Protein AF-0000000069866604 (afdb_homodimer)

InterPro domains:
  IPR001646 Pentapeptide repeat [PF13599] (88-164)
  IPR052949 Peptide antibiotic immunity-related [PTHR42999] (18-202)

Radius of gyration: 33.49 Å; Cα contacts (8 Å, |Δi|>4): 1401; chains: 2; bounding box: 50×103×50 Å

Structure (mmCIF, N/CA/C/O backbone):
data_AF-0000000069866604-model_v1
#
loop_
_entity.id
_entity.type
_entity.pdbx_description
1 polymer 'Pentapeptide repeat family protein'
#
loop_
_atom_site.group_PDB
_atom_site.id
_atom_site.type_symbol
_atom_site.label_atom_id
_atom_site.label_alt_id
_atom_site.label_comp_id
_atom_site.label_asym_id
_atom_site.label_entity_id
_atom_site.label_seq_id
_atom_site.pdbx_PDB_ins_code
_atom_site.Cartn_x
_atom_site.Cartn_y
_atom_site.Cartn_z
_atom_site.occupancy
_atom_site.B_iso_or_equiv
_atom_site.auth_seq_id
_atom_site.auth_comp_id
_atom_site.auth_asym_id
_atom_site.auth_atom_id
_atom_site.pdbx_PDB_model_num
ATOM 1 N N . MET A 1 1 ? -12.852 17.109 1.5 1 60.16 1 MET A N 1
ATOM 2 C CA . MET A 1 1 ? -12.789 17.844 2.752 1 60.16 1 MET A CA 1
ATOM 3 C C . MET A 1 1 ? -12.141 19.219 2.543 1 60.16 1 MET A C 1
ATOM 5 O O . MET A 1 1 ? -11.258 19.359 1.689 1 60.16 1 MET A O 1
ATOM 9 N N . LYS A 1 2 ? -12.812 20.219 3.189 1 73.38 2 LYS A N 1
ATOM 10 C CA . LYS A 1 2 ? -12.367 21.594 3.027 1 73.38 2 LYS A CA 1
ATOM 11 C C . LYS A 1 2 ? -10.93 21.766 3.504 1 73.38 2 LYS A C 1
ATOM 13 O O . LYS A 1 2 ? -10.586 21.359 4.609 1 73.38 2 LYS A O 1
ATOM 18 N N . ILE A 1 3 ? -9.844 22.109 2.594 1 87.25 3 ILE A N 1
ATOM 19 C CA . ILE A 1 3 ? -8.445 22.375 2.904 1 87.25 3 ILE A CA 1
ATOM 20 C C . ILE A 1 3 ? -8.344 23.594 3.826 1 87.25 3 ILE A C 1
ATOM 22 O O . ILE A 1 3 ? -8.992 24.625 3.588 1 87.25 3 ILE A O 1
ATOM 26 N N . THR A 1 4 ? -7.715 23.328 5.078 1 91.94 4 THR A N 1
ATOM 27 C CA . THR A 1 4 ? -7.441 24.375 6.051 1 91.94 4 THR A CA 1
ATOM 28 C C . THR A 1 4 ? -6.004 24.875 5.918 1 91.94 4 THR A C 1
ATOM 30 O O . THR A 1 4 ? -5.066 24.062 5.898 1 91.94 4 THR A O 1
ATOM 33 N N . TYR A 1 5 ? -5.805 26.219 5.668 1 96.56 5 TYR A N 1
ATOM 34 C CA . TYR A 1 5 ? -4.488 26.844 5.555 1 96.56 5 TYR A CA 1
ATOM 35 C C . TYR A 1 5 ? -4.07 27.484 6.871 1 96.56 5 TYR A C 1
ATOM 37 O O . TYR A 1 5 ? -4.922 27.828 7.699 1 96.56 5 TYR A O 1
ATOM 45 N N . PRO A 1 6 ? -2.775 27.609 6.941 1 98 6 PRO A N 1
ATOM 46 C CA . PRO A 1 6 ? -2.303 28.266 8.164 1 98 6 PRO A CA 1
ATOM 47 C C . PRO A 1 6 ? -2.693 29.734 8.234 1 98 6 PRO A C 1
ATOM 49 O O . PRO A 1 6 ? -2.781 30.406 7.199 1 98 6 PRO A O 1
ATOM 52 N N . LEU A 1 7 ? -2.879 30.109 9.594 1 98.12 7 LEU A N 1
ATOM 53 C CA . LEU A 1 7 ? -3.1 31.531 9.828 1 98.12 7 LEU A CA 1
ATOM 54 C C . LEU A 1 7 ? -1.805 32.312 9.648 1 98.12 7 LEU A C 1
ATOM 56 O O . LEU A 1 7 ? -0.747 31.906 10.125 1 98.12 7 LEU A O 1
ATOM 60 N N . PRO A 1 8 ? -1.931 33.5 8.836 1 97.5 8 PRO A N 1
ATOM 61 C CA . PRO A 1 8 ? -0.735 34.344 8.711 1 97.5 8 PRO A CA 1
ATOM 62 C C . PRO A 1 8 ? -0.379 35.062 10.008 1 97.5 8 PRO A C 1
ATOM 64 O O . PRO A 1 8 ? -1.204 35.125 10.922 1 97.5 8 PRO A O 1
ATOM 67 N N . PRO A 1 9 ? 0.888 35.469 10.039 1 98.31 9 PRO A N 1
ATOM 68 C CA . PRO A 1 9 ? 1.262 36.281 11.195 1 98.31 9 PRO A CA 1
ATOM 69 C C . PRO A 1 9 ? 0.336 37.5 11.398 1 98.31 9 PRO A C 1
ATOM 71 O O . PRO A 1 9 ? -0.106 38.094 10.422 1 98.31 9 PRO A O 1
ATOM 74 N N . ASN A 1 10 ? -0.032 37.75 12.625 1 97.62 10 ASN A N 1
ATOM 75 C CA . ASN A 1 10 ? -0.763 38.938 13.023 1 97.62 10 ASN A CA 1
ATOM 76 C C . ASN A 1 10 ? 0.183 40.094 13.359 1 97.62 10 ASN A C 1
ATOM 78 O O . ASN A 1 10 ? 0.594 40.25 14.508 1 97.62 10 ASN A O 1
ATOM 82 N N . LEU A 1 11 ? 0.503 40.875 12.367 1 97.5 11 LEU A N 1
ATOM 83 C CA . LEU A 1 11 ? 1.541 41.906 12.477 1 97.5 11 LEU A CA 1
ATOM 84 C C . LEU A 1 11 ? 0.927 43.281 12.609 1 97.5 11 LEU A C 1
ATOM 86 O O . LEU A 1 11 ? -0.155 43.531 12.078 1 97.5 11 LEU A O 1
ATOM 90 N N . PRO A 1 12 ? 1.645 44.156 13.391 1 91.81 12 PRO A N 1
ATOM 91 C CA . PRO A 1 12 ? 1.212 45.562 13.422 1 91.81 12 PRO A CA 1
ATOM 92 C C . PRO A 1 12 ? 1.242 46.219 12.047 1 91.81 12 PRO A C 1
ATOM 94 O O . PRO A 1 12 ? 2.004 45.812 11.172 1 91.81 12 PRO A O 1
ATOM 97 N N . GLU A 1 13 ? 0.37 47.219 11.914 1 90 13 GLU A N 1
ATOM 98 C CA . GLU A 1 13 ? 0.25 47.938 10.656 1 90 13 GLU A CA 1
ATOM 99 C C . GLU A 1 13 ? 1.564 48.625 10.281 1 90 13 GLU A C 1
ATOM 101 O O . GLU A 1 13 ? 1.953 48.625 9.109 1 90 13 GLU A O 1
ATOM 106 N N . GLN A 1 14 ? 2.182 49.219 11.281 1 94.06 14 GLN A N 1
ATOM 107 C CA . GLN A 1 14 ? 3.453 49.906 11.039 1 94.06 14 GLN A CA 1
ATOM 108 C C . GLN A 1 14 ? 4.551 49.344 11.945 1 94.06 14 GLN A C 1
ATOM 110 O O . GLN A 1 14 ? 4.328 49.125 13.141 1 94.06 14 GLN A O 1
ATOM 115 N N . LEU A 1 15 ? 5.602 48.938 11.383 1 97 15 LEU A N 1
ATOM 116 C CA . LEU A 1 15 ? 6.809 48.469 12.062 1 97 15 LEU A CA 1
ATOM 117 C C . LEU A 1 15 ? 7.984 49.406 11.766 1 97 15 LEU A C 1
ATOM 119 O O . LEU A 1 15 ? 8.336 49.594 10.609 1 97 15 LEU A O 1
ATOM 123 N N . PRO A 1 16 ? 8.578 50.094 12.805 1 97.88 16 PRO A N 1
ATOM 124 C CA . PRO A 1 16 ? 9.789 50.875 12.586 1 97.88 16 PRO A CA 1
ATOM 125 C C . PRO A 1 16 ? 10.945 50.062 12.039 1 97.88 16 PRO A C 1
ATOM 127 O O . PRO A 1 16 ? 11.117 48.875 12.414 1 97.88 16 PRO A O 1
ATOM 130 N N . LEU A 1 17 ? 11.602 50.75 11.211 1 96.94 17 LEU A N 1
ATOM 131 C CA . LEU A 1 17 ? 12.734 50.125 10.547 1 96.94 17 LEU A CA 1
ATOM 132 C C . LEU A 1 17 ? 13.953 50.125 11.461 1 96.94 17 LEU A C 1
ATOM 134 O O . LEU A 1 17 ? 14.25 51.125 12.125 1 96.94 17 LEU A O 1
ATOM 138 N N . LEU A 1 18 ? 14.664 48.938 11.641 1 97.56 18 LEU A N 1
ATOM 139 C CA . LEU A 1 18 ? 15.953 48.75 12.289 1 97.56 18 LEU A CA 1
ATOM 140 C C . LEU A 1 18 ? 16.922 48 11.367 1 97.56 18 LEU A C 1
ATOM 142 O O . LEU A 1 18 ? 16.562 46.969 10.805 1 97.56 18 LEU A O 1
ATOM 146 N N . THR A 1 19 ? 18.094 48.5 11.148 1 95.81 19 THR A N 1
ATOM 147 C CA . THR A 1 19 ? 19.062 47.906 10.219 1 95.81 19 THR A CA 1
ATOM 148 C C . THR A 1 19 ? 20.234 47.312 10.977 1 95.81 19 THR A C 1
ATOM 150 O O . THR A 1 19 ? 21.219 46.875 10.367 1 95.81 19 THR A O 1
ATOM 153 N N . ASN A 1 20 ? 20.031 47.562 12.359 1 91.06 20 ASN A N 1
ATOM 154 C CA . ASN A 1 20 ? 21.047 46.938 13.18 1 91.06 20 ASN A CA 1
ATOM 155 C C . ASN A 1 20 ? 20.453 46.344 14.469 1 91.06 20 ASN A C 1
ATOM 157 O O . ASN A 1 20 ? 19.422 46.812 14.945 1 91.06 20 ASN A O 1
ATOM 161 N N . CYS A 1 21 ? 21.172 45.094 14.75 1 92.75 21 CYS A N 1
ATOM 162 C CA . CYS A 1 21 ? 20.812 44.5 16.031 1 92.75 21 CYS A CA 1
ATOM 163 C C . CYS A 1 21 ? 21.906 43.531 16.5 1 92.75 21 CYS A C 1
ATOM 165 O O . CYS A 1 21 ? 22.797 43.188 15.727 1 92.75 21 CYS A O 1
ATOM 167 N N . GLN A 1 22 ? 21.891 43.438 17.672 1 91.25 22 GLN A N 1
ATOM 168 C CA . GLN A 1 22 ? 22.781 42.438 18.266 1 91.25 22 GLN A CA 1
ATOM 169 C C . GLN A 1 22 ? 21.984 41.344 18.969 1 91.25 22 GLN A C 1
ATOM 171 O O . GLN A 1 22 ? 20.891 41.594 19.484 1 91.25 22 GLN A O 1
ATOM 176 N N . LEU A 1 23 ? 22.516 39.969 18.844 1 95.38 23 LEU A N 1
ATOM 177 C CA . LEU A 1 23 ? 21.922 38.812 19.516 1 95.38 23 LEU A CA 1
ATOM 178 C C . LEU A 1 23 ? 22.703 38.469 20.781 1 95.38 23 LEU A C 1
ATOM 180 O O . LEU A 1 23 ? 23.938 38.5 20.781 1 95.38 23 LEU A O 1
ATOM 184 N N . GLU A 1 24 ? 22.156 38.438 21.844 1 94.06 24 GLU A N 1
ATOM 185 C CA . GLU A 1 24 ? 22.688 37.906 23.094 1 94.06 24 GLU A CA 1
ATOM 186 C C . GLU A 1 24 ? 21.688 36.969 23.781 1 94.06 24 GLU A C 1
ATOM 188 O O . GLU A 1 24 ? 20.531 36.875 23.359 1 94.06 24 GLU A O 1
ATOM 193 N N . ASP A 1 25 ? 22.203 36.125 24.812 1 96.31 25 ASP A N 1
ATOM 194 C CA . ASP A 1 25 ? 21.312 35.25 25.562 1 96.31 25 ASP A CA 1
ATOM 195 C C . ASP A 1 25 ? 20.125 36 26.109 1 96.31 25 ASP A C 1
ATOM 197 O O . ASP A 1 25 ? 20.266 37.125 26.609 1 96.31 25 ASP A O 1
ATOM 201 N N . GLU A 1 26 ? 18.859 35.562 25.891 1 96.31 26 GLU A N 1
ATOM 202 C CA . GLU A 1 26 ? 17.609 36.094 26.406 1 96.31 26 GLU A CA 1
ATOM 203 C C . GLU A 1 26 ? 17.203 37.344 25.656 1 96.31 26 GLU A C 1
ATOM 205 O O . GLU A 1 26 ? 16.312 38.094 26.094 1 96.31 26 GLU A O 1
ATOM 210 N N . ALA A 1 27 ? 17.844 37.5 24.469 1 96 27 ALA A N 1
ATOM 211 C CA . ALA A 1 27 ? 17.453 38.656 23.672 1 96 27 ALA A CA 1
ATOM 212 C C . ALA A 1 27 ? 16.031 38.5 23.109 1 96 27 ALA A C 1
ATOM 214 O O . ALA A 1 27 ? 15.617 37.375 22.797 1 96 27 ALA A O 1
ATOM 215 N N . ILE A 1 28 ? 15.305 39.594 23.109 1 97.19 28 ILE A N 1
ATOM 216 C CA . ILE A 1 28 ? 13.984 39.688 22.5 1 97.19 28 ILE A CA 1
ATOM 217 C C . ILE A 1 28 ? 14.008 40.719 21.375 1 97.19 28 ILE A C 1
ATOM 219 O O . ILE A 1 28 ? 14.281 41.875 21.609 1 97.19 28 ILE A O 1
ATOM 223 N N . LEU A 1 29 ? 13.828 40.312 20.156 1 97.44 29 LEU A N 1
ATOM 224 C CA . LEU A 1 29 ? 13.648 41.188 19 1 97.44 29 LEU A CA 1
ATOM 225 C C . LEU A 1 29 ? 12.18 41.281 18.594 1 97.44 29 LEU A C 1
ATOM 227 O O . LEU A 1 29 ? 11.586 40.281 18.188 1 97.44 29 LEU A O 1
ATOM 231 N N . GLU A 1 30 ? 11.547 42.438 18.828 1 97.06 30 GLU A N 1
ATOM 232 C CA . GLU A 1 30 ? 10.109 42.562 18.609 1 97.06 30 GLU A CA 1
ATOM 233 C C . GLU A 1 30 ? 9.75 43.938 18.062 1 97.06 30 GLU A C 1
ATOM 235 O O . GLU A 1 30 ? 10.547 44.875 18.156 1 97.06 30 GLU A O 1
ATOM 240 N N . ASN A 1 31 ? 8.711 44.062 17.344 1 97.62 31 ASN A N 1
ATOM 241 C CA . ASN A 1 31 ? 8.008 45.281 16.953 1 97.62 31 ASN A CA 1
ATOM 242 C C . ASN A 1 31 ? 8.859 46.156 16.031 1 97.62 31 ASN A C 1
ATOM 244 O O . ASN A 1 31 ? 8.82 47.375 16.109 1 97.62 31 ASN A O 1
ATOM 248 N N . HIS A 1 32 ? 9.719 45.5 15.203 1 98.31 32 HIS A N 1
ATOM 249 C CA . HIS A 1 32 ? 10.5 46.219 14.195 1 98.31 32 HIS A CA 1
ATOM 250 C C . HIS A 1 32 ? 10.5 45.438 12.875 1 98.31 32 HIS A C 1
ATOM 252 O O . HIS A 1 32 ? 10.109 44.281 12.828 1 98.31 32 HIS A O 1
ATOM 258 N N . LEU A 1 33 ? 10.602 46.125 11.789 1 98.38 33 LEU A N 1
ATOM 259 C CA . LEU A 1 33 ? 11.133 45.594 10.539 1 98.38 33 LEU A CA 1
ATOM 260 C C . LEU A 1 33 ? 12.656 45.594 10.547 1 98.38 33 LEU A C 1
ATOM 262 O O . LEU A 1 33 ? 13.281 46.656 10.516 1 98.38 33 LEU A O 1
ATOM 266 N N . TYR A 1 34 ? 13.273 44.375 10.766 1 98.31 34 TYR A N 1
ATOM 267 C CA . TYR A 1 34 ? 14.719 44.219 10.68 1 98.31 34 TYR A CA 1
ATOM 268 C C . TYR A 1 34 ? 15.148 43.938 9.242 1 98.31 34 TYR A C 1
ATOM 270 O O . TYR A 1 34 ? 14.719 42.969 8.625 1 98.31 34 TYR A O 1
ATOM 278 N N . GLN A 1 35 ? 15.891 44.875 8.789 1 98.06 35 GLN A N 1
ATOM 279 C CA . GLN A 1 35 ? 16.219 44.781 7.367 1 98.06 35 GLN A CA 1
ATOM 280 C C . GLN A 1 35 ? 17.734 44.719 7.152 1 98.06 35 GLN A C 1
ATOM 282 O O . GLN A 1 35 ? 18.484 45.469 7.789 1 98.06 35 GLN A O 1
ATOM 287 N N . GLN A 1 36 ? 18.125 43.812 6.289 1 97.62 36 GLN A N 1
ATOM 288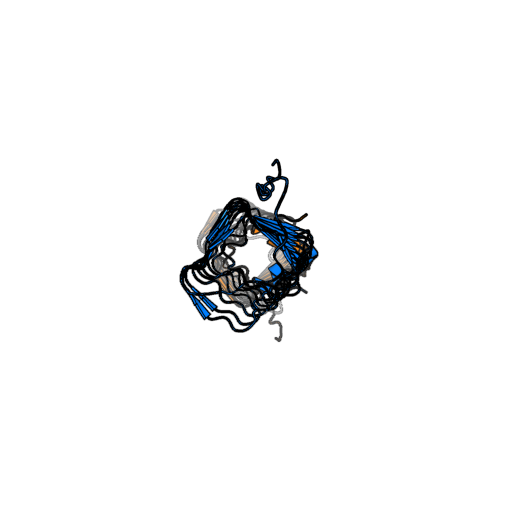 C CA . GLN A 1 36 ? 19.5 43.75 5.805 1 97.62 36 GLN A CA 1
ATOM 289 C C . GLN A 1 36 ? 20.469 43.594 6.965 1 97.62 36 GLN A C 1
ATOM 291 O O . GLN A 1 36 ? 21.453 44.344 7.07 1 97.62 36 GLN A O 1
ATOM 296 N N . ILE A 1 37 ? 20.281 42.562 7.801 1 98.06 37 ILE A N 1
ATOM 297 C CA . ILE A 1 37 ? 21.125 42.281 8.953 1 98.06 37 ILE A CA 1
ATOM 298 C C . ILE A 1 37 ? 21.844 40.938 8.734 1 98.06 37 ILE A C 1
ATOM 300 O O . ILE A 1 37 ? 21.219 39.969 8.328 1 98.06 37 ILE A O 1
ATOM 304 N N . ASP A 1 38 ? 23.125 40.906 8.766 1 97.5 38 ASP A N 1
ATOM 305 C CA . ASP A 1 38 ? 23.969 39.719 8.586 1 97.5 38 ASP A CA 1
ATOM 306 C C . ASP A 1 38 ? 24.641 39.312 9.891 1 97.5 38 ASP A C 1
ATOM 308 O O . ASP A 1 38 ? 25.578 39.969 10.344 1 97.5 38 ASP A O 1
ATOM 312 N N . LEU A 1 39 ? 24.125 38.188 10.672 1 97.69 39 LEU A N 1
ATOM 313 C CA . LEU A 1 39 ? 24.625 37.719 11.953 1 97.69 39 LEU A CA 1
ATOM 314 C C . LEU A 1 39 ? 24.875 36.188 11.906 1 97.69 39 LEU A C 1
ATOM 316 O O . LEU A 1 39 ? 24.25 35.438 12.656 1 97.69 39 LEU A O 1
ATOM 320 N N . PRO A 1 40 ? 25.859 35.688 10.945 1 97.69 40 PRO A N 1
ATOM 321 C CA . PRO A 1 40 ? 26.141 34.25 10.891 1 97.69 40 PRO A CA 1
ATOM 322 C C . PRO A 1 40 ? 26.875 33.75 12.125 1 97.69 40 PRO A C 1
ATOM 324 O O . PRO A 1 40 ? 27.391 34.531 12.906 1 97.69 40 PRO A O 1
ATOM 327 N N . ASN A 1 41 ? 26.812 32.438 12.469 1 98.06 41 ASN A N 1
ATOM 328 C CA . ASN A 1 41 ? 27.625 31.719 13.445 1 98.06 41 ASN A CA 1
ATOM 329 C C . ASN A 1 41 ? 27.328 32.188 14.867 1 98.06 41 ASN A C 1
ATOM 331 O O . ASN A 1 41 ? 28.234 32.25 15.703 1 98.06 41 ASN A O 1
ATOM 335 N N . GLN A 1 42 ? 26.062 32.656 15.055 1 97.44 42 GLN A N 1
ATOM 336 C CA . GLN A 1 42 ? 25.625 33.031 16.391 1 97.44 42 GLN A CA 1
ATOM 337 C C . GLN A 1 42 ? 25.266 31.812 17.234 1 97.44 42 GLN A C 1
ATOM 339 O O . GLN A 1 42 ? 24.703 30.844 16.734 1 97.44 42 GLN A O 1
ATOM 344 N N . GLU A 1 43 ? 25.719 31.688 18.453 1 97.69 43 GLU A N 1
ATOM 345 C CA . GLU A 1 43 ? 25.297 30.719 19.469 1 97.69 43 GLU A CA 1
ATOM 346 C C . GLU A 1 43 ? 24.594 31.422 20.625 1 97.69 43 GLU A C 1
ATOM 348 O O . GLU A 1 43 ? 25.25 32.031 21.469 1 97.69 43 GLU A O 1
ATOM 353 N N . VAL A 1 44 ? 23.25 31.5 20.531 1 96 44 VAL A N 1
ATOM 354 C CA . VAL A 1 44 ? 22.438 32.25 21.469 1 96 44 VAL A CA 1
ATOM 355 C C . VAL A 1 44 ? 21.359 31.328 22.078 1 96 44 VAL A C 1
ATOM 357 O O . VAL A 1 44 ? 20.781 30.516 21.359 1 96 44 VAL A O 1
ATOM 360 N N . ARG A 1 45 ? 21.234 31.328 23.344 1 93.5 45 ARG A N 1
ATOM 361 C CA . ARG A 1 45 ? 20.203 30.578 24.047 1 93.5 45 ARG A CA 1
ATOM 362 C C . ARG A 1 45 ? 19.016 31.484 24.406 1 93.5 45 ARG A C 1
ATOM 364 O O . ARG A 1 45 ? 19.188 32.656 24.672 1 93.5 45 ARG A O 1
ATOM 371 N N . ASN A 1 46 ? 17.734 30.953 24.297 1 95.94 46 ASN A N 1
ATOM 372 C CA . ASN A 1 46 ? 16.516 31.625 24.734 1 95.94 46 ASN A CA 1
ATOM 373 C C . ASN A 1 46 ? 16.266 32.906 23.938 1 95.94 46 ASN A C 1
ATOM 375 O O . ASN A 1 46 ? 15.961 33.938 24.516 1 95.94 46 ASN A O 1
ATOM 379 N N . LEU A 1 47 ? 16.516 32.812 22.75 1 97 47 LEU A N 1
ATOM 380 C CA . LEU A 1 47 ? 16.234 33.906 21.812 1 97 47 LEU A CA 1
ATOM 381 C C . LEU A 1 47 ? 14.758 33.938 21.453 1 97 47 LEU A C 1
ATOM 383 O O . LEU A 1 47 ? 14.141 32.875 21.234 1 97 47 LEU A O 1
ATOM 387 N N . VAL A 1 48 ? 14.148 35.125 21.484 1 98.06 48 VAL A N 1
ATOM 388 C CA . VAL A 1 48 ? 12.734 35.281 21.156 1 98.06 48 VAL A CA 1
ATOM 389 C C . VAL A 1 48 ? 12.586 36.281 20.016 1 98.06 48 VAL A C 1
ATOM 391 O O . VAL A 1 48 ? 13.141 37.375 20.062 1 98.06 48 VAL A O 1
ATOM 394 N N . PHE A 1 49 ? 11.898 35.906 18.938 1 98.38 49 PHE A N 1
ATOM 395 C CA . PHE A 1 49 ? 11.383 36.75 17.875 1 98.38 49 PHE A CA 1
ATOM 396 C C . PHE A 1 49 ? 9.867 36.875 17.953 1 98.38 49 PHE A C 1
ATOM 398 O O . PHE A 1 49 ? 9.172 35.844 18 1 98.38 49 PHE A O 1
ATOM 405 N N . ARG A 1 50 ? 9.406 38.156 18.016 1 98.12 50 ARG A N 1
ATOM 406 C CA . ARG A 1 50 ? 7.965 38.312 18.156 1 98.12 50 ARG A CA 1
ATOM 407 C C . ARG A 1 50 ? 7.477 39.562 17.438 1 98.12 50 ARG A C 1
ATOM 409 O O . ARG A 1 50 ? 8.125 40.625 17.5 1 98.12 50 ARG A O 1
ATOM 416 N N . ASP A 1 51 ? 6.324 39.469 16.75 1 98.44 51 ASP A N 1
ATOM 417 C CA . ASP A 1 51 ? 5.637 40.594 16.141 1 98.44 51 ASP A CA 1
ATOM 418 C C . ASP A 1 51 ? 6.602 41.438 15.297 1 98.44 51 ASP A C 1
ATOM 420 O O . ASP A 1 51 ? 6.664 42.656 15.438 1 98.44 51 ASP A O 1
ATOM 424 N N . ALA A 1 52 ? 7.305 40.75 14.383 1 98.69 52 ALA A N 1
ATOM 425 C CA . ALA A 1 52 ? 8.375 41.406 13.633 1 98.69 52 ALA A CA 1
ATOM 426 C C . ALA A 1 52 ? 8.469 40.844 12.211 1 98.69 52 ALA A C 1
ATOM 428 O O . ALA A 1 52 ? 7.898 39.812 11.914 1 98.69 52 ALA A O 1
ATOM 429 N N . VAL A 1 53 ? 9.008 41.625 11.359 1 98.75 53 VAL A N 1
ATOM 430 C CA . VAL A 1 53 ? 9.391 41.188 10.016 1 98.75 53 VAL A CA 1
ATOM 431 C C . VAL A 1 53 ? 10.914 41.219 9.875 1 98.75 53 VAL A C 1
ATOM 433 O O . VAL A 1 53 ? 11.555 42.188 10.328 1 98.75 53 VAL A O 1
ATOM 436 N N . PHE A 1 54 ? 11.414 40.156 9.406 1 98.69 54 PHE A N 1
ATOM 437 C CA . PHE A 1 54 ? 12.82 40.094 9.031 1 98.69 54 PHE A CA 1
ATOM 438 C C . PHE A 1 54 ? 12.977 39.969 7.52 1 98.69 54 PHE A C 1
ATOM 440 O O . PHE A 1 54 ? 12.453 39.062 6.906 1 98.69 54 PHE A O 1
ATOM 447 N N . ASP A 1 55 ? 13.555 41.031 7.004 1 98.56 55 ASP A N 1
ATOM 448 C CA . ASP A 1 55 ? 13.797 41.125 5.566 1 98.56 55 ASP A CA 1
ATOM 449 C C . ASP A 1 55 ? 15.297 41.094 5.262 1 98.56 55 ASP A C 1
ATOM 451 O O . ASP A 1 55 ? 16.016 42.062 5.598 1 98.56 55 ASP A O 1
ATOM 455 N N . HIS A 1 56 ? 15.75 40 4.57 1 98.62 56 HIS A N 1
ATOM 456 C CA . HIS A 1 56 ? 17.156 39.812 4.277 1 98.62 56 HIS A CA 1
ATOM 457 C C . HIS A 1 56 ? 17.984 39.75 5.562 1 98.62 56 HIS A C 1
ATOM 459 O O . HIS A 1 56 ? 19 40.469 5.691 1 98.62 56 HIS A O 1
ATOM 465 N N . LEU A 1 57 ? 17.641 38.844 6.492 1 98.56 57 LEU A N 1
ATOM 466 C CA . LEU A 1 57 ? 18.391 38.5 7.688 1 98.56 57 LEU A CA 1
ATOM 467 C C . LEU A 1 57 ? 19.172 37.188 7.461 1 98.56 57 LEU A C 1
ATOM 469 O O . LEU A 1 57 ? 18.656 36.25 6.891 1 98.56 57 LEU A O 1
ATOM 473 N N . SER A 1 58 ? 20.406 37.156 7.75 1 98.62 58 SER A N 1
ATOM 474 C CA . SER A 1 58 ? 21.203 35.938 7.738 1 98.62 58 SER A CA 1
ATOM 475 C C . SER A 1 58 ? 21.594 35.531 9.148 1 98.62 58 SER A C 1
ATOM 477 O O . SER A 1 58 ? 22.141 36.312 9.914 1 98.62 58 SER A O 1
ATOM 479 N N . LEU A 1 59 ? 21.25 34.312 9.578 1 98.38 59 LEU A N 1
ATOM 480 C CA . LEU A 1 59 ? 21.703 33.656 10.805 1 98.38 59 LEU A CA 1
ATOM 481 C C . LEU A 1 59 ? 22.438 32.344 10.484 1 98.38 59 LEU A C 1
ATOM 483 O O . LEU A 1 59 ? 22.469 31.438 11.305 1 98.38 59 LEU A O 1
ATOM 487 N N . ALA A 1 60 ? 23.047 32.25 9.227 1 98.62 60 ALA A N 1
ATOM 488 C CA . ALA A 1 60 ? 23.656 31.016 8.727 1 98.62 60 ALA A CA 1
ATOM 489 C C . ALA A 1 60 ? 24.609 30.406 9.758 1 98.62 60 ALA A C 1
ATOM 491 O O . ALA A 1 60 ? 25.344 31.141 10.438 1 98.62 60 ALA A O 1
ATOM 492 N N . ASN A 1 61 ? 24.531 29.016 10.016 1 98.69 61 ASN A N 1
ATOM 493 C CA . ASN A 1 61 ? 25.375 28.234 10.914 1 98.69 61 ASN A CA 1
ATOM 494 C C . ASN A 1 61 ? 25.125 28.594 12.375 1 98.69 61 ASN A C 1
ATOM 496 O O . ASN A 1 61 ? 25.969 28.359 13.234 1 98.69 61 ASN A O 1
ATOM 500 N N . GLY A 1 62 ? 23.984 29.25 12.656 1 98.38 62 GLY A N 1
ATOM 501 C CA . GLY A 1 62 ? 23.625 29.609 14.016 1 98.38 62 GLY A CA 1
ATOM 502 C C . GLY A 1 62 ? 23.109 28.438 14.82 1 98.38 62 GLY A C 1
ATOM 503 O O . GLY A 1 62 ? 22.641 27.438 14.258 1 98.38 62 GLY A O 1
ATOM 504 N N . GLN A 1 63 ? 23.328 28.484 16.094 1 98.19 63 GLN A N 1
ATOM 505 C CA . GLN A 1 63 ? 22.781 27.547 17.062 1 98.19 63 GLN A CA 1
ATOM 506 C C . GLN A 1 63 ? 21.891 28.266 18.078 1 98.19 63 GLN A C 1
ATOM 508 O O . GLN A 1 63 ? 22.359 29.094 18.859 1 98.19 63 GLN A O 1
ATOM 513 N N . PHE A 1 64 ? 20.547 27.984 18.078 1 96.69 64 PHE A N 1
ATOM 514 C CA . PHE A 1 64 ? 19.562 28.672 18.922 1 96.69 64 PHE A CA 1
ATOM 515 C C . PHE A 1 64 ? 18.75 27.672 19.719 1 96.69 64 PHE A C 1
ATOM 517 O O . PHE A 1 64 ? 17.734 27.156 19.234 1 96.69 64 PHE A O 1
ATOM 524 N N . ALA A 1 65 ? 19.359 27.406 20.891 1 93.12 65 ALA A N 1
ATOM 525 C CA . ALA A 1 65 ? 18.656 26.516 21.812 1 93.12 65 ALA A CA 1
ATOM 526 C C . ALA A 1 65 ? 17.484 27.234 22.469 1 93.12 65 ALA A C 1
ATOM 528 O O . ALA A 1 65 ? 17.594 28.391 22.859 1 93.12 65 ALA A O 1
ATOM 529 N N . SER A 1 66 ? 16.297 26.641 22.562 1 91.12 66 SER A N 1
ATOM 530 C CA . SER A 1 66 ? 15.094 27.219 23.156 1 91.12 66 SER A CA 1
ATOM 531 C C . SER A 1 66 ? 14.68 28.5 22.422 1 91.12 66 SER A C 1
ATOM 533 O O . SER A 1 66 ? 14.469 29.531 23.062 1 91.12 66 SER A O 1
ATOM 535 N N . PHE A 1 67 ? 14.469 28.297 21.203 1 96.31 67 PHE A N 1
ATOM 536 C CA . PHE A 1 67 ? 14.07 29.391 20.328 1 96.31 67 PHE A CA 1
ATOM 537 C C . PHE A 1 67 ? 12.555 29.5 20.266 1 96.31 67 PHE A C 1
ATOM 539 O O . PHE A 1 67 ? 11.859 28.5 20.078 1 96.31 67 PHE A O 1
ATOM 546 N N . ASP A 1 68 ? 12.086 30.781 20.578 1 98.19 68 ASP A N 1
ATOM 547 C CA . ASP A 1 68 ? 10.656 31.078 20.484 1 98.19 68 ASP A CA 1
ATOM 548 C C . ASP A 1 68 ? 10.375 32.125 19.422 1 98.19 68 ASP A C 1
ATOM 550 O O . ASP A 1 68 ? 10.93 33.219 19.469 1 98.19 68 ASP A O 1
ATOM 554 N N . CYS A 1 69 ? 9.453 31.719 18.5 1 98.44 69 CYS A N 1
ATOM 555 C CA . CYS A 1 69 ? 9.141 32.562 17.359 1 98.44 69 CYS A CA 1
ATOM 556 C C . CYS A 1 69 ? 7.633 32.625 17.125 1 98.44 69 CYS A C 1
ATOM 558 O O . CYS A 1 69 ? 6.992 31.625 16.875 1 98.44 69 CYS A O 1
ATOM 560 N N . SER A 1 70 ? 7.07 33.938 17.281 1 98.75 70 SER A N 1
ATOM 561 C CA . SER A 1 70 ? 5.625 34.094 17.141 1 98.75 70 SER A CA 1
ATOM 562 C C . SER A 1 70 ? 5.273 35.375 16.375 1 98.75 70 SER A C 1
ATOM 564 O O . SER A 1 70 ? 5.852 36.438 16.625 1 98.75 70 SER A O 1
ATOM 566 N N . ASN A 1 71 ? 4.316 35.25 15.398 1 98.75 71 ASN A N 1
ATOM 567 C CA . ASN A 1 71 ? 3.891 36.375 14.578 1 98.75 71 ASN A CA 1
ATOM 568 C C . ASN A 1 71 ? 5.07 37.031 13.859 1 98.75 71 ASN A C 1
ATOM 570 O O . ASN A 1 71 ? 5.266 38.219 13.953 1 98.75 71 ASN A O 1
ATOM 574 N N . VAL A 1 72 ? 5.73 36.188 13.156 1 98.81 72 VAL A N 1
ATOM 575 C CA . VAL A 1 72 ? 6.938 36.656 12.484 1 98.81 72 VAL A CA 1
ATOM 576 C C . VAL A 1 72 ? 6.883 36.281 11 1 98.81 72 VAL A C 1
ATOM 578 O O . VAL A 1 72 ? 6.398 35.188 10.641 1 98.81 72 VAL A O 1
ATOM 581 N N . ARG A 1 73 ? 7.258 37.188 10.109 1 98.88 73 ARG A N 1
ATOM 582 C CA . ARG A 1 73 ? 7.5 36.938 8.695 1 98.88 73 ARG A CA 1
ATOM 583 C C . ARG A 1 73 ? 8.984 37.062 8.359 1 98.88 73 ARG A C 1
ATOM 585 O O . ARG A 1 73 ? 9.602 38.094 8.641 1 98.88 73 ARG A O 1
ATOM 592 N N . PHE A 1 74 ? 9.516 35.969 7.918 1 98.88 74 PHE A N 1
ATOM 593 C CA . PHE A 1 74 ? 10.859 35.969 7.348 1 98.88 74 PHE A CA 1
ATOM 594 C C . PHE A 1 74 ? 10.805 36.062 5.828 1 98.88 74 PHE A C 1
ATOM 596 O O . PHE A 1 74 ? 10.141 35.25 5.172 1 98.88 74 PHE A O 1
ATOM 603 N N . GLU A 1 75 ? 11.43 37.125 5.297 1 98.81 75 GLU A N 1
ATOM 604 C CA . GLU A 1 75 ? 11.477 37.312 3.85 1 98.81 75 GLU A CA 1
ATOM 605 C C . GLU A 1 75 ? 12.914 37.344 3.34 1 98.81 75 GLU A C 1
ATOM 607 O O . GLU A 1 75 ? 13.711 38.188 3.771 1 98.81 75 GLU A O 1
ATOM 612 N N . ALA A 1 76 ? 13.227 36.375 2.422 1 98.81 76 ALA A N 1
ATOM 613 C CA . ALA A 1 76 ? 14.539 36.344 1.772 1 98.81 76 ALA A CA 1
ATOM 614 C C . ALA A 1 76 ? 15.656 36.25 2.805 1 98.81 76 ALA A C 1
ATOM 616 O O . ALA A 1 76 ? 16.656 36.969 2.699 1 98.81 76 ALA A O 1
ATOM 617 N N . CYS A 1 77 ? 15.453 35.406 3.857 1 98.88 77 CYS A N 1
ATOM 618 C CA . CYS A 1 77 ? 16.422 35.219 4.926 1 98.88 77 CYS A CA 1
ATOM 619 C C . CYS A 1 77 ? 17.297 34 4.664 1 98.88 77 CYS A C 1
ATOM 621 O O . CYS A 1 77 ? 16.906 33.125 3.904 1 98.88 77 CYS A O 1
ATOM 623 N N . ASP A 1 78 ? 18.469 33.969 5.121 1 98.94 78 ASP A N 1
ATOM 624 C CA . ASP A 1 78 ? 19.406 32.844 5.043 1 98.94 78 ASP A CA 1
ATOM 625 C C . ASP A 1 78 ? 19.547 32.156 6.398 1 98.94 78 ASP A C 1
ATOM 627 O O . ASP A 1 78 ? 20.219 32.688 7.297 1 98.94 78 ASP A O 1
ATOM 631 N N . PHE A 1 79 ? 18.953 30.984 6.574 1 98.81 79 PHE A N 1
ATOM 632 C CA . PHE A 1 79 ? 19.016 30.156 7.773 1 98.81 79 PHE A CA 1
ATOM 633 C C . PHE A 1 79 ? 19.766 28.859 7.512 1 98.81 79 PHE A C 1
ATOM 635 O O . PHE A 1 79 ? 19.531 27.844 8.18 1 98.81 79 PHE A O 1
ATOM 642 N N . SER A 1 80 ? 20.672 28.812 6.406 1 98.81 80 SER A N 1
ATOM 643 C CA . SER A 1 80 ? 21.406 27.594 6.066 1 98.81 80 SER A CA 1
ATOM 644 C C . SER A 1 80 ? 22.188 27.078 7.266 1 98.81 80 SER A C 1
ATOM 646 O O . SER A 1 80 ? 22.906 27.828 7.922 1 98.81 80 SER A O 1
ATOM 648 N N . ASN A 1 81 ? 21.938 25.781 7.656 1 98.75 81 ASN A N 1
ATOM 649 C CA . ASN A 1 81 ? 22.656 25.047 8.695 1 98.75 81 ASN A CA 1
ATOM 650 C C . ASN A 1 81 ? 22.375 25.609 10.078 1 98.75 81 ASN A C 1
ATOM 652 O O . ASN A 1 81 ? 23.234 25.562 10.961 1 98.75 81 ASN A O 1
ATOM 656 N N . VAL A 1 82 ? 21.219 26.328 10.32 1 98.69 82 VAL A N 1
ATOM 657 C CA . VAL A 1 82 ? 20.812 26.781 11.641 1 98.69 82 VAL A CA 1
ATOM 658 C C . VAL A 1 82 ? 20.266 25.609 12.453 1 98.69 82 VAL A C 1
ATOM 660 O O . VAL A 1 82 ? 19.562 24.75 11.914 1 98.69 82 VAL A O 1
ATOM 663 N N . GLU A 1 83 ? 20.641 25.531 13.672 1 98.31 83 GLU A N 1
ATOM 664 C CA . GLU A 1 83 ? 20.078 24.609 14.641 1 98.31 83 GLU A CA 1
ATOM 665 C C . GLU A 1 83 ? 19.031 25.281 15.516 1 98.31 83 GLU A C 1
ATOM 667 O O . GLU A 1 83 ? 19.375 26.125 16.359 1 98.31 83 GLU A O 1
ATOM 672 N N . TRP A 1 84 ? 17.734 25 15.273 1 96.44 84 TRP A N 1
ATOM 673 C CA . TRP A 1 84 ? 16.609 25.438 16.109 1 96.44 84 TRP A CA 1
ATOM 674 C C . TRP A 1 84 ? 16.031 24.266 16.891 1 96.44 84 TRP A C 1
ATOM 676 O O . TRP A 1 84 ? 14.82 24.047 16.891 1 96.44 84 TRP A O 1
ATOM 686 N N . LEU A 1 85 ? 16.828 23.578 17.672 1 94.12 85 LEU A N 1
ATOM 687 C CA . LEU A 1 85 ? 16.391 22.391 18.406 1 94.12 85 LEU A CA 1
ATOM 688 C C . LEU A 1 85 ? 15.375 22.734 19.469 1 94.12 85 LEU A C 1
ATOM 690 O O . LEU A 1 85 ? 15.547 23.719 20.203 1 94.12 85 LEU A O 1
ATOM 694 N N . SER A 1 86 ? 14.312 21.953 19.594 1 96.5 86 SER A N 1
ATOM 695 C CA . SER A 1 86 ? 13.273 22.156 20.609 1 96.5 86 SER A CA 1
ATOM 696 C C . SER A 1 86 ? 12.711 23.578 20.547 1 96.5 86 SER A C 1
ATOM 698 O O . SER A 1 86 ? 12.445 24.188 21.594 1 96.5 86 SER A O 1
ATOM 700 N N . GLY A 1 87 ? 12.562 24.078 19.297 1 97.56 87 GLY A N 1
ATOM 701 C CA . GLY A 1 87 ? 12 25.406 19.094 1 97.56 87 GLY A CA 1
ATOM 702 C C . GLY A 1 87 ? 10.484 25.406 19.031 1 97.56 87 GLY A C 1
ATOM 703 O O . GLY A 1 87 ? 9.859 24.344 18.891 1 97.56 87 GLY A O 1
ATOM 704 N N . SER A 1 88 ? 9.945 26.641 19.266 1 98.75 88 SER A N 1
ATOM 705 C CA . SER A 1 88 ? 8.516 26.875 19.141 1 98.75 88 SER A CA 1
ATOM 706 C C . SER A 1 88 ? 8.219 27.953 18.094 1 98.75 88 SER A C 1
ATOM 708 O O . SER A 1 88 ? 8.742 29.062 18.172 1 98.75 88 SER A O 1
ATOM 710 N N . PHE A 1 89 ? 7.344 27.531 17.109 1 98.81 89 PHE A N 1
ATOM 711 C CA . PHE A 1 89 ? 6.98 28.422 16.016 1 98.81 89 PHE A CA 1
ATOM 712 C C . PHE A 1 89 ? 5.465 28.547 15.898 1 98.81 89 PHE A C 1
ATOM 714 O O . PHE A 1 89 ? 4.766 27.547 15.711 1 98.81 89 PHE A O 1
ATOM 721 N N . HIS A 1 90 ? 4.992 29.781 16.141 1 98.81 90 HIS A N 1
ATOM 722 C CA . HIS A 1 90 ? 3.557 30.031 16.078 1 98.81 90 HIS A CA 1
ATOM 723 C C . HIS A 1 90 ? 3.236 31.188 15.148 1 98.81 90 HIS A C 1
ATOM 725 O O . HIS A 1 90 ? 3.666 32.312 15.398 1 98.81 90 HIS A O 1
ATOM 731 N N . ARG A 1 91 ? 2.426 30.953 14.039 1 98.81 91 ARG A N 1
ATOM 732 C CA . ARG A 1 91 ? 2.07 31.969 13.055 1 98.81 91 ARG A CA 1
ATOM 733 C C . ARG A 1 91 ? 3.318 32.594 12.445 1 98.81 91 ARG A C 1
ATOM 735 O O . ARG A 1 91 ? 3.521 33.812 12.547 1 98.81 91 ARG A O 1
ATOM 742 N N . VAL A 1 92 ? 4.055 31.719 11.844 1 98.94 92 VAL A N 1
ATOM 743 C CA . VAL A 1 92 ? 5.32 32.094 11.234 1 98.94 92 VAL A CA 1
ATOM 744 C C . VAL A 1 92 ? 5.293 31.812 9.734 1 98.94 92 VAL A C 1
ATOM 746 O O . VAL A 1 92 ? 4.816 30.75 9.312 1 98.94 92 VAL A O 1
ATOM 749 N N . THR A 1 93 ? 5.723 32.781 8.875 1 98.94 93 THR A N 1
ATOM 750 C CA . THR A 1 93 ? 5.867 32.625 7.434 1 98.94 93 THR A CA 1
ATOM 751 C C . THR A 1 93 ? 7.328 32.75 7.016 1 98.94 93 THR A C 1
ATOM 753 O O . THR A 1 93 ? 8 33.719 7.383 1 98.94 93 THR A O 1
ATOM 756 N N . PHE A 1 94 ? 7.789 31.703 6.457 1 98.94 94 PHE A N 1
ATOM 757 C CA . PHE A 1 94 ? 9.047 31.75 5.723 1 98.94 94 PHE A CA 1
ATOM 758 C C . PHE A 1 94 ? 8.797 31.953 4.234 1 98.94 94 PHE A C 1
ATOM 760 O O . PHE A 1 94 ? 8.156 31.125 3.586 1 98.94 94 PHE A O 1
ATOM 767 N N . LEU A 1 95 ? 9.242 33.125 3.678 1 98.94 95 LEU A N 1
ATOM 768 C CA . LEU A 1 95 ? 9.062 33.438 2.262 1 98.94 95 LEU A CA 1
ATOM 769 C C . LEU A 1 95 ? 10.406 33.625 1.573 1 98.94 95 LEU A C 1
ATOM 771 O O . LEU A 1 95 ? 11.18 34.531 1.937 1 98.94 95 LEU A O 1
ATOM 775 N N . ARG A 1 96 ? 10.742 32.75 0.565 1 98.88 96 ARG A N 1
ATOM 776 C CA . ARG A 1 96 ? 11.969 32.844 -0.22 1 98.88 96 ARG A CA 1
ATOM 777 C C . ARG A 1 96 ? 13.195 32.781 0.678 1 98.88 96 ARG A C 1
ATOM 779 O O . ARG A 1 96 ? 14.133 33.562 0.511 1 98.88 96 ARG A O 1
ATOM 786 N N . CYS A 1 97 ? 13.133 31.875 1.68 1 98.94 97 CYS A N 1
ATOM 787 C CA . CYS A 1 97 ? 14.25 31.703 2.604 1 98.94 97 CYS A CA 1
ATOM 788 C C . CYS A 1 97 ? 15.117 30.516 2.195 1 98.94 97 CYS A C 1
ATOM 790 O O . CYS A 1 97 ? 14.641 29.594 1.519 1 98.94 97 CYS A O 1
ATOM 792 N N . ASN A 1 98 ? 16.391 30.562 2.457 1 98.94 98 ASN A N 1
ATOM 793 C CA . ASN A 1 98 ? 17.312 29.438 2.393 1 98.94 98 ASN A CA 1
ATOM 794 C C . ASN A 1 98 ? 17.359 28.688 3.719 1 98.94 98 ASN A C 1
ATOM 796 O O . ASN A 1 98 ? 17.922 29.188 4.699 1 98.94 98 ASN A O 1
ATOM 800 N N . LEU A 1 99 ? 16.828 27.484 3.766 1 98.94 99 LEU A N 1
ATOM 801 C CA . LEU A 1 99 ? 16.75 26.656 4.961 1 98.94 99 LEU A CA 1
ATOM 802 C C . LEU A 1 99 ? 17.547 25.375 4.777 1 98.94 99 LEU A C 1
ATOM 804 O O . LEU A 1 99 ? 17.297 24.375 5.461 1 98.94 99 LEU A O 1
ATOM 808 N N . THR A 1 100 ? 18.547 25.359 3.832 1 98.88 100 THR A N 1
ATOM 809 C CA . THR A 1 100 ? 19.375 24.188 3.588 1 98.88 100 THR A CA 1
ATOM 810 C C . THR A 1 100 ? 20.062 23.734 4.871 1 98.88 100 THR A C 1
ATOM 812 O O . THR A 1 100 ? 20.719 24.531 5.547 1 98.88 100 THR A O 1
ATOM 815 N N . GLY A 1 101 ? 19.859 22.5 5.273 1 98.81 101 GLY A N 1
ATOM 816 C CA . GLY A 1 101 ? 20.562 21.922 6.406 1 98.81 101 GLY A CA 1
ATOM 817 C C . GLY A 1 101 ? 20.016 22.391 7.742 1 98.81 101 GLY A C 1
ATOM 818 O O . GLY A 1 101 ? 20.625 22.125 8.789 1 98.81 101 GLY A O 1
ATOM 819 N N . THR A 1 102 ? 18.891 23.125 7.797 1 98.75 102 THR A N 1
ATOM 820 C CA . THR A 1 102 ? 18.312 23.594 9.047 1 98.75 102 THR A CA 1
ATOM 821 C C . THR A 1 102 ? 17.797 22.422 9.875 1 98.75 102 THR A C 1
ATOM 823 O O . THR A 1 102 ? 17.281 21.438 9.328 1 98.75 102 THR A O 1
ATOM 826 N N . ASN A 1 103 ? 17.984 22.5 11.125 1 98.75 103 ASN A N 1
ATOM 827 C CA . ASN A 1 103 ? 17.562 21.453 12.055 1 98.75 103 ASN A CA 1
ATOM 828 C C . ASN A 1 103 ? 16.453 21.938 12.984 1 98.75 103 ASN A C 1
ATOM 830 O O . ASN A 1 103 ? 16.703 22.766 13.875 1 98.75 103 ASN A O 1
ATOM 834 N N . PHE A 1 104 ? 15.156 21.5 12.773 1 98.38 104 PHE A N 1
ATOM 835 C CA . PHE A 1 104 ? 13.984 21.812 13.586 1 98.38 104 PHE A CA 1
ATOM 836 C C . PHE A 1 104 ? 13.648 20.656 14.523 1 98.38 104 PHE A C 1
ATOM 838 O O . PHE A 1 104 ? 12.508 20.531 14.977 1 98.38 104 PHE A O 1
ATOM 845 N N . ALA A 1 105 ? 14.641 19.734 14.914 1 98.06 105 ALA A N 1
ATOM 846 C CA . ALA A 1 105 ? 14.367 18.547 15.711 1 98.06 105 ALA A CA 1
ATOM 847 C C . ALA A 1 105 ? 13.68 18.906 17.031 1 98.06 105 ALA A C 1
ATOM 849 O O . ALA A 1 105 ? 14.047 19.906 17.656 1 98.06 105 ALA A O 1
ATOM 850 N N . ASP A 1 106 ? 12.633 18.047 17.453 1 98.06 106 ASP A N 1
ATOM 851 C CA . ASP A 1 106 ? 11.914 18.172 18.719 1 98.06 106 ASP A CA 1
ATOM 852 C C . ASP A 1 106 ? 11.156 19.5 18.797 1 98.06 106 ASP A C 1
ATOM 854 O O . ASP A 1 106 ? 10.742 19.922 19.875 1 98.06 106 ASP A O 1
ATOM 858 N N . SER A 1 107 ? 10.836 20.156 17.594 1 98.38 107 SER A N 1
ATOM 859 C CA . SER A 1 107 ? 10.195 21.453 17.594 1 98.38 107 SER A CA 1
ATOM 860 C C . SER A 1 107 ? 8.68 21.328 17.406 1 98.38 107 SER A C 1
ATOM 862 O O . SER A 1 107 ? 8.188 20.266 17.016 1 98.38 107 SER A O 1
ATOM 864 N N . TYR A 1 108 ? 8.07 22.391 17.844 1 98.75 108 TYR A N 1
ATOM 865 C CA . TYR A 1 108 ? 6.629 22.547 17.656 1 98.75 108 TYR A CA 1
ATOM 866 C C . TYR A 1 108 ? 6.324 23.672 16.672 1 98.75 108 TYR A C 1
ATOM 868 O O . TYR A 1 108 ? 6.758 24.812 16.875 1 98.75 108 TYR A O 1
ATOM 876 N N . LEU A 1 109 ? 5.629 23.281 15.578 1 98.81 109 LEU A N 1
ATOM 877 C CA . LEU A 1 109 ? 5.234 24.25 14.555 1 98.81 109 LEU A CA 1
ATOM 878 C C . LEU A 1 109 ? 3.717 24.297 14.406 1 98.81 109 LEU A C 1
ATOM 880 O O . LEU A 1 109 ? 3.086 23.281 14.102 1 98.81 109 LEU A O 1
ATOM 884 N N . LYS A 1 110 ? 3.09 25.453 14.734 1 98.88 110 LYS A N 1
ATOM 885 C CA . LYS A 1 110 ? 1.655 25.688 14.586 1 98.88 110 LYS A CA 1
ATOM 886 C C . LYS A 1 110 ? 1.381 26.906 13.695 1 98.88 110 LYS A C 1
ATOM 888 O O . LYS A 1 110 ? 1.935 27.984 13.922 1 98.88 110 LYS A O 1
ATOM 893 N N . ASP A 1 111 ? 0.492 26.719 12.609 1 98.81 111 ASP A N 1
ATOM 894 C CA . ASP A 1 111 ? 0.151 27.812 11.695 1 98.81 111 ASP A CA 1
ATOM 895 C C . ASP A 1 111 ? 1.399 28.375 11.023 1 98.81 111 ASP A C 1
ATOM 897 O O . ASP A 1 111 ? 1.648 29.578 11.07 1 98.81 111 ASP A O 1
ATOM 901 N N . CYS A 1 112 ? 2.104 27.5 10.469 1 98.94 112 CYS A N 1
ATOM 902 C CA . CYS A 1 112 ? 3.332 27.906 9.797 1 98.94 112 CYS A CA 1
ATOM 903 C C . CYS A 1 112 ? 3.234 27.672 8.289 1 98.94 112 CYS A C 1
ATOM 905 O O . CYS A 1 112 ? 2.65 26.688 7.844 1 98.94 112 CYS A O 1
ATOM 907 N N . LEU A 1 113 ? 3.848 28.625 7.469 1 98.94 113 LEU A N 1
ATOM 908 C CA . LEU A 1 113 ? 3.93 28.531 6.016 1 98.94 113 LEU A CA 1
ATOM 909 C C . LEU A 1 113 ? 5.375 28.656 5.543 1 98.94 113 LEU A C 1
ATOM 911 O O . LEU A 1 113 ? 6.086 29.578 5.953 1 98.94 113 LEU A O 1
ATOM 915 N N . PHE A 1 114 ? 5.82 27.672 4.852 1 98.94 114 PHE A N 1
ATOM 916 C CA . PHE A 1 114 ? 7.055 27.734 4.082 1 98.94 114 PHE A CA 1
ATOM 917 C C . PHE A 1 114 ? 6.762 27.891 2.596 1 98.94 114 PHE A C 1
ATOM 919 O O . PHE A 1 114 ? 6.203 27 1.965 1 98.94 114 PHE A O 1
ATOM 926 N N . GLU A 1 115 ? 7.062 29.094 2.039 1 98.94 115 GLU A N 1
ATOM 927 C CA . GLU A 1 115 ? 6.703 29.375 0.652 1 98.94 115 GLU A CA 1
ATOM 928 C C . GLU A 1 115 ? 7.93 29.797 -0.159 1 98.94 115 GLU A C 1
ATOM 930 O O . GLU A 1 115 ? 8.648 30.719 0.22 1 98.94 115 GLU A O 1
ATOM 935 N N . ASP A 1 116 ? 8.148 29.062 -1.337 1 98.88 116 ASP A N 1
ATOM 936 C CA . ASP A 1 116 ? 9.242 29.375 -2.254 1 98.88 116 ASP A CA 1
ATOM 937 C C . ASP A 1 116 ? 10.586 29.328 -1.54 1 98.88 116 ASP A C 1
ATOM 939 O O . ASP A 1 116 ? 11.414 30.234 -1.687 1 98.88 116 ASP A O 1
ATOM 943 N N . CYS A 1 117 ? 10.766 28.25 -0.66 1 98.94 117 CYS A N 1
ATOM 944 C CA . CYS A 1 117 ? 11.984 28.078 0.128 1 98.94 117 CYS A CA 1
ATOM 945 C C . CYS A 1 117 ? 12.844 26.953 -0.428 1 98.94 117 CYS A C 1
ATOM 947 O O . CYS A 1 117 ? 12.383 26.156 -1.242 1 98.94 117 CYS A O 1
ATOM 949 N N . LYS A 1 118 ? 14.117 26.969 -0.158 1 98.94 118 LYS A N 1
ATOM 950 C CA . LYS A 1 118 ? 15.055 25.859 -0.299 1 98.94 118 LYS A CA 1
ATOM 951 C C . LYS A 1 118 ? 15.375 25.234 1.057 1 98.94 118 LYS A C 1
ATOM 953 O O . LYS A 1 118 ? 16.047 25.859 1.89 1 98.94 118 LYS A O 1
ATOM 958 N N . ALA A 1 119 ? 14.914 24.047 1.26 1 98.88 119 ALA A N 1
ATOM 959 C CA . ALA A 1 119 ? 15.078 23.375 2.547 1 98.88 119 ALA A CA 1
ATOM 960 C C . ALA A 1 119 ? 15.703 22 2.371 1 98.88 119 ALA A C 1
ATOM 962 O O . ALA A 1 119 ? 15.289 21.031 3.021 1 98.88 119 ALA A O 1
ATOM 963 N N . ASP A 1 120 ? 16.719 21.828 1.479 1 98.88 120 ASP A N 1
ATOM 964 C CA . ASP A 1 120 ? 17.453 20.578 1.345 1 98.88 120 ASP A CA 1
ATOM 965 C C . ASP A 1 120 ? 18.125 20.188 2.664 1 98.88 120 ASP A C 1
ATOM 967 O O . ASP A 1 120 ? 18.641 21.047 3.383 1 98.88 120 ASP A O 1
ATOM 971 N N . TYR A 1 121 ? 18.047 18.891 2.998 1 98.88 121 TYR A N 1
ATOM 972 C CA . TYR A 1 121 ? 18.734 18.328 4.16 1 98.88 121 TYR A CA 1
ATOM 973 C C . TYR A 1 121 ? 18.125 18.859 5.453 1 98.88 121 TYR A C 1
ATOM 975 O O . TYR A 1 121 ? 18.641 18.594 6.543 1 98.88 121 TYR A O 1
ATOM 983 N N . ALA A 1 122 ? 17.016 19.609 5.434 1 98.88 122 ALA A N 1
ATOM 984 C CA . ALA A 1 122 ? 16.359 20.062 6.664 1 98.88 122 ALA A CA 1
ATOM 985 C C . ALA A 1 122 ? 15.875 18.875 7.496 1 98.88 122 ALA A C 1
ATOM 987 O O . ALA A 1 122 ? 15.469 17.859 6.945 1 98.88 122 ALA A O 1
ATOM 988 N N . SER A 1 123 ? 15.992 19.031 8.773 1 98.88 123 SER A N 1
ATOM 989 C CA . SER A 1 123 ? 15.578 17.953 9.68 1 98.88 123 SER A CA 1
ATOM 990 C C . SER A 1 123 ? 14.398 18.391 10.539 1 98.88 123 SER A C 1
ATOM 992 O O . SER A 1 123 ? 14.438 19.453 11.172 1 98.88 123 SER A O 1
ATOM 994 N N . PHE A 1 124 ? 13.312 17.578 10.516 1 98.81 124 PHE A N 1
ATOM 995 C CA . PHE A 1 124 ? 12.148 17.75 11.375 1 98.81 124 PHE A CA 1
ATOM 996 C C . PHE A 1 124 ? 11.938 16.531 12.266 1 98.81 124 PHE A C 1
ATOM 998 O O . PHE A 1 124 ? 10.805 16.156 12.555 1 98.81 124 PHE A O 1
ATOM 1005 N N . ARG A 1 125 ? 13.062 15.898 12.727 1 98.62 125 ARG A N 1
ATOM 1006 C CA . ARG A 1 125 ? 12.984 14.719 13.578 1 98.62 125 ARG A CA 1
ATOM 1007 C C . ARG A 1 125 ? 12.211 15.008 14.859 1 98.62 125 ARG A C 1
ATOM 1009 O O . ARG A 1 125 ? 12.461 16.016 15.523 1 98.62 125 ARG A O 1
ATOM 1016 N N . PHE A 1 126 ? 11.211 14.094 15.211 1 98.69 126 PHE A N 1
ATOM 1017 C CA . PHE A 1 126 ? 10.438 14.125 16.438 1 98.69 126 PHE A CA 1
ATOM 1018 C C . PHE A 1 126 ? 9.656 15.43 16.562 1 98.69 126 PHE A C 1
ATOM 1020 O O . PHE A 1 126 ? 9.234 15.812 17.641 1 98.69 126 PHE A O 1
ATOM 1027 N N . ALA A 1 127 ? 9.43 16.172 15.461 1 98.69 127 ALA A N 1
ATOM 1028 C CA . ALA A 1 127 ? 8.688 17.422 15.477 1 98.69 127 ALA A CA 1
ATOM 1029 C C . ALA A 1 127 ? 7.184 17.172 15.531 1 98.69 127 ALA A C 1
ATOM 1031 O O . ALA A 1 127 ? 6.727 16.062 15.25 1 98.69 127 ALA A O 1
ATOM 1032 N N . ASN A 1 128 ? 6.52 18.156 16.047 1 98.88 128 ASN A N 1
ATOM 1033 C CA . ASN A 1 128 ? 5.062 18.203 16.094 1 98.88 128 ASN A CA 1
ATOM 1034 C C . ASN A 1 128 ? 4.504 19.328 15.227 1 98.88 128 ASN A C 1
ATOM 1036 O O . ASN A 1 128 ? 4.816 20.5 15.445 1 98.88 128 ASN A O 1
ATOM 1040 N N . PHE A 1 129 ? 3.686 18.891 14.172 1 98.69 129 PHE A N 1
ATOM 1041 C CA . PHE A 1 129 ? 3.082 19.844 13.242 1 98.69 129 PHE A CA 1
ATOM 1042 C C . PHE A 1 129 ? 1.586 19.969 13.5 1 98.69 129 PHE A C 1
ATOM 1044 O O . PHE A 1 129 ? 0.883 18.969 13.641 1 98.69 129 PHE A O 1
ATOM 1051 N N . ASN A 1 130 ? 1.188 21.203 13.656 1 98.75 130 ASN A N 1
ATOM 1052 C CA . ASN A 1 130 ? -0.229 21.562 13.68 1 98.75 130 ASN A CA 1
ATOM 1053 C C . ASN A 1 130 ? -0.551 22.672 12.688 1 98.75 130 ASN A C 1
ATOM 1055 O O . ASN A 1 130 ? -0.234 23.844 12.93 1 98.75 130 ASN A O 1
ATOM 1059 N N . LEU A 1 131 ? -1.163 22.375 11.555 1 98.44 131 LEU A N 1
ATOM 1060 C CA . LEU A 1 131 ? -1.492 23.328 10.492 1 98.44 131 LEU A CA 1
ATOM 1061 C C . LEU A 1 131 ? -0.229 23.938 9.898 1 98.44 131 LEU A C 1
ATOM 1063 O O . LEU A 1 131 ? 0.004 25.141 10.039 1 98.44 131 LEU A O 1
ATOM 1067 N N . VAL A 1 132 ? 0.467 23.125 9.219 1 98.81 132 VAL A N 1
ATOM 1068 C CA . VAL A 1 132 ? 1.716 23.5 8.57 1 98.81 132 VAL A CA 1
ATOM 1069 C C . VAL A 1 132 ? 1.6 23.297 7.062 1 98.81 132 VAL A C 1
ATOM 1071 O O . VAL A 1 132 ? 1.02 22.297 6.613 1 98.81 132 VAL A O 1
ATOM 1074 N N . HIS A 1 133 ? 2.1 24.266 6.273 1 98.88 133 HIS A N 1
ATOM 1075 C CA . HIS A 1 133 ? 1.984 24.25 4.82 1 98.88 133 HIS A CA 1
ATOM 1076 C C . HIS A 1 133 ? 3.33 24.516 4.156 1 98.88 133 HIS A C 1
ATOM 1078 O O . HIS A 1 133 ? 3.959 25.547 4.406 1 98.88 133 HIS A O 1
ATOM 1084 N N . PHE A 1 134 ? 3.824 23.5 3.455 1 98.88 134 PHE A N 1
ATOM 1085 C CA . PHE A 1 134 ? 4.938 23.688 2.531 1 98.88 134 PHE A CA 1
ATOM 1086 C C . PHE A 1 134 ? 4.43 23.922 1.113 1 98.88 134 PHE A C 1
ATOM 1088 O O . PHE A 1 134 ? 3.672 23.109 0.58 1 98.88 134 PHE A O 1
ATOM 1095 N N . ASN A 1 135 ? 4.816 25.094 0.55 1 98.81 135 ASN A N 1
ATOM 1096 C CA . ASN A 1 135 ? 4.375 25.469 -0.787 1 98.81 135 ASN A CA 1
ATOM 1097 C C . ASN A 1 135 ? 5.551 25.891 -1.664 1 98.81 135 ASN A C 1
ATOM 1099 O O . ASN A 1 135 ? 6.375 26.719 -1.255 1 98.81 135 ASN A O 1
ATOM 1103 N N . GLN A 1 136 ? 5.617 25.266 -2.902 1 98.81 136 GLN A N 1
ATOM 1104 C CA . GLN A 1 136 ? 6.68 25.625 -3.836 1 98.81 136 GLN A CA 1
ATOM 1105 C C . GLN A 1 136 ? 8.039 25.625 -3.145 1 98.81 136 GLN A C 1
ATOM 1107 O O . GLN A 1 136 ? 8.812 26.578 -3.281 1 98.81 136 GLN A O 1
ATOM 1112 N N . THR A 1 137 ? 8.273 24.562 -2.297 1 98.88 137 THR A N 1
ATOM 1113 C CA . THR A 1 137 ? 9.477 24.469 -1.487 1 98.88 137 THR A CA 1
ATOM 1114 C C . THR A 1 137 ? 10.25 23.188 -1.822 1 98.88 137 THR A C 1
ATOM 1116 O O . THR A 1 137 ? 9.656 22.125 -2.01 1 98.88 137 THR A O 1
ATOM 1119 N N . ARG A 1 138 ? 11.586 23.328 -2.008 1 98.94 138 ARG A N 1
ATOM 1120 C CA . ARG A 1 138 ? 12.469 22.188 -2.236 1 98.94 138 ARG A CA 1
ATOM 1121 C C . ARG A 1 138 ? 12.875 21.531 -0.919 1 98.94 138 ARG A C 1
ATOM 1123 O O . ARG A 1 138 ? 13.43 22.188 -0.039 1 98.94 138 ARG A O 1
ATOM 1130 N N . LEU A 1 139 ? 12.547 20.203 -0.763 1 98.88 139 LEU A N 1
ATOM 1131 C CA . LEU A 1 139 ? 12.781 19.453 0.465 1 98.88 139 LEU A CA 1
ATOM 1132 C C . LEU A 1 139 ? 13.602 18.203 0.187 1 98.88 139 LEU A C 1
ATOM 1134 O O . LEU A 1 139 ? 13.383 17.156 0.812 1 98.88 139 LEU A O 1
ATOM 1138 N N . VAL A 1 140 ? 14.547 18.281 -0.723 1 98.88 140 VAL A N 1
ATOM 1139 C CA . VAL A 1 140 ? 15.391 17.141 -1.108 1 98.88 140 VAL A CA 1
ATOM 1140 C C . VAL A 1 140 ? 16.219 16.688 0.09 1 98.88 140 VAL A C 1
ATOM 1142 O O . VAL A 1 140 ? 16.781 17.5 0.813 1 98.88 140 VAL A O 1
ATOM 1145 N N . GLU A 1 141 ? 16.219 15.328 0.392 1 98.88 141 GLU A N 1
ATOM 1146 C CA . GLU A 1 141 ? 16.969 14.688 1.462 1 98.88 141 GLU A CA 1
ATOM 1147 C C . GLU A 1 141 ? 16.594 15.25 2.826 1 98.88 141 GLU A C 1
ATOM 1149 O O . GLU A 1 141 ? 17.391 15.25 3.756 1 98.88 141 GLU A O 1
ATOM 1154 N N . SER A 1 142 ? 15.391 15.758 2.936 1 98.88 142 SER A N 1
ATOM 1155 C CA . SER A 1 142 ? 14.883 16.219 4.223 1 98.88 142 SER A CA 1
ATOM 1156 C C . SER A 1 142 ? 14.445 15.047 5.094 1 98.88 142 SER A C 1
ATOM 1158 O O . SER A 1 142 ? 14.258 13.93 4.602 1 98.88 142 SER A O 1
ATOM 1160 N N . GLU A 1 143 ? 14.367 15.289 6.438 1 98.81 143 GLU A N 1
ATOM 1161 C CA . GLU A 1 143 ? 14.086 14.234 7.402 1 98.81 143 GLU A CA 1
ATOM 1162 C C . GLU A 1 143 ? 12.812 14.531 8.195 1 98.81 143 GLU A C 1
ATOM 1164 O O . GLU A 1 143 ? 12.836 15.344 9.125 1 98.81 143 GLU A O 1
ATOM 1169 N N . PHE A 1 144 ? 11.703 13.891 7.766 1 98.81 144 PHE A N 1
ATOM 1170 C CA . PHE A 1 144 ? 10.477 13.859 8.555 1 98.81 144 PHE A CA 1
ATOM 1171 C C . PHE A 1 144 ? 10.375 12.562 9.344 1 98.81 144 PHE A C 1
ATOM 1173 O O . PHE A 1 144 ? 9.484 11.75 9.102 1 98.81 144 PHE A O 1
ATOM 1180 N N . PHE A 1 145 ? 11.281 12.375 10.328 1 98.69 145 PHE A N 1
ATOM 1181 C CA . PHE A 1 145 ? 11.406 11.156 11.117 1 98.69 145 PHE A CA 1
ATOM 1182 C C . PHE A 1 145 ? 10.594 11.258 12.398 1 98.69 145 PHE A C 1
ATOM 1184 O O . PHE A 1 145 ? 10.805 12.172 13.203 1 98.69 145 PHE A O 1
ATOM 1191 N N . GLU A 1 146 ? 9.633 10.281 12.688 1 98.75 146 GLU A N 1
ATOM 1192 C CA . GLU A 1 146 ? 8.805 10.266 13.891 1 98.75 146 GLU A CA 1
ATOM 1193 C C . GLU A 1 146 ? 8.141 11.625 14.117 1 98.75 146 GLU A C 1
ATOM 1195 O O . GLU A 1 146 ? 8.188 12.156 15.234 1 98.75 146 GLU A O 1
ATOM 1200 N N . VAL A 1 147 ? 7.492 12.164 13.031 1 98.75 147 VAL A N 1
ATOM 1201 C CA . VAL A 1 147 ? 6.762 13.43 13.078 1 98.75 147 VAL A CA 1
ATOM 1202 C C . VAL A 1 147 ? 5.289 13.164 13.383 1 98.75 147 VAL A C 1
ATOM 1204 O O . VAL A 1 147 ? 4.691 12.234 12.836 1 98.75 147 VAL A O 1
ATOM 1207 N N . THR A 1 148 ? 4.785 13.836 14.344 1 98.75 148 THR A N 1
ATOM 1208 C CA . THR A 1 148 ? 3.344 13.906 14.547 1 98.75 148 THR A CA 1
ATOM 1209 C C . THR A 1 148 ? 2.76 15.125 13.836 1 98.75 148 THR A C 1
ATOM 1211 O O . THR A 1 148 ? 3.355 16.203 13.852 1 98.75 148 THR A O 1
ATOM 1214 N N . TRP A 1 149 ? 1.576 14.859 13.117 1 98.44 149 TRP A N 1
ATOM 1215 C CA . TRP A 1 149 ? 1.044 16 12.383 1 98.44 149 TRP A CA 1
ATOM 1216 C C . TRP A 1 149 ? -0.48 15.961 12.344 1 98.44 149 TRP A C 1
ATOM 1218 O O . TRP A 1 149 ? -1.078 14.883 12.375 1 98.44 149 TRP A O 1
ATOM 1228 N N . LYS A 1 150 ? -0.977 17.172 12.469 1 97.62 150 LYS A N 1
ATOM 1229 C CA . LYS A 1 150 ? -2.383 17.484 12.227 1 97.62 150 LYS A CA 1
ATOM 1230 C C . LYS A 1 150 ? -2.529 18.578 11.18 1 97.62 150 LYS A C 1
ATOM 1232 O O . LYS A 1 150 ? -2.045 19.688 11.367 1 97.62 150 LYS A O 1
ATOM 1237 N N . LYS A 1 151 ? -3.117 18.312 9.984 1 96.81 151 LYS A N 1
ATOM 1238 C CA . LYS A 1 151 ? -3.297 19.281 8.898 1 96.81 151 LYS A CA 1
ATOM 1239 C C . LYS A 1 151 ? -1.952 19.703 8.32 1 96.81 151 LYS A C 1
ATOM 1241 O O . LYS A 1 151 ? -1.563 20.875 8.445 1 96.81 151 LYS A O 1
ATOM 1246 N N . LEU A 1 152 ? -1.283 18.828 7.715 1 98.25 152 LEU A N 1
ATOM 1247 C CA . LEU A 1 152 ? -0.032 19.047 6.996 1 98.25 152 LEU A CA 1
ATOM 1248 C C . LEU A 1 152 ? -0.267 19.078 5.492 1 98.25 152 LEU A C 1
ATOM 1250 O O . LEU A 1 152 ? -0.884 18.172 4.934 1 98.25 152 LEU A O 1
ATOM 1254 N N . LEU A 1 153 ? 0.131 20.188 4.859 1 98.44 153 LEU A N 1
ATOM 1255 C CA . LEU A 1 153 ? -0.057 20.375 3.426 1 98.44 153 LEU A CA 1
ATOM 1256 C C . LEU A 1 153 ? 1.285 20.469 2.711 1 98.44 153 LEU A C 1
ATOM 1258 O O . LEU A 1 153 ? 2.178 21.203 3.154 1 98.44 153 LEU A O 1
ATOM 1262 N N . LEU A 1 154 ? 1.42 19.703 1.696 1 98.44 154 LEU A N 1
ATOM 1263 C CA . LEU A 1 154 ? 2.551 19.766 0.777 1 98.44 154 LEU A CA 1
ATOM 1264 C C . LEU A 1 154 ? 2.076 20 -0.653 1 98.44 154 LEU A C 1
ATOM 1266 O O . LEU A 1 154 ? 1.353 19.172 -1.214 1 98.44 154 LEU A O 1
ATOM 1270 N N . GLU A 1 155 ? 2.408 21.141 -1.183 1 98.19 155 GLU A N 1
ATOM 1271 C CA . GLU A 1 155 ? 1.998 21.5 -2.537 1 98.19 155 GLU A CA 1
ATOM 1272 C C . GLU A 1 155 ? 3.182 22 -3.355 1 98.19 155 GLU A C 1
ATOM 1274 O O . GLU A 1 155 ? 3.91 22.906 -2.918 1 98.19 155 GLU A O 1
ATOM 1279 N N . ALA A 1 156 ? 3.398 21.391 -4.539 1 98.56 156 ALA A N 1
ATOM 1280 C CA . ALA A 1 156 ? 4.441 21.828 -5.465 1 98.56 156 ALA A CA 1
ATOM 1281 C C . ALA A 1 156 ? 5.816 21.781 -4.801 1 98.56 156 ALA A C 1
ATOM 1283 O O . ALA A 1 156 ? 6.574 22.75 -4.875 1 98.56 156 ALA A O 1
ATOM 1284 N N . CYS A 1 157 ? 6.098 20.656 -4.062 1 98.88 157 CYS A N 1
ATOM 1285 C CA . CYS A 1 157 ? 7.379 20.469 -3.395 1 98.88 157 CYS A CA 1
ATOM 1286 C C . CYS A 1 157 ? 8.188 19.375 -4.078 1 98.88 157 CYS A C 1
ATOM 1288 O O . CYS A 1 157 ? 7.629 18.516 -4.77 1 98.88 157 CYS A O 1
ATOM 1290 N N . ASP A 1 158 ? 9.516 19.453 -4.012 1 98.88 158 ASP A N 1
ATOM 1291 C CA . ASP A 1 158 ? 10.43 18.359 -4.344 1 98.88 158 ASP A CA 1
ATOM 1292 C C . ASP A 1 158 ? 10.805 17.562 -3.098 1 98.88 158 ASP A C 1
ATOM 1294 O O . ASP A 1 158 ? 11.555 18.047 -2.246 1 98.88 158 ASP A O 1
ATOM 1298 N N . LEU A 1 159 ? 10.289 16.375 -3 1 98.81 159 LEU A N 1
ATOM 1299 C CA . LEU A 1 159 ? 10.453 15.547 -1.815 1 98.81 159 LEU A CA 1
ATOM 1300 C C . LEU A 1 159 ? 11.484 14.445 -2.062 1 98.81 159 LEU A C 1
ATOM 1302 O O . LEU A 1 159 ? 11.555 13.477 -1.306 1 98.81 159 LEU A O 1
ATOM 1306 N N . THR A 1 160 ? 12.367 14.625 -3.166 1 98.75 160 THR A N 1
ATOM 1307 C CA . THR A 1 160 ? 13.32 13.586 -3.562 1 98.75 160 THR A CA 1
ATOM 1308 C C . THR A 1 160 ? 14.227 13.211 -2.393 1 98.75 160 THR A C 1
ATOM 1310 O O . THR A 1 160 ? 14.82 14.078 -1.752 1 98.75 160 THR A O 1
ATOM 1313 N N . GLU A 1 161 ? 14.273 11.859 -2.016 1 98.5 161 GLU A N 1
ATOM 1314 C CA . GLU A 1 161 ? 15.117 11.25 -0.991 1 98.5 161 GLU A CA 1
ATOM 1315 C C . GLU A 1 161 ? 14.766 11.781 0.397 1 98.5 161 GLU A C 1
ATOM 1317 O O . GLU A 1 161 ? 15.617 11.805 1.291 1 98.5 161 GLU A O 1
ATOM 1322 N N . SER A 1 162 ? 13.523 12.266 0.575 1 98.69 162 SER A N 1
ATOM 1323 C CA . SER A 1 162 ? 13.062 12.617 1.912 1 98.69 162 SER A CA 1
ATOM 1324 C C . SER A 1 162 ? 12.734 11.375 2.732 1 98.69 162 SER A C 1
ATOM 1326 O O . SER A 1 162 ? 12.469 10.305 2.174 1 98.69 162 SER A O 1
ATOM 1328 N N . ASN A 1 163 ? 12.883 11.5 4.008 1 98.69 163 ASN A N 1
ATOM 1329 C CA . ASN A 1 163 ? 12.672 10.438 4.98 1 98.69 163 ASN A CA 1
ATOM 1330 C C . ASN A 1 163 ? 11.406 10.664 5.797 1 98.69 163 ASN A C 1
ATOM 1332 O O . ASN A 1 163 ? 11.266 11.695 6.457 1 98.69 163 ASN A O 1
ATOM 1336 N N . TRP A 1 164 ? 10.445 9.695 5.734 1 98.69 164 TRP A N 1
ATOM 1337 C CA . TRP A 1 164 ? 9.172 9.773 6.438 1 98.69 164 TRP A CA 1
ATOM 1338 C C . TRP A 1 164 ? 8.992 8.57 7.363 1 98.69 164 TRP A C 1
ATOM 1340 O O . TRP A 1 164 ? 7.871 8.086 7.543 1 98.69 164 TRP A O 1
ATOM 1350 N N . LEU A 1 165 ? 10.109 8.055 7.934 1 98.44 165 LEU A N 1
ATOM 1351 C CA . LEU A 1 165 ? 10.031 6.883 8.797 1 98.44 165 LEU A CA 1
ATOM 1352 C C . LEU A 1 165 ? 9.234 7.188 10.062 1 98.44 165 LEU A C 1
ATOM 1354 O O . LEU A 1 165 ? 9.375 8.266 10.648 1 98.44 165 LEU A O 1
ATOM 1358 N N . ASN A 1 166 ? 8.375 6.121 10.477 1 98.44 166 ASN A N 1
ATOM 1359 C CA . ASN A 1 166 ? 7.551 6.191 11.672 1 98.44 166 ASN A CA 1
ATOM 1360 C C . ASN A 1 166 ? 6.66 7.43 11.672 1 98.44 166 ASN A C 1
ATOM 1362 O O . ASN A 1 166 ? 6.402 8.016 12.727 1 98.44 166 ASN A O 1
ATOM 1366 N N . THR A 1 167 ? 6.289 7.945 10.547 1 98.62 167 THR A N 1
ATOM 1367 C CA . THR A 1 167 ? 5.391 9.07 10.312 1 98.62 167 THR A CA 1
ATOM 1368 C C . THR A 1 167 ? 4.199 8.641 9.461 1 98.62 167 THR A C 1
ATOM 1370 O O . THR A 1 167 ? 4.375 8.086 8.375 1 98.62 167 THR A O 1
ATOM 1373 N N . SER A 1 168 ? 3 8.812 9.992 1 98.19 168 SER A N 1
ATOM 1374 C CA . SER A 1 168 ? 1.791 8.453 9.258 1 98.19 168 SER A CA 1
ATOM 1375 C C . SER A 1 168 ? 1.652 9.289 7.988 1 98.19 168 SER A C 1
ATOM 1377 O O . SER A 1 168 ? 1.817 10.508 8.023 1 98.19 168 SER A O 1
ATOM 1379 N N . LEU A 1 169 ? 1.271 8.633 6.91 1 98.12 169 LEU A N 1
ATOM 1380 C CA . LEU A 1 169 ? 1.098 9.328 5.637 1 98.12 169 LEU A CA 1
ATOM 1381 C C . LEU A 1 169 ? -0.376 9.391 5.25 1 98.12 169 LEU A C 1
ATOM 1383 O O . LEU A 1 169 ? -0.72 9.906 4.184 1 98.12 169 LEU A O 1
ATOM 1387 N N . LYS A 1 170 ? -1.205 8.82 6.152 1 97.75 170 LYS A N 1
ATOM 1388 C CA . LYS A 1 170 ? -2.641 8.797 5.883 1 97.75 170 LYS A CA 1
ATOM 1389 C C . LYS A 1 170 ? -3.191 10.211 5.703 1 97.75 170 LYS A C 1
ATOM 1391 O O . LYS A 1 170 ? -3.055 11.047 6.594 1 97.75 170 LYS A O 1
ATOM 1396 N N . GLY A 1 171 ? -3.697 10.445 4.531 1 96.56 171 GLY A N 1
ATOM 1397 C CA . GLY A 1 171 ? -4.344 11.727 4.266 1 96.56 171 GLY A CA 1
ATOM 1398 C C . GLY A 1 171 ? -3.436 12.719 3.562 1 96.56 171 GLY A C 1
ATOM 1399 O O . GLY A 1 171 ? -3.893 13.766 3.105 1 96.56 171 GLY A O 1
ATOM 1400 N N . LEU A 1 172 ? -2.213 12.523 3.469 1 97.81 172 LEU A N 1
ATOM 1401 C CA 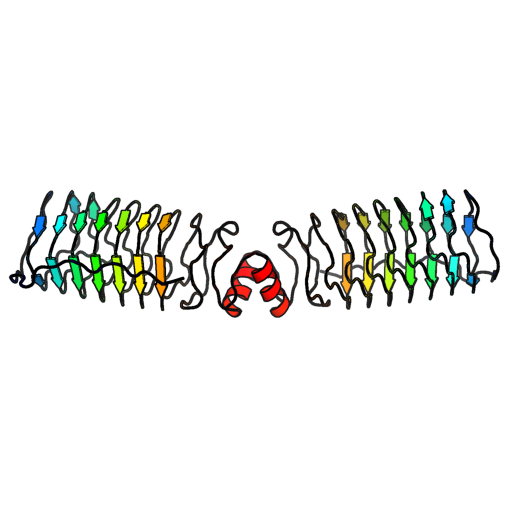. LEU A 1 172 ? -1.302 13.391 2.727 1 97.81 172 LEU A CA 1
ATOM 1402 C C . LEU A 1 172 ? -1.465 13.188 1.224 1 97.81 172 LEU A C 1
ATOM 1404 O O . LEU A 1 172 ? -1.828 12.094 0.776 1 97.81 172 LEU A O 1
ATOM 1408 N N . ASP A 1 173 ? -1.28 14.164 0.507 1 97.94 173 ASP A N 1
ATOM 1409 C CA . ASP A 1 173 ? -1.343 14.148 -0.952 1 97.94 173 ASP A CA 1
ATOM 1410 C C . ASP A 1 173 ? 0.032 14.406 -1.563 1 97.94 173 ASP A C 1
ATOM 1412 O O . ASP A 1 173 ? 0.481 15.555 -1.621 1 97.94 173 ASP A O 1
ATOM 1416 N N . PHE A 1 174 ? 0.661 13.383 -1.956 1 98.31 174 PHE A N 1
ATOM 1417 C CA . PHE A 1 174 ? 1.975 13.516 -2.574 1 98.31 174 PHE A CA 1
ATOM 1418 C C . PHE A 1 174 ? 1.848 13.656 -4.086 1 98.31 174 PHE A C 1
ATOM 1420 O O . PHE A 1 174 ? 2.826 13.969 -4.77 1 98.31 174 PHE A O 1
ATOM 1427 N N . SER A 1 175 ? 0.613 13.523 -4.598 1 97.81 175 SER A N 1
ATOM 1428 C CA . SER A 1 175 ? 0.389 13.516 -6.039 1 97.81 175 SER A CA 1
ATOM 1429 C C . SER A 1 175 ? 0.738 14.867 -6.66 1 97.81 175 SER A C 1
ATOM 1431 O O . SER A 1 175 ? 0.968 14.961 -7.867 1 97.81 175 SER A O 1
ATOM 1433 N N . GLN A 1 176 ? 0.801 15.984 -5.816 1 96.5 176 GLN A N 1
ATOM 1434 C CA . GLN A 1 176 ? 1.126 17.328 -6.289 1 96.5 176 GLN A CA 1
ATOM 1435 C C . GLN A 1 176 ? 2.609 17.641 -6.094 1 96.5 176 GLN A C 1
ATOM 1437 O O . GLN A 1 176 ? 3.039 18.781 -6.262 1 96.5 176 GLN A O 1
ATOM 1442 N N . ASN A 1 177 ? 3.322 16.719 -5.66 1 98.44 177 ASN A N 1
ATOM 1443 C CA . ASN A 1 177 ? 4.75 16.828 -5.375 1 98.44 177 ASN A CA 1
ATOM 1444 C C . ASN A 1 177 ? 5.566 15.867 -6.238 1 98.44 177 ASN A C 1
ATOM 1446 O O . ASN A 1 177 ? 5.008 15.055 -6.977 1 98.44 177 ASN A O 1
ATOM 1450 N N . THR A 1 178 ? 6.797 16.047 -6.227 1 98.12 178 THR A N 1
ATOM 1451 C CA . THR A 1 178 ? 7.684 15.156 -6.969 1 98.12 178 THR A CA 1
ATOM 1452 C C . THR A 1 178 ? 8.664 14.461 -6.027 1 98.12 178 THR A C 1
ATOM 1454 O O . THR A 1 178 ? 9.016 15.008 -4.977 1 98.12 178 THR A O 1
ATOM 1457 N N . PHE A 1 179 ? 9.023 13.258 -6.328 1 97.44 179 PHE A N 1
ATOM 1458 C CA . PHE A 1 179 ? 10.109 12.547 -5.664 1 97.44 179 PHE A CA 1
ATOM 1459 C C . PHE A 1 179 ? 10.609 11.391 -6.523 1 97.44 179 PHE A C 1
ATOM 1461 O O . PHE A 1 179 ? 9.828 10.758 -7.234 1 97.44 179 PHE A O 1
ATOM 1468 N N . GLU A 1 180 ? 11.961 11.172 -6.465 1 96 180 GLU A N 1
ATOM 1469 C CA . GLU A 1 180 ? 12.562 10 -7.105 1 96 180 GLU A CA 1
ATOM 1470 C C . GLU A 1 180 ? 12.586 8.812 -6.156 1 96 180 GLU A C 1
ATOM 1472 O O . GLU A 1 180 ? 12.289 7.68 -6.559 1 96 180 GLU A O 1
ATOM 1477 N N . ARG A 1 181 ? 12.984 9.039 -4.934 1 96.25 181 ARG A N 1
ATOM 1478 C CA . ARG A 1 181 ? 13.055 8.055 -3.861 1 96.25 181 ARG A CA 1
ATOM 1479 C C . ARG A 1 181 ? 12.477 8.609 -2.566 1 96.25 181 ARG A C 1
ATOM 1481 O O . ARG A 1 181 ? 12.5 9.82 -2.338 1 96.25 181 ARG A O 1
ATOM 1488 N N . LEU A 1 182 ? 11.914 7.738 -1.86 1 97.12 182 LEU A N 1
ATOM 1489 C CA . LEU A 1 182 ? 11.328 8.062 -0.564 1 97.12 182 LEU A CA 1
ATOM 1490 C C . LEU A 1 182 ? 11.672 6.996 0.471 1 97.12 182 LEU A C 1
ATOM 1492 O O . LEU A 1 182 ? 11.688 5.805 0.157 1 97.12 182 LEU A O 1
ATOM 1496 N N . THR A 1 183 ? 11.992 7.375 1.595 1 97.81 183 THR A N 1
ATOM 1497 C CA . THR A 1 183 ? 12.078 6.453 2.723 1 97.81 183 THR A CA 1
ATOM 1498 C C . THR A 1 183 ? 10.82 6.535 3.582 1 97.81 183 THR A C 1
ATOM 1500 O O . THR A 1 183 ? 10.391 7.629 3.961 1 97.81 183 THR A O 1
ATOM 1503 N N . PHE A 1 184 ? 10.117 5.391 3.764 1 97.44 184 PHE A N 1
ATOM 1504 C CA . PHE A 1 184 ? 8.852 5.367 4.48 1 97.44 184 PHE A CA 1
ATOM 1505 C C . PHE A 1 184 ? 8.672 4.051 5.23 1 97.44 184 PHE A C 1
ATOM 1507 O O . PHE A 1 184 ? 9.398 3.088 4.98 1 97.44 184 PHE A O 1
ATOM 1514 N N . SER A 1 185 ? 7.789 4.043 6.211 1 96.38 185 SER A N 1
ATOM 1515 C CA . SER A 1 185 ? 7.328 2.838 6.898 1 96.38 185 SER A CA 1
ATOM 1516 C C . SER A 1 185 ? 6.137 2.213 6.184 1 96.38 185 SER A C 1
ATOM 1518 O O . SER A 1 185 ? 5.07 2.826 6.086 1 96.38 185 SER A O 1
ATOM 1520 N N . PRO A 1 186 ? 6.289 0.958 5.742 1 93.38 186 PRO A N 1
ATOM 1521 C CA . PRO A 1 186 ? 5.219 0.328 4.965 1 93.38 186 PRO A CA 1
ATOM 1522 C C . PRO A 1 186 ? 3.873 0.36 5.688 1 93.38 186 PRO A C 1
ATOM 1524 O O . PRO A 1 186 ? 2.834 0.569 5.055 1 93.38 186 PRO A O 1
ATOM 1527 N N . ASN A 1 187 ? 3.9 0.174 6.965 1 93.38 187 ASN A N 1
ATOM 1528 C CA . ASN A 1 187 ? 2.666 0.125 7.742 1 93.38 187 ASN A CA 1
ATOM 1529 C C . ASN A 1 187 ? 1.996 1.494 7.816 1 93.38 187 ASN A C 1
ATOM 1531 O O . ASN A 1 187 ? 0.837 1.602 8.227 1 93.38 187 ASN A O 1
ATOM 1535 N N . TYR A 1 188 ? 2.633 2.57 7.402 1 95.81 188 TYR A N 1
ATOM 1536 C CA . TYR A 1 188 ? 2.096 3.924 7.484 1 95.81 188 TYR A CA 1
ATOM 1537 C C . TYR A 1 188 ? 1.758 4.465 6.102 1 95.81 188 TYR A C 1
ATOM 1539 O O . TYR A 1 188 ? 1.435 5.645 5.949 1 95.81 188 TYR A O 1
ATOM 1547 N N . LEU A 1 189 ? 1.757 3.598 5.145 1 95.38 189 LEU A N 1
ATOM 1548 C CA . LEU A 1 189 ? 1.624 4.027 3.758 1 95.38 189 LEU A CA 1
ATOM 1549 C C . LEU A 1 189 ? 0.156 4.195 3.379 1 95.38 189 LEU A C 1
ATOM 1551 O O . LEU A 1 189 ? -0.171 4.961 2.469 1 95.38 189 LEU A O 1
ATOM 1555 N N . SER A 1 190 ? -0.725 3.48 4.09 1 96.31 190 SER A N 1
ATOM 1556 C CA . SER A 1 190 ? -2.143 3.477 3.742 1 96.31 190 SER A CA 1
ATOM 1557 C C . SER A 1 190 ? -2.742 4.875 3.852 1 96.31 190 SER A C 1
ATOM 1559 O O . SER A 1 190 ? -2.479 5.594 4.816 1 96.31 190 SER A O 1
ATOM 1561 N N . GLY A 1 191 ? -3.504 5.262 2.799 1 97.88 191 GLY A N 1
ATOM 1562 C CA . GLY A 1 191 ? -4.195 6.543 2.777 1 97.88 191 GLY A CA 1
ATOM 1563 C C . GLY A 1 191 ? -3.434 7.617 2.027 1 97.88 191 GLY A C 1
ATOM 1564 O O . GLY A 1 191 ? -3.967 8.695 1.769 1 97.88 191 GLY A O 1
ATOM 1565 N N . LEU A 1 192 ? -2.197 7.434 1.707 1 98.38 192 LEU A N 1
ATOM 1566 C CA . LEU A 1 192 ? -1.392 8.375 0.942 1 98.38 192 LEU A CA 1
ATOM 1567 C C . LEU A 1 192 ? -1.916 8.508 -0.484 1 98.38 192 LEU A C 1
ATOM 1569 O O . LEU A 1 192 ? -2.172 7.504 -1.151 1 98.38 192 LEU A O 1
ATOM 1573 N N . LYS A 1 193 ? -2.156 9.625 -0.894 1 98.56 193 LYS A N 1
ATOM 1574 C CA . LYS A 1 193 ? -2.566 9.906 -2.266 1 98.56 193 LYS A CA 1
ATOM 1575 C C . LYS A 1 193 ? -1.354 10.07 -3.18 1 98.56 193 LYS A C 1
ATOM 1577 O O . LYS A 1 193 ? -0.432 10.828 -2.867 1 98.56 193 LYS A O 1
ATOM 1582 N N . VAL A 1 194 ? -1.314 9.359 -4.301 1 98.56 194 VAL A N 1
ATOM 1583 C CA . VAL A 1 194 ? -0.172 9.367 -5.207 1 98.56 194 VAL A CA 1
ATOM 1584 C C . VAL A 1 194 ? -0.657 9.234 -6.652 1 98.56 194 VAL A C 1
ATOM 1586 O O . VAL A 1 194 ? -1.815 8.891 -6.895 1 98.56 194 VAL A O 1
ATOM 1589 N N . THR A 1 195 ? 0.27 9.562 -7.621 1 98.19 195 THR A N 1
ATOM 1590 C CA . THR A 1 195 ? 0.041 9.297 -9.039 1 98.19 195 THR A CA 1
ATOM 1591 C C . THR A 1 195 ? 0.276 7.824 -9.352 1 98.19 195 THR A C 1
ATOM 1593 O O . THR A 1 195 ? 0.841 7.09 -8.539 1 98.19 195 THR A O 1
ATOM 1596 N N . PRO A 1 196 ? -0.262 7.406 -10.523 1 97.94 196 PRO A N 1
ATOM 1597 C CA . PRO A 1 196 ? 0.029 6.027 -10.93 1 97.94 196 PRO A CA 1
ATOM 1598 C C . PRO A 1 196 ? 1.526 5.738 -11 1 97.94 196 PRO A C 1
ATOM 1600 O O . PRO A 1 196 ? 1.969 4.672 -10.562 1 97.94 196 PRO A O 1
ATOM 1603 N N . GLU A 1 197 ? 2.314 6.648 -11.5 1 97.25 197 GLU A N 1
ATOM 1604 C CA . GLU A 1 197 ? 3.76 6.465 -11.578 1 97.25 197 GLU A CA 1
ATOM 1605 C C . GLU A 1 197 ? 4.371 6.332 -10.18 1 97.25 197 GLU A C 1
ATOM 1607 O O . GLU A 1 197 ? 5.242 5.488 -9.961 1 97.25 197 GLU A O 1
ATOM 1612 N N . GLN A 1 198 ? 3.914 7.184 -9.297 1 97.81 198 GLN A N 1
ATOM 1613 C CA . GLN A 1 198 ? 4.383 7.109 -7.918 1 97.81 198 GLN A CA 1
ATOM 1614 C C . GLN A 1 198 ? 3.965 5.797 -7.262 1 97.81 198 GLN A C 1
ATOM 1616 O O . GLN A 1 198 ? 4.727 5.215 -6.484 1 97.81 198 GLN A O 1
ATOM 1621 N N . ALA A 1 199 ? 2.82 5.367 -7.594 1 98.06 199 ALA A N 1
ATOM 1622 C CA . ALA A 1 199 ? 2.33 4.098 -7.062 1 98.06 199 ALA A CA 1
ATOM 1623 C C . ALA A 1 199 ? 3.215 2.939 -7.512 1 98.06 199 ALA A C 1
ATOM 1625 O O . ALA A 1 199 ? 3.516 2.039 -6.723 1 98.06 199 ALA A O 1
ATOM 1626 N N . ILE A 1 200 ? 3.588 2.926 -8.789 1 97.81 200 ILE A N 1
ATOM 1627 C CA . ILE A 1 200 ? 4.461 1.885 -9.32 1 97.81 200 ILE A CA 1
ATOM 1628 C C . ILE A 1 200 ? 5.793 1.897 -8.578 1 97.81 200 ILE A C 1
ATOM 1630 O O . ILE A 1 200 ? 6.297 0.844 -8.18 1 97.81 200 ILE A O 1
ATOM 1634 N N . TYR A 1 201 ? 6.34 3.021 -8.312 1 96.88 201 TYR A N 1
ATOM 1635 C CA . TYR A 1 201 ? 7.57 3.131 -7.535 1 96.88 201 TYR A CA 1
ATOM 1636 C C . TYR A 1 201 ? 7.387 2.568 -6.133 1 96.88 201 TYR A C 1
ATOM 1638 O O . TYR A 1 201 ? 8.203 1.774 -5.66 1 96.88 201 TYR A O 1
ATOM 1646 N N . LEU A 1 202 ? 6.305 3.039 -5.477 1 97.44 202 LEU A N 1
ATOM 1647 C CA . LEU A 1 202 ? 6.09 2.6 -4.102 1 97.44 202 LEU A CA 1
ATOM 1648 C C . LEU A 1 202 ? 5.852 1.095 -4.043 1 97.44 202 LEU A C 1
ATOM 1650 O O . LEU A 1 202 ? 6.293 0.427 -3.105 1 97.44 202 LEU A O 1
ATOM 1654 N N . ALA A 1 203 ? 5.18 0.567 -5.039 1 96.94 203 ALA A N 1
ATOM 1655 C CA . ALA A 1 203 ? 4.988 -0.878 -5.133 1 96.94 203 ALA A CA 1
ATOM 1656 C C . ALA A 1 203 ? 6.324 -1.605 -5.227 1 96.94 203 ALA A C 1
ATOM 1658 O O . ALA A 1 203 ? 6.531 -2.623 -4.562 1 96.94 203 ALA A O 1
ATOM 1659 N N . SER A 1 204 ? 7.172 -1.179 -6.035 1 97.31 204 SER A N 1
ATOM 1660 C CA . SER A 1 204 ? 8.508 -1.751 -6.156 1 97.31 204 SER A CA 1
ATOM 1661 C C . SER A 1 204 ? 9.281 -1.641 -4.848 1 97.31 204 SER A C 1
ATOM 1663 O O . SER A 1 204 ? 9.953 -2.586 -4.438 1 97.31 204 SER A O 1
ATOM 1665 N N . ALA A 1 205 ? 9.102 -0.463 -4.207 1 96 205 ALA A N 1
ATOM 1666 C CA . ALA A 1 205 ? 9.773 -0.249 -2.928 1 96 205 ALA A CA 1
ATOM 1667 C C . ALA A 1 205 ? 9.25 -1.216 -1.868 1 96 205 ALA A C 1
ATOM 1669 O O . ALA A 1 205 ? 9.969 -1.569 -0.932 1 96 205 ALA A O 1
ATOM 1670 N N . LEU A 1 206 ? 8.047 -1.704 -1.989 1 95.31 206 LEU A N 1
ATOM 1671 C CA . LEU A 1 206 ? 7.438 -2.648 -1.062 1 95.31 206 LEU A CA 1
ATOM 1672 C C . LEU A 1 206 ? 7.836 -4.082 -1.402 1 95.31 206 LEU A C 1
ATOM 1674 O O . LEU A 1 206 ? 7.484 -5.016 -0.682 1 95.31 206 LEU A O 1
ATOM 1678 N N . GLY A 1 207 ? 8.617 -4.25 -2.449 1 96.44 207 GLY A N 1
ATOM 1679 C CA . GLY A 1 207 ? 9.195 -5.559 -2.709 1 96.44 207 GLY A CA 1
ATOM 1680 C C . GLY A 1 207 ? 8.641 -6.223 -3.957 1 96.44 207 GLY A C 1
ATOM 1681 O O . GLY A 1 207 ? 9.078 -7.309 -4.336 1 96.44 207 GLY A O 1
ATOM 1682 N N . LEU A 1 208 ? 7.586 -5.652 -4.598 1 98 208 LEU A N 1
ATOM 1683 C CA . LEU A 1 208 ? 7.086 -6.203 -5.852 1 98 208 LEU A CA 1
ATOM 1684 C C . LEU A 1 208 ? 8.141 -6.086 -6.953 1 98 208 LEU A C 1
ATOM 1686 O O . LEU A 1 208 ? 8.93 -5.141 -6.965 1 98 208 LEU A O 1
ATOM 1690 N N . VAL A 1 209 ? 8.234 -7.117 -7.723 1 98.38 209 VAL A N 1
ATOM 1691 C CA . VAL A 1 209 ? 9.102 -7.098 -8.891 1 98.38 209 VAL A CA 1
ATOM 1692 C C . VAL A 1 209 ? 8.297 -6.684 -10.125 1 98.38 209 VAL A C 1
ATOM 1694 O O . VAL A 1 209 ? 7.422 -7.426 -10.578 1 98.38 209 VAL A O 1
ATOM 1697 N N . ILE A 1 210 ? 8.617 -5.453 -10.633 1 98.06 210 ILE A N 1
ATOM 1698 C CA . ILE A 1 210 ? 7.848 -4.922 -11.742 1 98.06 210 ILE A CA 1
ATOM 1699 C C . ILE A 1 210 ? 8.523 -5.293 -13.062 1 98.06 210 ILE A C 1
ATOM 1701 O O . ILE A 1 210 ? 9.711 -5.02 -13.258 1 98.06 210 ILE A O 1
ATOM 1705 N N . THR A 1 211 ? 7.781 -5.988 -13.852 1 94.06 211 THR A N 1
ATOM 1706 C CA . THR A 1 211 ? 8.32 -6.43 -15.133 1 94.06 211 THR A CA 1
ATOM 1707 C C . THR A 1 211 ? 7.453 -5.922 -16.281 1 94.06 211 THR A C 1
ATOM 1709 O O . THR A 1 211 ? 6.262 -5.672 -16.109 1 94.06 211 THR A O 1
ATOM 1712 N N . MET B 1 1 ? 17.016 -17.812 -13.062 1 60.03 1 MET B N 1
ATOM 1713 C CA . MET B 1 1 ? 17.094 -19.188 -12.586 1 60.03 1 MET B CA 1
ATOM 1714 C C . MET B 1 1 ? 16.359 -20.141 -13.516 1 60.03 1 MET B C 1
ATOM 1716 O O . MET B 1 1 ? 15.359 -19.766 -14.133 1 60.03 1 MET B O 1
ATOM 1720 N N . LYS B 1 2 ? 16.984 -21.266 -13.75 1 72.5 2 LYS B N 1
ATOM 1721 C CA . LYS B 1 2 ? 16.453 -22.25 -14.68 1 72.5 2 LYS B CA 1
ATOM 1722 C C . LYS B 1 2 ? 15.078 -22.75 -14.234 1 72.5 2 LYS B C 1
ATOM 1724 O O . LYS B 1 2 ? 14.898 -23.141 -13.078 1 72.5 2 LYS B O 1
ATOM 1729 N N . ILE B 1 3 ? 13.859 -22.531 -14.93 1 86.81 3 ILE B N 1
ATOM 1730 C CA . ILE B 1 3 ? 12.5 -23 -14.672 1 86.81 3 ILE B CA 1
ATOM 1731 C C . ILE B 1 3 ? 12.469 -24.516 -14.688 1 86.81 3 ILE B C 1
ATOM 1733 O O . ILE B 1 3 ? 13.031 -25.156 -15.586 1 86.81 3 ILE B O 1
ATOM 1737 N N . THR B 1 4 ? 11.969 -25.047 -13.625 1 92.06 4 THR B N 1
ATOM 1738 C CA . THR B 1 4 ? 11.789 -26.5 -13.508 1 92.06 4 THR B CA 1
ATOM 1739 C C . THR B 1 4 ? 10.32 -26.875 -13.719 1 92.06 4 THR B C 1
ATOM 1741 O O . THR B 1 4 ? 9.43 -26.297 -13.086 1 92.06 4 THR B O 1
ATOM 1744 N N . TYR B 1 5 ? 10.062 -27.797 -14.664 1 96.5 5 TYR B N 1
ATOM 1745 C CA . TYR B 1 5 ? 8.719 -28.266 -14.969 1 96.5 5 TYR B CA 1
ATOM 1746 C C . TYR B 1 5 ? 8.453 -29.625 -14.32 1 96.5 5 TYR B C 1
ATOM 1748 O O . TYR B 1 5 ? 9.391 -30.375 -14.023 1 96.5 5 TYR B O 1
ATOM 1756 N N . PRO B 1 6 ? 7.191 -29.859 -14.07 1 97.88 6 PRO B N 1
ATOM 1757 C CA . PRO B 1 6 ? 6.855 -31.172 -13.484 1 97.88 6 PRO B CA 1
ATOM 1758 C C . PRO B 1 6 ? 7.207 -32.344 -14.391 1 97.88 6 PRO B C 1
ATOM 1760 O O . PRO B 1 6 ? 7.145 -32.219 -15.617 1 97.88 6 PRO B O 1
ATOM 1763 N N . LEU B 1 7 ? 7.516 -33.375 -13.758 1 98 7 LEU B N 1
ATOM 1764 C CA . LEU B 1 7 ? 7.699 -34.625 -14.508 1 98 7 LEU B CA 1
ATOM 1765 C C . LEU B 1 7 ? 6.359 -35.188 -14.961 1 98 7 LEU B C 1
ATOM 1767 O O . LEU B 1 7 ? 5.402 -35.219 -14.188 1 98 7 LEU B O 1
ATOM 1771 N N . PRO B 1 8 ? 6.32 -35.562 -16.219 1 97.62 8 PRO B N 1
ATOM 1772 C CA . PRO B 1 8 ? 5.082 -36.188 -16.688 1 97.62 8 PRO B CA 1
ATOM 1773 C C . PRO B 1 8 ? 4.859 -37.594 -16.094 1 97.62 8 PRO B C 1
ATOM 1775 O O . PRO B 1 8 ? 5.793 -38.188 -15.562 1 97.62 8 PRO B O 1
ATOM 1778 N N . PRO B 1 9 ? 3.652 -38.031 -16.219 1 98.25 9 PRO B N 1
ATOM 1779 C CA . PRO B 1 9 ? 3.396 -39.406 -15.789 1 98.25 9 PRO B CA 1
ATOM 1780 C C . PRO B 1 9 ? 4.293 -40.406 -16.484 1 98.25 9 PRO B C 1
ATOM 1782 O O . PRO B 1 9 ? 4.582 -40.281 -17.672 1 98.25 9 PRO B O 1
ATOM 1785 N N . ASN B 1 10 ? 4.793 -41.312 -15.727 1 97.56 10 ASN B N 1
ATOM 1786 C CA . ASN B 1 10 ? 5.512 -42.438 -16.266 1 97.56 10 ASN B CA 1
ATOM 1787 C C . ASN B 1 10 ? 4.566 -43.594 -16.609 1 97.56 10 ASN B C 1
ATOM 1789 O O . ASN B 1 10 ? 4.285 -44.469 -15.773 1 97.56 10 ASN B O 1
ATOM 1793 N N . LEU B 1 11 ? 4.133 -43.656 -17.797 1 97.44 11 LEU B N 1
ATOM 1794 C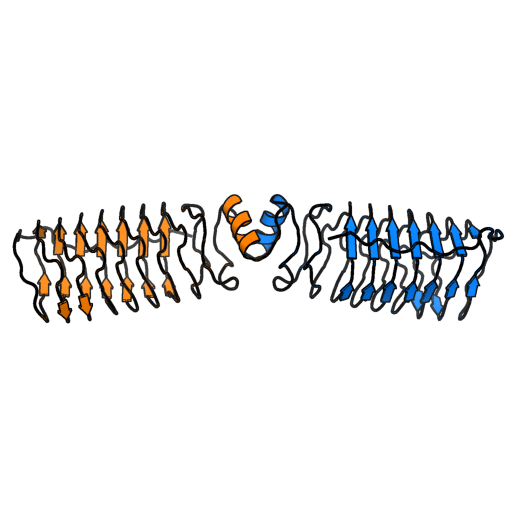 CA . LEU B 1 11 ? 3.074 -44.562 -18.219 1 97.44 11 LEU B CA 1
ATOM 1795 C C . LEU B 1 11 ? 3.641 -45.688 -19.047 1 97.44 11 LEU B C 1
ATOM 1797 O O . LEU B 1 11 ? 4.629 -45.531 -19.766 1 97.44 11 LEU B O 1
ATOM 1801 N N . PRO B 1 12 ? 2.93 -46.812 -19 1 92.5 12 PRO B N 1
ATOM 1802 C CA . PRO B 1 12 ? 3.295 -47.906 -19.891 1 92.5 12 PRO B CA 1
ATOM 1803 C C . PRO B 1 12 ? 3.066 -47.562 -21.359 1 92.5 12 PRO B C 1
ATOM 1805 O O . PRO B 1 12 ? 2.225 -46.719 -21.688 1 92.5 12 PRO B O 1
ATOM 1808 N N . GLU B 1 13 ? 3.873 -48.219 -22.141 1 90.31 13 GLU B N 1
ATOM 1809 C CA . GLU B 1 13 ? 3.789 -47.969 -23.578 1 90.31 13 GLU B CA 1
ATOM 1810 C C . GLU B 1 13 ? 2.404 -48.344 -24.125 1 90.31 13 GLU B C 1
ATOM 1812 O O . GLU B 1 13 ? 1.86 -47.625 -24.969 1 90.31 13 GLU B O 1
ATOM 1817 N N . GLN B 1 14 ? 1.956 -49.438 -23.609 1 95.19 14 GLN B N 1
ATOM 1818 C CA . GLN B 1 14 ? 0.641 -49.906 -24.047 1 95.19 14 GLN B CA 1
ATOM 1819 C C . GLN B 1 14 ? -0.303 -50.094 -22.875 1 95.19 14 GLN B C 1
ATOM 1821 O O . GLN B 1 14 ? 0.088 -50.625 -21.844 1 95.19 14 GLN B O 1
ATOM 1826 N N . LEU B 1 15 ? -1.515 -49.5 -22.969 1 97.38 15 LEU B N 1
ATOM 1827 C CA . LEU B 1 15 ? -2.58 -49.625 -21.984 1 97.38 15 LEU B CA 1
ATOM 1828 C C . LEU B 1 15 ? -3.83 -50.219 -22.625 1 97.38 15 LEU B C 1
ATOM 1830 O O . LEU B 1 15 ? -4.371 -49.688 -23.578 1 97.38 15 LEU B O 1
ATOM 1834 N N . PRO B 1 16 ? -4.164 -51.438 -22.188 1 97.44 16 PRO B N 1
ATOM 1835 C CA . PRO B 1 16 ? -5.422 -51.969 -22.688 1 97.44 16 PRO B CA 1
ATOM 1836 C C . PRO B 1 16 ? -6.613 -51.062 -22.438 1 97.44 16 PRO B C 1
ATOM 1838 O O . PRO B 1 16 ? -6.684 -50.406 -21.406 1 97.44 16 PRO B O 1
ATOM 1841 N N . LEU B 1 17 ? -7.441 -51.156 -23.375 1 98 17 LEU B N 1
ATOM 1842 C CA . LEU B 1 17 ? -8.633 -50.312 -23.328 1 98 17 LEU B CA 1
ATOM 1843 C C . LEU B 1 17 ? -9.703 -50.938 -22.438 1 98 17 LEU B C 1
ATOM 1845 O O . LEU B 1 17 ? -9.93 -52.125 -22.5 1 98 17 LEU B O 1
ATOM 1849 N N . LEU B 1 18 ? -10.305 -50.125 -21.625 1 96.94 18 LEU B N 1
ATOM 1850 C CA . LEU B 1 18 ? -11.477 -50.469 -20.828 1 96.94 18 LEU B CA 1
ATOM 1851 C C . LEU B 1 18 ? -12.539 -49.406 -20.922 1 96.94 18 LEU B C 1
ATOM 1853 O O . LEU B 1 18 ? -12.242 -48.219 -20.75 1 96.94 18 LEU B O 1
ATOM 1857 N N . THR B 1 19 ? -13.711 -49.719 -21.234 1 95.38 19 THR B N 1
ATOM 1858 C CA . THR B 1 19 ? -14.773 -48.75 -21.453 1 95.38 19 THR B CA 1
ATOM 1859 C C . THR B 1 19 ? -15.812 -48.844 -20.328 1 95.38 19 THR B C 1
ATOM 1861 O O . THR B 1 19 ? -16.828 -48.156 -20.375 1 95.38 19 THR B O 1
ATOM 1864 N N . ASN B 1 20 ? -15.555 -49.75 -19.422 1 93.06 20 ASN B N 1
ATOM 1865 C CA . ASN B 1 20 ? -16.422 -49.844 -18.25 1 93.06 20 ASN B CA 1
ATOM 1866 C C . ASN B 1 20 ? -15.625 -50.156 -17 1 93.06 20 ASN B C 1
ATOM 1868 O O . ASN B 1 20 ? -14.555 -50.781 -17.078 1 93.06 20 ASN B O 1
ATOM 1872 N N . CYS B 1 21 ? -16.094 -49.469 -15.953 1 92.31 21 CYS B N 1
ATOM 1873 C CA . CYS B 1 21 ? -15.523 -49.812 -14.648 1 92.31 21 CYS B CA 1
ATOM 1874 C C . CYS B 1 21 ? -16.484 -49.438 -13.531 1 92.31 21 CYS B C 1
ATOM 1876 O O . CYS B 1 21 ? -17.469 -48.719 -13.766 1 92.31 21 CYS B O 1
ATOM 1878 N N . GLN B 1 22 ? -16.312 -50.031 -12.5 1 91.62 22 GLN B N 1
ATOM 1879 C CA . GLN B 1 22 ? -17.062 -49.688 -11.289 1 91.62 22 GLN B CA 1
ATOM 1880 C C . GLN B 1 22 ? -16.141 -49.219 -10.18 1 91.62 22 GLN B C 1
ATOM 1882 O O . GLN B 1 22 ? -14.992 -49.656 -10.086 1 91.62 22 GLN B O 1
ATOM 1887 N N . LEU B 1 23 ? -16.703 -48.219 -9.438 1 95.31 23 LEU B N 1
ATOM 1888 C CA . LEU B 1 23 ? -15.961 -47.719 -8.289 1 95.31 23 LEU B CA 1
ATOM 1889 C C . LEU B 1 23 ? -16.531 -48.281 -6.984 1 95.31 23 LEU B C 1
ATOM 1891 O O . LEU B 1 23 ? -17.75 -48.344 -6.816 1 95.31 23 LEU B O 1
ATOM 1895 N N . GLU B 1 24 ? -15.719 -48.812 -6.203 1 94.62 24 GLU B N 1
ATOM 1896 C CA . GLU B 1 24 ? -16.031 -49.25 -4.844 1 94.62 24 GLU B CA 1
ATOM 1897 C C . GLU B 1 24 ? -14.914 -48.906 -3.873 1 94.62 24 GLU B C 1
ATOM 1899 O O . GLU B 1 24 ? -13.82 -48.5 -4.293 1 94.62 24 GLU B O 1
ATOM 1904 N N . ASP B 1 25 ? -15.234 -49 -2.633 1 95.06 25 ASP B N 1
ATOM 1905 C CA . ASP B 1 25 ? -14.211 -48.719 -1.627 1 95.06 25 ASP B CA 1
ATOM 1906 C C . ASP B 1 25 ? -12.977 -49.562 -1.854 1 95.06 25 ASP B C 1
ATOM 1908 O O . ASP B 1 25 ? -13.086 -50.75 -2.174 1 95.06 25 ASP B O 1
ATOM 1912 N N . GLU B 1 26 ? -11.797 -49 -1.844 1 95.5 26 GLU B N 1
ATOM 1913 C CA . GLU B 1 26 ? -10.5 -49.656 -1.953 1 95.5 26 GLU B CA 1
ATOM 1914 C C . GLU B 1 26 ? -10.242 -50.125 -3.383 1 95.5 26 GLU B C 1
ATOM 1916 O O . GLU B 1 26 ? -9.312 -50.906 -3.631 1 95.5 26 GLU B O 1
ATOM 1921 N N . ALA B 1 27 ? -11.117 -49.562 -4.262 1 95.88 27 ALA B N 1
ATOM 1922 C CA . ALA B 1 27 ? -10.883 -49.938 -5.656 1 95.88 27 ALA B CA 1
ATOM 1923 C C . ALA B 1 27 ? -9.547 -49.406 -6.156 1 95.88 27 ALA B C 1
ATOM 1925 O O . ALA B 1 27 ? -9.125 -48.312 -5.75 1 95.88 27 ALA B O 1
ATOM 1926 N N . ILE B 1 28 ? -8.875 -50.125 -6.941 1 97 28 ILE B N 1
ATOM 1927 C CA . ILE B 1 28 ? -7.656 -49.75 -7.641 1 97 28 ILE B CA 1
ATOM 1928 C C . ILE B 1 28 ? -7.883 -49.812 -9.148 1 97 28 ILE B C 1
ATOM 1930 O O . ILE B 1 28 ? -8.195 -50.875 -9.688 1 97 28 ILE B O 1
ATOM 1934 N N . LEU B 1 29 ? -7.855 -48.812 -9.797 1 97.38 29 LEU B N 1
ATOM 1935 C CA . LEU B 1 29 ? -7.883 -48.75 -11.258 1 97.38 29 LEU B CA 1
ATOM 1936 C C . LEU B 1 29 ? -6.488 -48.5 -11.812 1 97.38 29 LEU B C 1
ATOM 1938 O O . LEU B 1 29 ? -5.902 -47.438 -11.586 1 97.38 29 LEU B O 1
ATOM 1942 N N . GLU B 1 30 ? -5.941 -49.469 -12.453 1 96.81 30 GLU B N 1
ATOM 1943 C CA . GLU B 1 30 ? -4.555 -49.375 -12.898 1 96.81 30 GLU B CA 1
ATOM 1944 C C . GLU B 1 30 ? -4.348 -50.062 -14.234 1 96.81 30 GLU B C 1
ATOM 1946 O O . GLU B 1 30 ? -5.172 -50.875 -14.648 1 96.81 30 GLU B O 1
ATOM 1951 N N . ASN B 1 31 ? -3.402 -49.625 -14.984 1 97.69 31 ASN B N 1
ATOM 1952 C CA . ASN B 1 31 ? -2.826 -50.281 -16.156 1 97.69 31 ASN B CA 1
ATOM 1953 C C . ASN B 1 31 ? -3.846 -50.406 -17.281 1 97.69 31 ASN B C 1
ATOM 1955 O O . ASN B 1 31 ? -3.844 -51.406 -18.016 1 97.69 31 ASN B O 1
ATOM 1959 N N . HIS B 1 32 ? -4.711 -49.438 -17.391 1 98.19 32 HIS B N 1
ATOM 1960 C CA . HIS B 1 32 ? -5.66 -49.375 -18.5 1 98.19 32 HIS B CA 1
ATOM 1961 C C . HIS B 1 32 ? -5.812 -47.969 -19.031 1 98.19 32 HIS B C 1
ATOM 1963 O O . HIS B 1 32 ? -5.391 -47 -18.391 1 98.19 32 HIS B O 1
ATOM 1969 N N . LEU B 1 33 ? -6.191 -47.875 -20.188 1 98.62 33 LEU B N 1
ATOM 1970 C CA . LEU B 1 33 ? -6.867 -46.688 -20.734 1 98.62 33 LEU B CA 1
ATOM 1971 C C . LEU B 1 33 ? -8.375 -46.781 -20.5 1 98.62 33 LEU B C 1
ATOM 1973 O O . LEU B 1 33 ? -9.055 -47.625 -21.094 1 98.62 33 LEU B O 1
ATOM 1977 N N . TYR B 1 34 ? -8.875 -46.031 -19.625 1 98.19 34 TYR B N 1
ATOM 1978 C CA . TYR B 1 34 ? -10.312 -45.906 -19.375 1 98.19 34 TYR B CA 1
ATOM 1979 C C . TYR B 1 34 ? -10.945 -44.844 -20.25 1 98.19 34 TYR B C 1
ATOM 1981 O O . TYR B 1 34 ? -10.57 -43.688 -20.172 1 98.19 34 TYR B O 1
ATOM 1989 N N . GLN B 1 35 ? -11.781 -45.312 -21.062 1 98.31 35 GLN B N 1
ATOM 1990 C CA . GLN B 1 35 ? -12.305 -44.375 -22.047 1 98.31 35 GLN B CA 1
ATOM 1991 C C . GLN B 1 35 ? -13.82 -44.281 -21.969 1 98.31 35 GLN B C 1
ATOM 1993 O O . GLN B 1 35 ? -14.508 -45.281 -21.844 1 98.31 35 GLN B O 1
ATOM 1998 N N . GLN B 1 36 ? -14.32 -43.062 -21.984 1 97.88 36 GLN B N 1
ATOM 1999 C CA . GLN B 1 36 ? -15.742 -42.781 -22.109 1 97.88 36 GLN B CA 1
ATOM 2000 C C . GLN B 1 36 ? -16.531 -43.438 -20.984 1 97.88 36 GLN B C 1
ATOM 2002 O O . GLN B 1 36 ? -17.516 -44.125 -21.234 1 97.88 36 GLN B O 1
ATOM 2007 N N . ILE B 1 37 ? -16.156 -43.125 -19.844 1 97.62 37 ILE B N 1
ATOM 2008 C CA . ILE B 1 37 ? -16.812 -43.688 -18.672 1 97.62 37 ILE B CA 1
ATOM 2009 C C . ILE B 1 37 ? -17.5 -42.562 -17.891 1 97.62 37 ILE B C 1
ATOM 2011 O O . ILE B 1 37 ? -16.906 -41.5 -17.641 1 97.62 37 ILE B O 1
ATOM 2015 N N . ASP B 1 38 ? -18.75 -42.656 -17.531 1 97.81 38 ASP B N 1
ATOM 2016 C CA . ASP B 1 38 ? -19.562 -41.688 -16.812 1 97.81 38 ASP B CA 1
ATOM 2017 C C . ASP B 1 38 ? -20.016 -42.219 -15.461 1 97.81 38 ASP B C 1
ATOM 2019 O O . ASP B 1 38 ? -20.906 -43.062 -15.391 1 97.81 38 ASP B O 1
ATOM 2023 N N . LEU B 1 39 ? -19.422 -41.719 -14.406 1 97.38 39 LEU B N 1
ATOM 2024 C CA . LEU B 1 39 ? -19.703 -42.188 -13.047 1 97.38 39 LEU B CA 1
ATOM 2025 C C . LEU B 1 39 ? -19.906 -41 -12.102 1 97.38 39 LEU B C 1
ATOM 2027 O O . LEU B 1 39 ? -19.156 -40.844 -11.141 1 97.38 39 LEU B O 1
ATOM 2031 N N . PRO B 1 40 ? -20.922 -40.219 -12.289 1 97.69 40 PRO B N 1
ATOM 2032 C CA . PRO B 1 40 ? -21.156 -39.062 -11.398 1 97.69 40 PRO B CA 1
ATOM 2033 C C . PRO B 1 40 ? -21.672 -39.5 -10.031 1 97.69 40 PRO B C 1
ATOM 2035 O O . PRO B 1 40 ? -22.109 -40.625 -9.852 1 97.69 40 PRO B O 1
ATOM 2038 N N . ASN B 1 41 ? -21.562 -38.656 -9.047 1 97.75 41 ASN B N 1
ATOM 2039 C CA . ASN B 1 41 ? -22.172 -38.75 -7.727 1 97.75 41 ASN B CA 1
ATOM 2040 C C . ASN B 1 41 ? -21.703 -39.969 -6.969 1 97.75 41 ASN B C 1
ATOM 2042 O O . ASN B 1 41 ? -22.469 -40.594 -6.246 1 97.75 41 ASN B O 1
ATOM 2046 N N . GLN B 1 42 ? -20.406 -40.344 -7.273 1 96.69 42 GLN B N 1
ATOM 2047 C CA . GLN B 1 42 ? -19.828 -41.469 -6.559 1 96.69 42 GLN B CA 1
ATOM 2048 C C . GLN B 1 42 ? -19.297 -41.031 -5.191 1 96.69 42 GLN B C 1
ATOM 2050 O O . GLN B 1 42 ? -18.75 -39.938 -5.047 1 96.69 42 GLN B O 1
ATOM 2055 N N . GLU B 1 43 ? -19.516 -41.75 -4.207 1 97.44 43 GLU B N 1
ATOM 2056 C CA . GLU B 1 43 ? -18.906 -41.625 -2.885 1 97.44 43 GLU B CA 1
ATOM 2057 C C . GLU B 1 43 ? -18.062 -42.844 -2.529 1 97.44 43 GLU B C 1
ATOM 2059 O O . GLU B 1 43 ? -18.609 -43.906 -2.191 1 97.44 43 GLU B O 1
ATOM 2064 N N . VAL B 1 44 ? -16.797 -42.75 -2.756 1 95.25 44 VAL B N 1
ATOM 2065 C CA . VAL B 1 44 ? -15.883 -43.875 -2.617 1 95.25 44 VAL B CA 1
ATOM 2066 C C . VAL B 1 44 ? -14.703 -43.469 -1.725 1 95.25 44 VAL B C 1
ATOM 2068 O O . VAL B 1 44 ? -14.188 -42.375 -1.819 1 95.25 44 VAL B O 1
ATOM 2071 N N . ARG B 1 45 ? -14.344 -44.281 -0.82 1 93.12 45 ARG B N 1
ATOM 2072 C CA . ARG B 1 45 ? -13.188 -44.062 0.049 1 93.12 45 ARG B CA 1
ATOM 2073 C C . ARG B 1 45 ? -12 -44.906 -0.412 1 93.12 45 ARG B C 1
ATOM 2075 O O . ARG B 1 45 ? -12.18 -46.031 -0.934 1 93.12 45 ARG B O 1
ATOM 2082 N N . ASN B 1 46 ? -10.758 -44.375 -0.307 1 95.62 46 ASN B N 1
ATOM 2083 C CA . ASN B 1 46 ? -9.516 -45.094 -0.562 1 95.62 46 ASN B CA 1
ATOM 2084 C C . ASN B 1 46 ? -9.43 -45.562 -2.014 1 95.62 46 ASN B C 1
ATOM 2086 O O . ASN B 1 46 ? -9.086 -46.719 -2.281 1 95.62 46 ASN B O 1
ATOM 2090 N N . LEU B 1 47 ? -9.867 -44.781 -2.787 1 96.44 47 LEU B N 1
ATOM 2091 C CA . LEU B 1 47 ? -9.766 -45.031 -4.223 1 96.44 47 LEU B CA 1
ATOM 2092 C C . LEU B 1 47 ? -8.352 -44.75 -4.719 1 96.44 47 LEU B C 1
ATOM 2094 O O . LEU B 1 47 ? -7.723 -43.781 -4.32 1 96.44 47 LEU B O 1
ATOM 2098 N N . VAL B 1 48 ? -7.809 -45.625 -5.547 1 97.88 48 VAL B N 1
ATOM 2099 C CA . VAL B 1 48 ? -6.465 -45.469 -6.09 1 97.88 48 VAL B CA 1
ATOM 2100 C C . VAL B 1 48 ? -6.52 -45.469 -7.613 1 97.88 48 VAL B C 1
ATOM 2102 O O . VAL B 1 48 ? -7.125 -46.375 -8.211 1 97.88 48 VAL B O 1
ATOM 2105 N N . PHE B 1 49 ? -6.02 -44.562 -8.25 1 98.25 49 PHE B N 1
ATOM 2106 C CA . PHE B 1 49 ? -5.703 -44.531 -9.672 1 98.25 49 PHE B CA 1
ATOM 2107 C C . PHE B 1 49 ? -4.195 -44.594 -9.898 1 98.25 49 PHE B C 1
ATOM 2109 O O . PHE B 1 49 ? -3.443 -43.812 -9.32 1 98.25 49 PHE B O 1
ATOM 2116 N N . ARG B 1 50 ? -3.746 -45.5 -10.695 1 98 50 ARG B N 1
ATOM 2117 C CA . ARG B 1 50 ? -2.305 -45.656 -10.883 1 98 50 ARG B CA 1
ATOM 2118 C C . ARG B 1 50 ? -1.979 -46.125 -12.289 1 98 50 ARG B C 1
ATOM 2120 O O . ARG B 1 50 ? -2.666 -47 -12.82 1 98 50 ARG B O 1
ATOM 2127 N N . ASP B 1 51 ? -0.943 -45.562 -12.891 1 98.44 51 ASP B N 1
ATOM 2128 C CA . ASP B 1 51 ? -0.408 -46 -14.172 1 98.44 51 ASP B CA 1
ATOM 2129 C C . ASP B 1 51 ? -1.52 -46.156 -15.211 1 98.44 51 ASP B C 1
ATOM 2131 O O . ASP B 1 51 ? -1.622 -47.188 -15.875 1 98.44 51 ASP B O 1
ATOM 2135 N N . ALA B 1 52 ? -2.268 -45.125 -15.391 1 98.56 52 ALA B N 1
ATOM 2136 C CA . ALA B 1 52 ? -3.457 -45.219 -16.234 1 98.56 52 ALA B CA 1
ATOM 2137 C C . ALA B 1 52 ? -3.734 -43.906 -16.953 1 98.56 52 ALA B C 1
ATOM 2139 O O . ALA B 1 52 ? -3.178 -42.875 -16.594 1 98.56 52 ALA B O 1
ATOM 2140 N N . VAL B 1 53 ? -4.488 -44 -17.938 1 98.75 53 VAL B N 1
ATOM 2141 C CA . VAL B 1 53 ? -5.035 -42.844 -18.656 1 98.75 53 VAL B CA 1
ATOM 2142 C C . VAL B 1 53 ? -6.559 -42.875 -18.578 1 98.75 53 VAL B C 1
ATOM 2144 O O . VAL B 1 53 ? -7.18 -43.938 -18.734 1 98.75 53 VAL B O 1
ATOM 2147 N N . PHE B 1 54 ? -7.078 -41.812 -18.25 1 98.62 54 PHE B N 1
ATOM 2148 C CA . PHE B 1 54 ? -8.523 -41.594 -18.297 1 98.62 54 PHE B CA 1
ATOM 2149 C C . PHE B 1 54 ? -8.891 -40.594 -19.375 1 98.62 54 PHE B C 1
ATOM 2151 O O . PHE B 1 54 ? -8.43 -39.438 -19.328 1 98.62 54 PHE B O 1
ATOM 2158 N N . ASP B 1 55 ? -9.562 -41.062 -20.328 1 98.69 55 ASP B N 1
ATOM 2159 C CA . ASP B 1 55 ? -10.016 -40.25 -21.453 1 98.69 55 ASP B CA 1
ATOM 2160 C C . ASP B 1 55 ? -11.531 -40.125 -21.469 1 98.69 55 ASP B C 1
ATOM 2162 O O . ASP B 1 55 ? -12.242 -41.125 -21.703 1 98.69 55 ASP B O 1
ATOM 2166 N N . HIS B 1 56 ? -12.039 -38.906 -21.188 1 98.56 56 HIS B N 1
ATOM 2167 C CA . HIS B 1 56 ? -13.477 -38.688 -21.109 1 98.56 56 HIS B CA 1
ATOM 2168 C C . HIS B 1 56 ? -14.102 -39.469 -19.969 1 98.56 56 HIS B C 1
ATOM 2170 O O . HIS B 1 56 ? -15.109 -40.156 -20.172 1 98.56 56 HIS B O 1
ATOM 2176 N N . LEU B 1 57 ? -13.57 -39.281 -18.828 1 98.25 57 LEU B N 1
ATOM 2177 C CA . LEU B 1 57 ? -14.133 -39.781 -17.594 1 98.25 57 LEU B CA 1
ATOM 2178 C C . LEU B 1 57 ? -14.883 -38.688 -16.844 1 98.25 57 LEU B C 1
ATOM 2180 O O . LEU B 1 57 ? -14.398 -37.562 -16.719 1 98.25 57 LEU B O 1
ATOM 2184 N N . SER B 1 58 ? -16.047 -39 -16.359 1 98.5 58 SER B N 1
ATOM 2185 C CA . SER B 1 58 ? -16.781 -38.062 -15.5 1 98.5 58 SER B CA 1
ATOM 2186 C C . SER B 1 58 ? -16.938 -38.625 -14.094 1 98.5 58 SER B C 1
ATOM 2188 O O . SER B 1 58 ? -17.422 -39.75 -13.922 1 98.5 58 SER B O 1
ATOM 2190 N N . LEU B 1 59 ? -16.531 -37.875 -13.172 1 98.19 59 LEU B N 1
ATOM 2191 C CA . LEU B 1 59 ? -16.781 -38.156 -11.766 1 98.19 59 LEU B CA 1
ATOM 2192 C C . LEU B 1 59 ? -17.5 -37 -11.086 1 98.19 59 LEU B C 1
ATOM 2194 O O . LEU B 1 59 ? -17.375 -36.812 -9.875 1 98.19 59 LEU B O 1
ATOM 2198 N N . ALA B 1 60 ? -18.25 -36.25 -11.828 1 98.56 60 ALA B N 1
ATOM 2199 C CA . ALA B 1 60 ? -18.875 -35.031 -11.367 1 98.56 60 ALA B CA 1
ATOM 2200 C C . ALA B 1 60 ? -19.641 -35.25 -10.062 1 98.56 60 ALA B C 1
ATOM 2202 O O . ALA B 1 60 ? -20.297 -36.281 -9.891 1 98.56 60 ALA B O 1
ATOM 2203 N N . ASN B 1 61 ? -19.5 -34.312 -9.078 1 98.44 61 ASN B N 1
ATOM 2204 C CA . ASN B 1 61 ? -20.156 -34.312 -7.777 1 98.44 61 ASN B CA 1
ATOM 2205 C C . ASN B 1 61 ? -19.719 -35.469 -6.914 1 98.44 61 ASN B C 1
ATOM 2207 O O . ASN B 1 61 ? -20.422 -35.875 -5.984 1 98.44 61 ASN B O 1
ATOM 2211 N N . GLY B 1 62 ? -18.609 -36.062 -7.262 1 98.06 62 GLY B N 1
ATOM 2212 C CA . GLY B 1 62 ? -18.078 -37.188 -6.5 1 98.06 62 GLY B CA 1
ATOM 2213 C C . GLY B 1 62 ? -17.406 -36.781 -5.211 1 98.06 62 GLY B C 1
ATOM 2214 O O . GLY B 1 62 ? -16.969 -35.625 -5.078 1 98.06 62 GLY B O 1
ATOM 2215 N N . GLN B 1 63 ? -17.344 -37.656 -4.301 1 98.06 63 GLN B N 1
ATOM 2216 C CA . GLN B 1 63 ? -16.625 -37.5 -3.039 1 98.06 63 GLN B CA 1
ATOM 2217 C C . GLN B 1 63 ? -15.625 -38.656 -2.826 1 98.06 63 GLN B C 1
ATOM 2219 O O . GLN B 1 63 ? -16.016 -39.812 -2.686 1 98.06 63 GLN B O 1
ATOM 2224 N N . PHE B 1 64 ? -14.398 -38.312 -2.807 1 96.06 64 PHE B N 1
ATOM 2225 C CA . PHE B 1 64 ? -13.344 -39.312 -2.734 1 96.06 64 PHE B CA 1
ATOM 2226 C C . PHE B 1 64 ? -12.375 -39 -1.604 1 96.06 64 PHE B C 1
ATOM 2228 O O . PHE B 1 64 ? -11.438 -38.219 -1.779 1 96.06 64 PHE B O 1
ATOM 2235 N N . ALA B 1 65 ? -12.648 -39.594 -0.506 1 92.94 65 ALA B N 1
ATOM 2236 C CA . ALA B 1 65 ? -11.789 -39.438 0.66 1 92.94 65 ALA B CA 1
ATOM 2237 C C . ALA B 1 65 ? -10.562 -40.344 0.556 1 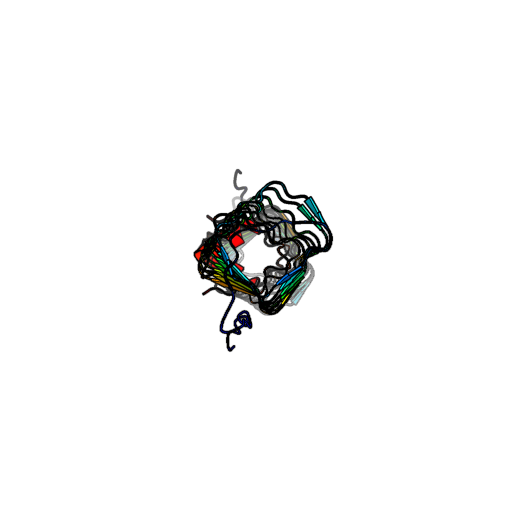92.94 65 ALA B C 1
ATOM 2239 O O . ALA B 1 65 ? -10.664 -41.5 0.141 1 92.94 65 ALA B O 1
ATOM 2240 N N . SER B 1 66 ? -9.352 -39.906 0.868 1 91.5 66 SER B N 1
ATOM 2241 C CA . SER B 1 66 ? -8.102 -40.656 0.792 1 91.5 66 SER B CA 1
ATOM 2242 C C . SER B 1 66 ? -7.844 -41.156 -0.623 1 91.5 66 SER B C 1
ATOM 2244 O O . SER B 1 66 ? -7.578 -42.344 -0.826 1 91.5 66 SER B O 1
ATOM 2246 N N . PHE B 1 67 ? -7.938 -40.281 -1.463 1 96.19 67 PHE B N 1
ATOM 2247 C CA . PHE B 1 67 ? -7.707 -40.562 -2.877 1 96.19 67 PHE B CA 1
ATOM 2248 C C . PHE B 1 67 ? -6.215 -40.531 -3.191 1 96.19 67 PHE B C 1
ATOM 2250 O O . PHE B 1 67 ? -5.496 -39.625 -2.781 1 96.19 67 PHE B O 1
ATOM 2257 N N . ASP B 1 68 ? -5.684 -41.562 -3.797 1 98 68 ASP B N 1
ATOM 2258 C CA . ASP B 1 68 ? -4.297 -41.625 -4.238 1 98 68 ASP B CA 1
ATOM 2259 C C . ASP B 1 68 ? -4.211 -41.75 -5.758 1 98 68 ASP B C 1
ATOM 2261 O O . ASP B 1 68 ? -4.816 -42.656 -6.348 1 98 68 ASP B O 1
ATOM 2265 N N . CYS B 1 69 ? -3.52 -40.938 -6.32 1 98.44 69 CYS B N 1
ATOM 2266 C CA . CYS B 1 69 ? -3.396 -40.844 -7.77 1 98.44 69 CYS B CA 1
ATOM 2267 C C . CYS B 1 69 ? -1.938 -40.719 -8.188 1 98.44 69 CYS B C 1
ATOM 2269 O O . CYS B 1 69 ? -1.275 -39.75 -7.812 1 98.44 69 CYS B O 1
ATOM 2271 N N . SER B 1 70 ? -1.376 -41.688 -8.945 1 98.69 70 SER B N 1
ATOM 2272 C CA . SER B 1 70 ? 0.027 -41.656 -9.344 1 98.69 70 SER B CA 1
ATOM 2273 C C . SER B 1 70 ? 0.208 -42.125 -10.773 1 98.69 70 SER B C 1
ATOM 2275 O O . SER B 1 70 ? -0.383 -43.125 -11.18 1 98.69 70 SER B O 1
ATOM 2277 N N . ASN B 1 71 ? 1.029 -41.375 -11.531 1 98.75 71 ASN B N 1
ATOM 2278 C CA . ASN B 1 71 ? 1.274 -41.719 -12.93 1 98.75 71 ASN B CA 1
ATOM 2279 C C . ASN B 1 71 ? -0.029 -41.812 -13.719 1 98.75 71 ASN B C 1
ATOM 2281 O O . ASN B 1 71 ? -0.284 -42.844 -14.375 1 98.75 71 ASN B O 1
ATOM 2285 N N . VAL B 1 72 ? -0.735 -40.75 -13.703 1 98.81 72 VAL B N 1
ATOM 2286 C CA . VAL B 1 72 ? -2.045 -40.75 -14.352 1 98.81 72 VAL B CA 1
ATOM 2287 C C . VAL B 1 72 ? -2.184 -39.531 -15.258 1 98.81 72 VAL B C 1
ATOM 2289 O O . VAL B 1 72 ? -1.719 -38.438 -14.922 1 98.81 72 VAL B O 1
ATOM 2292 N N . ARG B 1 73 ? -2.736 -39.719 -16.375 1 98.88 73 ARG B N 1
ATOM 2293 C CA . ARG B 1 73 ? -3.158 -38.656 -17.25 1 98.88 73 ARG B CA 1
ATOM 2294 C C . ARG B 1 73 ? -4.676 -38.625 -17.391 1 98.88 73 ARG B C 1
ATOM 2296 O O . ARG B 1 73 ? -5.297 -39.625 -17.734 1 98.88 73 ARG B O 1
ATOM 2303 N N . PHE B 1 74 ? -5.238 -37.531 -17.047 1 98.88 74 PHE B N 1
ATOM 2304 C CA . PHE B 1 74 ? -6.648 -37.25 -17.281 1 98.88 74 PHE B CA 1
ATOM 2305 C C . PHE B 1 74 ? -6.82 -36.375 -18.516 1 98.88 74 PHE B C 1
ATOM 2307 O O . PHE B 1 74 ? -6.23 -35.281 -18.609 1 98.88 74 PHE B O 1
ATOM 2314 N N . GLU B 1 75 ? -7.543 -36.875 -19.469 1 98.81 75 GLU B N 1
ATOM 2315 C CA . GLU B 1 75 ? -7.793 -36.094 -20.688 1 98.81 75 GLU B CA 1
ATOM 2316 C C . GLU B 1 75 ? -9.289 -35.875 -20.906 1 98.81 75 GLU B C 1
ATOM 2318 O O . GLU B 1 75 ? -10.062 -36.844 -20.969 1 98.81 75 GLU B O 1
ATOM 2323 N N . ALA B 1 76 ? -9.703 -34.625 -20.922 1 98.75 76 ALA B N 1
ATOM 2324 C CA . ALA B 1 76 ? -11.086 -34.25 -21.203 1 98.75 76 ALA B CA 1
ATOM 2325 C C . ALA B 1 76 ? -12.047 -34.906 -20.219 1 98.75 76 ALA B C 1
ATOM 2327 O O . ALA B 1 76 ? -13.078 -35.469 -20.609 1 98.75 76 ALA B O 1
ATOM 2328 N N . CYS B 1 77 ? -11.641 -34.844 -19.016 1 98.81 77 CYS B N 1
ATOM 2329 C CA . CYS B 1 77 ? -12.453 -35.438 -17.953 1 98.81 77 CYS B CA 1
ATOM 2330 C C . CYS B 1 77 ? -13.289 -34.375 -17.25 1 98.81 77 CYS B C 1
ATOM 2332 O O . CYS B 1 77 ? -12.969 -33.188 -17.297 1 98.81 77 CYS B O 1
ATOM 2334 N N . ASP B 1 78 ? -14.375 -34.781 -16.641 1 98.88 78 ASP B N 1
ATOM 2335 C CA . ASP B 1 78 ? -15.258 -33.906 -15.875 1 98.88 78 ASP B CA 1
ATOM 2336 C C . ASP B 1 78 ? -15.18 -34.188 -14.383 1 98.88 78 ASP B C 1
ATOM 2338 O O . ASP B 1 78 ? -15.734 -35.188 -13.922 1 98.88 78 ASP B O 1
ATOM 2342 N N . PHE B 1 79 ? -14.586 -33.312 -13.719 1 98.75 79 PHE B N 1
ATOM 2343 C CA . PHE B 1 79 ? -14.43 -33.438 -12.273 1 98.75 79 PHE B CA 1
ATOM 2344 C C . PHE B 1 79 ? -15.156 -32.312 -11.547 1 98.75 79 PHE B C 1
ATOM 2346 O O . PHE B 1 79 ? -14.789 -31.953 -10.43 1 98.75 79 PHE B O 1
ATOM 2353 N N . SER B 1 80 ? -16.141 -31.734 -12.18 1 98.75 80 SER B N 1
ATOM 2354 C CA . SER B 1 80 ? -16.859 -30.609 -11.578 1 98.75 80 SER B CA 1
ATOM 2355 C C . SER B 1 80 ? -17.438 -31 -10.219 1 98.75 80 SER B C 1
ATOM 2357 O O . SER B 1 80 ? -18.094 -32.031 -10.086 1 98.75 80 SER B O 1
ATOM 2359 N N . ASN B 1 81 ? -17.109 -30.203 -9.203 1 98.62 81 ASN B N 1
ATOM 2360 C CA . ASN B 1 81 ? -17.625 -30.312 -7.844 1 98.62 81 ASN B CA 1
ATOM 2361 C C . ASN B 1 81 ? -17.172 -31.609 -7.176 1 98.62 81 ASN B C 1
ATOM 2363 O O . ASN B 1 81 ? -17.891 -32.156 -6.324 1 98.62 81 ASN B O 1
ATOM 2367 N N . VAL B 1 82 ? -16.094 -32.156 -7.613 1 98.56 82 VAL B N 1
ATOM 2368 C CA . VAL B 1 82 ? -15.523 -33.344 -6.945 1 98.56 82 VAL B CA 1
ATOM 2369 C C . VAL B 1 82 ? -14.805 -32.906 -5.668 1 98.56 82 VAL B C 1
ATOM 2371 O O . VAL B 1 82 ? -14.148 -31.859 -5.633 1 98.56 82 VAL B O 1
ATOM 2374 N N . GLU B 1 83 ? -14.922 -33.656 -4.645 1 98.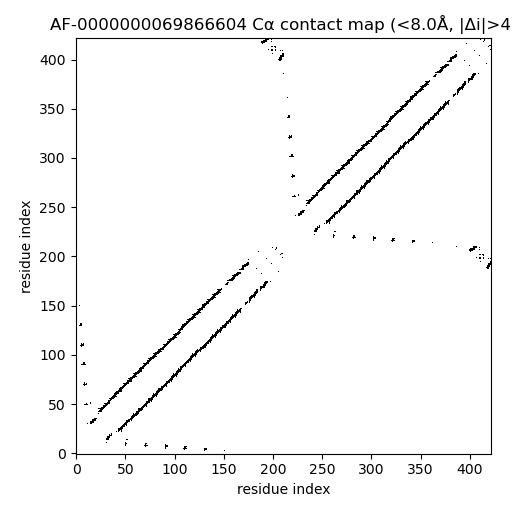19 83 GLU B N 1
ATOM 2375 C CA . GLU B 1 83 ? -14.18 -33.5 -3.395 1 98.19 83 GLU B CA 1
ATOM 2376 C C . GLU B 1 83 ? -13.055 -34.531 -3.283 1 98.19 83 GLU B C 1
ATOM 2378 O O . GLU B 1 83 ? -13.305 -35.719 -3.1 1 98.19 83 GLU B O 1
ATOM 2383 N N . TRP B 1 84 ? -11.867 -34.094 -3.51 1 96.12 84 TRP B N 1
ATOM 2384 C CA . TRP B 1 84 ? -10.672 -34.906 -3.295 1 96.12 84 TRP B CA 1
ATOM 2385 C C . TRP B 1 84 ? -9.938 -34.469 -2.031 1 96.12 84 TRP B C 1
ATOM 2387 O O . TRP B 1 84 ? -8.742 -34.156 -2.076 1 96.12 84 TRP B O 1
ATOM 2397 N N . LEU B 1 85 ? -10.516 -34.531 -0.885 1 93.94 85 LEU B N 1
ATOM 2398 C CA . LEU B 1 85 ? -9.945 -34.031 0.36 1 93.94 85 LEU B CA 1
ATOM 2399 C C . LEU B 1 85 ? -8.797 -34.906 0.827 1 93.94 85 LEU B C 1
ATOM 2401 O O . LEU B 1 85 ? -8.906 -36.125 0.799 1 93.94 85 LEU B O 1
ATOM 2405 N N . SER B 1 86 ? -7.676 -34.344 1.212 1 96 86 SER B N 1
ATOM 2406 C CA . SER B 1 86 ? -6.504 -35.031 1.722 1 96 86 SER B CA 1
ATOM 2407 C C . SER B 1 86 ? -6.008 -36.094 0.722 1 96 86 SER B C 1
ATOM 2409 O O . SER B 1 86 ? -5.625 -37.188 1.108 1 96 86 SER B O 1
ATOM 2411 N N . GLY B 1 87 ? -6.121 -35.719 -0.524 1 97.31 87 GLY B N 1
ATOM 2412 C CA . GLY B 1 87 ? -5.648 -36.594 -1.581 1 97.31 87 GLY B CA 1
ATOM 2413 C C . GLY B 1 87 ? -4.156 -36.469 -1.835 1 97.31 87 GLY B C 1
ATOM 2414 O O . GLY B 1 87 ? -3.518 -35.531 -1.376 1 97.31 87 GLY B O 1
ATOM 2415 N N . SER B 1 88 ? -3.607 -37.438 -2.525 1 98.62 88 SER B N 1
ATOM 2416 C CA . SER B 1 88 ? -2.217 -37.469 -2.965 1 98.62 88 SER B CA 1
ATOM 2417 C C . SER B 1 88 ? -2.117 -37.625 -4.48 1 98.62 88 SER B C 1
ATOM 2419 O O . SER B 1 88 ? -2.668 -38.562 -5.059 1 98.62 88 SER B O 1
ATOM 2421 N N . PHE B 1 89 ? -1.469 -36.75 -5.062 1 98.75 89 PHE B N 1
ATOM 2422 C CA . PHE B 1 89 ? -1.291 -36.719 -6.508 1 98.75 89 PHE B CA 1
ATOM 2423 C C . PHE B 1 89 ? 0.188 -36.656 -6.871 1 98.75 89 PHE B C 1
ATOM 2425 O O . PHE B 1 89 ? 0.899 -35.75 -6.484 1 98.75 89 PHE B O 1
ATOM 2432 N N . HIS B 1 90 ? 0.666 -37.656 -7.516 1 98.81 90 HIS B N 1
ATOM 2433 C CA . HIS B 1 90 ? 2.068 -37.719 -7.906 1 98.81 90 HIS B CA 1
ATOM 2434 C C . HIS B 1 90 ? 2.207 -38.031 -9.398 1 98.81 90 HIS B C 1
ATOM 2436 O O . HIS B 1 90 ? 1.763 -39.094 -9.859 1 98.81 90 HIS B O 1
ATOM 2442 N N . ARG B 1 91 ? 2.877 -37.125 -10.148 1 98.81 91 ARG B N 1
ATOM 2443 C CA . ARG B 1 91 ? 3.043 -37.281 -11.586 1 98.81 91 ARG B CA 1
ATOM 2444 C C . ARG B 1 91 ? 1.695 -37.438 -12.281 1 98.81 91 ARG B C 1
ATOM 2446 O O . ARG B 1 91 ? 1.448 -38.469 -12.93 1 98.81 91 ARG B O 1
ATOM 2453 N N . VAL B 1 92 ? 0.906 -36.406 -12.148 1 98.88 92 VAL B N 1
ATOM 2454 C CA . VAL B 1 92 ? -0.45 -36.406 -12.688 1 98.88 92 VAL B CA 1
ATOM 2455 C C . VAL B 1 92 ? -0.62 -35.219 -13.648 1 98.88 92 VAL B C 1
ATOM 2457 O O . VAL B 1 92 ? -0.167 -34.125 -13.375 1 98.88 92 VAL B O 1
ATOM 2460 N N . THR B 1 93 ? -1.193 -35.469 -14.773 1 98.94 93 THR B N 1
ATOM 2461 C CA . THR B 1 93 ? -1.527 -34.438 -15.75 1 98.94 93 THR B CA 1
ATOM 2462 C C . THR B 1 93 ? -3.037 -34.344 -15.945 1 98.94 93 THR B C 1
ATOM 2464 O O . THR B 1 93 ? -3.701 -35.375 -16.172 1 98.94 93 THR B O 1
ATOM 2467 N N . PHE B 1 94 ? -3.537 -33.219 -15.734 1 98.94 94 PHE B N 1
ATOM 2468 C CA . PHE B 1 94 ? -4.891 -32.875 -16.156 1 98.94 94 PHE B CA 1
ATOM 2469 C C . PHE B 1 94 ? -4.863 -32.094 -17.453 1 98.94 94 PHE B C 1
ATOM 2471 O O . PHE B 1 94 ? -4.285 -31 -17.531 1 98.94 94 PHE B O 1
ATOM 2478 N N . LEU B 1 95 ? -5.422 -32.656 -18.516 1 98.88 95 LEU B N 1
ATOM 2479 C CA . LEU B 1 95 ? -5.453 -32.031 -19.812 1 98.88 95 LEU B CA 1
ATOM 2480 C C . LEU B 1 95 ? -6.891 -31.797 -20.266 1 98.88 95 LEU B C 1
ATOM 2482 O O . LEU B 1 95 ? -7.648 -32.75 -20.438 1 98.88 95 LEU B O 1
ATOM 2486 N N . ARG B 1 96 ? -7.336 -30.516 -20.406 1 98.88 96 ARG B N 1
ATOM 2487 C CA . ARG B 1 96 ? -8.664 -30.156 -20.906 1 98.88 96 ARG B CA 1
ATOM 2488 C C . ARG B 1 96 ? -9.758 -30.75 -20.016 1 98.88 96 ARG B C 1
ATOM 2490 O O . ARG B 1 96 ? -10.734 -31.297 -20.5 1 98.88 96 ARG B O 1
ATOM 2497 N N . CYS B 1 97 ? -9.516 -30.594 -18.781 1 98.94 97 CYS B N 1
ATOM 2498 C CA . CYS B 1 97 ? -10.484 -31.109 -17.812 1 98.94 97 CYS B CA 1
ATOM 2499 C C . CYS B 1 97 ? -11.352 -29.984 -17.266 1 98.94 97 CYS B C 1
ATOM 2501 O O . CYS B 1 97 ? -10.938 -28.828 -17.25 1 98.94 97 CYS B O 1
ATOM 2503 N N . ASN B 1 98 ? -12.555 -30.328 -16.859 1 98.94 98 ASN B N 1
ATOM 2504 C CA . ASN B 1 98 ? -13.43 -29.469 -16.078 1 98.94 98 ASN B CA 1
ATOM 2505 C C . ASN B 1 98 ? -13.266 -29.703 -14.578 1 98.94 98 ASN B C 1
ATOM 2507 O O . ASN B 1 98 ? -13.703 -30.734 -14.062 1 98.94 98 ASN B O 1
ATOM 2511 N N . LEU B 1 99 ? -12.695 -28.75 -13.961 1 98.88 99 LEU B N 1
ATOM 2512 C CA . LEU B 1 99 ? -12.422 -28.859 -12.531 1 98.88 99 LEU B CA 1
ATOM 2513 C C . LEU B 1 99 ? -13.18 -27.797 -11.75 1 98.88 99 LEU B C 1
ATOM 2515 O O . LEU B 1 99 ? -12.797 -27.438 -10.633 1 98.88 99 LEU B O 1
ATOM 2519 N N . THR B 1 100 ? -14.266 -27.297 -12.312 1 98.88 100 THR B N 1
ATOM 2520 C CA . THR B 1 100 ? -15.062 -26.266 -11.648 1 98.88 100 THR B CA 1
ATOM 2521 C C . THR B 1 100 ? -15.547 -26.75 -10.289 1 98.88 100 THR B C 1
ATOM 2523 O O . THR B 1 100 ? -16.125 -27.844 -10.18 1 98.88 100 THR B O 1
ATOM 2526 N N . GLY B 1 101 ? -15.227 -26.062 -9.297 1 98.75 101 GLY B N 1
ATOM 2527 C CA . GLY B 1 101 ? -15.742 -26.344 -7.969 1 98.75 101 GLY B CA 1
ATOM 2528 C C . GLY B 1 101 ? -15.039 -27.516 -7.301 1 98.75 101 GLY B C 1
ATOM 2529 O O . GLY B 1 101 ? -15.469 -27.984 -6.246 1 98.75 101 GLY B O 1
ATOM 2530 N N . THR B 1 102 ? -13.992 -28 -7.863 1 98.69 102 THR B N 1
ATOM 2531 C CA . THR B 1 102 ? -13.273 -29.141 -7.281 1 98.69 102 THR B CA 1
ATOM 2532 C C . THR B 1 102 ? -12.586 -28.719 -5.984 1 98.69 102 THR B C 1
ATOM 2534 O O . THR B 1 102 ? -12.117 -27.594 -5.855 1 98.69 102 THR B O 1
ATOM 2537 N N . ASN B 1 103 ? -12.516 -29.594 -5.039 1 98.69 103 ASN B N 1
ATOM 2538 C CA . ASN B 1 103 ? -11.922 -29.344 -3.734 1 98.69 103 ASN B CA 1
ATOM 2539 C C . ASN B 1 103 ? -10.719 -30.25 -3.473 1 98.69 103 ASN B C 1
ATOM 2541 O O . ASN B 1 103 ? -10.883 -31.453 -3.25 1 98.69 103 ASN B O 1
ATOM 2545 N N . PHE B 1 104 ? -9.523 -29.688 -3.535 1 98.25 104 PHE B N 1
ATOM 2546 C CA . PHE B 1 104 ? -8.266 -30.391 -3.279 1 98.25 104 PHE B CA 1
ATOM 2547 C 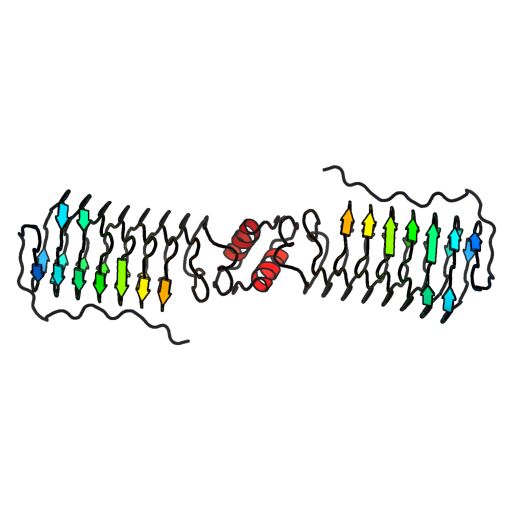C . PHE B 1 104 ? -7.742 -30.078 -1.885 1 98.25 104 PHE B C 1
ATOM 2549 O O . PHE B 1 104 ? -6.547 -30.203 -1.619 1 98.25 104 PHE B O 1
ATOM 2556 N N . ALA B 1 105 ? -8.586 -29.688 -0.904 1 97.94 105 ALA B N 1
ATOM 2557 C CA . ALA B 1 105 ? -8.133 -29.234 0.411 1 97.94 105 ALA B CA 1
ATOM 2558 C C . ALA B 1 105 ? -7.301 -30.312 1.105 1 97.94 105 ALA B C 1
ATOM 2560 O O . ALA B 1 105 ? -7.621 -31.5 1.03 1 97.94 105 ALA B O 1
ATOM 2561 N N . ASP B 1 106 ? -6.172 -29.875 1.754 1 97.81 106 ASP B N 1
ATOM 2562 C CA . ASP B 1 106 ? -5.285 -30.719 2.555 1 97.81 106 ASP B CA 1
ATOM 2563 C C . ASP B 1 106 ? -4.578 -31.75 1.686 1 97.81 106 ASP B C 1
ATOM 2565 O O . ASP B 1 106 ? -4.043 -32.75 2.197 1 97.81 106 ASP B O 1
ATOM 2569 N N . SER B 1 107 ? -4.555 -31.531 0.394 1 98.31 107 SER B N 1
ATOM 2570 C CA . SER B 1 107 ? -3.973 -32.5 -0.515 1 98.31 107 SER B CA 1
ATOM 2571 C C . SER B 1 107 ? -2.496 -32.219 -0.765 1 98.31 107 SER B C 1
ATOM 2573 O O . SER B 1 107 ? -2.016 -31.125 -0.476 1 98.31 107 SER B O 1
ATOM 2575 N N . TYR B 1 108 ? -1.787 -33.188 -1.204 1 98.69 108 TYR B N 1
ATOM 2576 C CA . TYR B 1 108 ? -0.396 -33.125 -1.635 1 98.69 108 TYR B CA 1
ATOM 2577 C C . TYR B 1 108 ? -0.276 -33.344 -3.137 1 98.69 108 TYR B C 1
ATOM 2579 O O . TYR B 1 108 ? -0.726 -34.375 -3.648 1 98.69 108 TYR B O 1
ATOM 2587 N N . LEU B 1 109 ? 0.251 -32.438 -3.822 1 98.81 109 LEU B N 1
ATOM 2588 C CA . LEU B 1 109 ? 0.459 -32.531 -5.262 1 98.81 109 LEU B CA 1
ATOM 2589 C C . LEU B 1 109 ? 1.938 -32.375 -5.609 1 98.81 109 LEU B C 1
ATOM 2591 O O . LEU B 1 109 ? 2.57 -31.375 -5.285 1 98.81 109 LEU B O 1
ATOM 2595 N N . LYS B 1 110 ? 2.488 -33.375 -6.152 1 98.81 110 LYS B N 1
ATOM 2596 C CA . LYS B 1 110 ? 3.879 -33.375 -6.598 1 98.81 110 LYS B CA 1
ATOM 2597 C C . LYS B 1 110 ? 3.98 -33.75 -8.07 1 98.81 110 LYS B C 1
ATOM 2599 O O . LYS B 1 110 ? 3.42 -34.75 -8.508 1 98.81 110 LYS B O 1
ATOM 2604 N N . ASP B 1 111 ? 4.715 -32.906 -8.828 1 98.81 111 ASP B N 1
ATOM 2605 C CA . ASP B 1 111 ? 4.879 -33.156 -10.258 1 98.81 111 ASP B CA 1
ATOM 2606 C C . ASP B 1 111 ? 3.523 -33.25 -10.953 1 98.81 111 ASP B C 1
ATOM 2608 O O . ASP B 1 111 ? 3.238 -34.219 -11.641 1 98.81 111 ASP B O 1
ATOM 2612 N N . CYS B 1 112 ? 2.736 -32.188 -10.844 1 98.94 112 CYS B N 1
ATOM 2613 C CA . CYS B 1 112 ? 1.41 -32.156 -11.453 1 98.94 112 CYS B CA 1
ATOM 2614 C C . CYS B 1 112 ? 1.305 -31.016 -12.469 1 98.94 112 CYS B C 1
ATOM 2616 O O . CYS B 1 112 ? 1.857 -29.938 -12.266 1 98.94 112 CYS B O 1
ATOM 2618 N N . LEU B 1 113 ? 0.653 -31.297 -13.523 1 98.94 113 LEU B N 1
ATOM 2619 C CA . LEU B 1 113 ? 0.375 -30.328 -14.57 1 98.94 113 LEU B CA 1
ATOM 2620 C C . LEU B 1 113 ? -1.126 -30.188 -14.812 1 98.94 113 LEU B C 1
ATOM 2622 O O . LEU B 1 113 ? -1.821 -31.203 -14.969 1 98.94 113 LEU B O 1
ATOM 2626 N N . PHE B 1 114 ? -1.644 -29.016 -14.703 1 98.94 114 PHE B N 1
ATOM 2627 C CA . PHE B 1 114 ? -2.977 -28.641 -15.156 1 98.94 114 PHE B CA 1
ATOM 2628 C C . PHE B 1 114 ? -2.9 -27.828 -16.438 1 98.94 114 PHE B C 1
ATOM 2630 O O . PHE B 1 114 ? -2.393 -26.703 -16.438 1 98.94 114 PHE B O 1
ATOM 2637 N N . GLU B 1 115 ? -3.324 -28.391 -17.531 1 98.88 115 GLU B N 1
ATOM 2638 C CA . GLU B 1 115 ? -3.174 -27.734 -18.812 1 98.88 115 GLU B CA 1
ATOM 2639 C C . GLU B 1 115 ? -4.516 -27.594 -19.531 1 98.88 115 GLU B C 1
ATOM 2641 O O . GLU B 1 115 ? -5.227 -28.594 -19.719 1 98.88 115 GLU B O 1
ATOM 2646 N N . ASP B 1 116 ? -4.879 -26.328 -19.922 1 98.88 116 ASP B N 1
ATOM 2647 C CA . ASP B 1 116 ? -6.102 -26.047 -20.656 1 98.88 116 ASP B CA 1
ATOM 2648 C C . ASP B 1 116 ? -7.336 -26.531 -19.891 1 98.88 116 ASP B C 1
ATOM 2650 O O . ASP B 1 116 ? -8.211 -27.188 -20.469 1 98.88 116 ASP B O 1
ATOM 2654 N N . CYS B 1 117 ? -7.344 -26.219 -18.625 1 98.94 117 CYS B N 1
ATOM 2655 C CA . CYS B 1 117 ? -8.43 -26.656 -17.766 1 98.94 117 CYS B CA 1
ATOM 2656 C C . CYS B 1 117 ? -9.312 -25.469 -17.359 1 98.94 117 CYS B C 1
ATOM 2658 O O . CYS B 1 117 ? -8.93 -24.312 -17.531 1 98.94 117 CYS B O 1
ATOM 2660 N N . LYS B 1 118 ? -10.508 -25.781 -16.938 1 98.94 118 LYS B N 1
ATOM 2661 C CA . LYS B 1 118 ? -11.406 -24.875 -16.219 1 98.94 118 LYS B CA 1
ATOM 2662 C C . LYS B 1 118 ? -11.5 -25.25 -14.75 1 98.94 118 LYS B C 1
ATOM 2664 O O . LYS B 1 118 ? -12.07 -26.281 -14.406 1 98.94 118 LYS B O 1
ATOM 2669 N N . ALA B 1 119 ? -11.008 -24.391 -13.977 1 98.88 119 ALA B N 1
ATOM 2670 C CA . ALA B 1 119 ? -10.969 -24.703 -12.547 1 98.88 119 ALA B CA 1
ATOM 2671 C C . ALA B 1 119 ? -11.539 -23.547 -11.719 1 98.88 119 ALA B C 1
ATOM 2673 O O . ALA B 1 119 ? -11.008 -23.203 -10.664 1 98.88 119 ALA B O 1
ATOM 2674 N N . ASP B 1 120 ? -12.625 -22.969 -12.148 1 98.88 120 ASP B N 1
ATOM 2675 C CA . ASP B 1 120 ? -13.32 -21.953 -11.367 1 98.88 120 ASP B CA 1
ATOM 2676 C C . ASP B 1 120 ? -13.773 -22.516 -10.023 1 98.88 120 ASP B C 1
ATOM 2678 O O . ASP B 1 120 ? -14.219 -23.656 -9.938 1 98.88 120 ASP B O 1
ATOM 2682 N N . TYR B 1 121 ? -13.586 -21.719 -9.008 1 98.81 121 TYR B N 1
ATOM 2683 C CA . TYR B 1 121 ? -14.07 -22.031 -7.672 1 98.81 121 TYR B CA 1
ATOM 2684 C C . TYR B 1 121 ? -13.312 -23.219 -7.09 1 98.81 121 TYR B C 1
ATOM 2686 O O . TYR B 1 121 ? -13.664 -23.734 -6.023 1 98.81 121 TYR B O 1
ATOM 2694 N N . ALA B 1 122 ? -12.312 -23.703 -7.73 1 98.88 122 ALA B N 1
ATOM 2695 C CA . ALA B 1 122 ? -11.531 -24.812 -7.168 1 98.88 122 ALA B CA 1
ATOM 2696 C C . ALA B 1 122 ? -10.867 -24.391 -5.855 1 98.88 122 ALA B C 1
ATOM 2698 O O . ALA B 1 122 ? -10.492 -23.234 -5.68 1 98.88 122 ALA B O 1
ATOM 2699 N N . SER B 1 123 ? -10.75 -25.312 -4.949 1 98.88 123 SER B N 1
ATOM 2700 C CA . SER B 1 123 ? -10.164 -25.031 -3.645 1 98.88 123 SER B CA 1
ATOM 2701 C C . SER B 1 123 ? -8.898 -25.844 -3.416 1 98.88 123 SER B C 1
ATOM 2703 O O . SER B 1 123 ? -8.914 -27.078 -3.576 1 98.88 123 SER B O 1
ATOM 2705 N N . PHE B 1 124 ? -7.832 -25.141 -3.076 1 98.81 124 PHE B N 1
ATOM 2706 C CA . PHE B 1 124 ? -6.57 -25.766 -2.693 1 98.81 124 PHE B CA 1
ATOM 2707 C C . PHE B 1 124 ? -6.184 -25.375 -1.272 1 98.81 124 PHE B C 1
ATOM 2709 O O . PHE B 1 124 ? -5 -25.219 -0.966 1 98.81 124 PHE B O 1
ATOM 2716 N N . ARG B 1 125 ? -7.16 -25.266 -0.39 1 98.62 125 ARG B N 1
ATOM 2717 C CA . ARG B 1 125 ? -6.914 -24.859 0.991 1 98.62 125 ARG B CA 1
ATOM 2718 C C . ARG B 1 125 ? -5.992 -25.844 1.694 1 98.62 125 ARG B C 1
ATOM 2720 O O . ARG B 1 125 ? -6.199 -27.062 1.618 1 98.62 125 ARG B O 1
ATOM 2727 N N . PHE B 1 126 ? -4.922 -25.312 2.332 1 98.56 126 PHE B N 1
ATOM 2728 C CA . PHE B 1 126 ? -3.984 -26.062 3.162 1 98.56 126 PHE B CA 1
ATOM 2729 C C . PHE B 1 126 ? -3.242 -27.109 2.338 1 98.56 126 PHE B C 1
ATOM 2731 O O . PHE B 1 126 ? -2.672 -28.047 2.889 1 98.56 126 PHE B O 1
ATOM 2738 N N . ALA B 1 127 ? -3.25 -27.016 1.052 1 98.69 127 ALA B N 1
ATOM 2739 C CA . ALA B 1 127 ? -2.562 -27.984 0.189 1 98.69 127 ALA B CA 1
ATOM 2740 C C . ALA B 1 127 ? -1.057 -27.734 0.189 1 98.69 127 ALA B C 1
ATOM 2742 O O . ALA B 1 127 ? -0.596 -26.672 0.593 1 98.69 127 ALA B O 1
ATOM 2743 N N . ASN B 1 128 ? -0.297 -28.719 -0.143 1 98.88 128 ASN B N 1
ATOM 2744 C CA . ASN B 1 128 ? 1.15 -28.688 -0.322 1 98.88 128 ASN B CA 1
ATOM 2745 C C . ASN B 1 128 ? 1.542 -28.984 -1.767 1 98.88 128 ASN B C 1
ATOM 2747 O O . ASN B 1 128 ? 1.219 -30.047 -2.295 1 98.88 128 ASN B O 1
ATOM 2751 N N . PHE B 1 129 ? 2.133 -28.047 -2.385 1 98.75 129 PHE B N 1
ATOM 2752 C CA . PHE B 1 129 ? 2.568 -28.172 -3.771 1 98.75 129 PHE B CA 1
ATOM 2753 C C . PHE B 1 129 ? 4.078 -28.375 -3.852 1 98.75 129 PHE B C 1
ATOM 2755 O O . PHE B 1 129 ? 4.84 -27.656 -3.199 1 98.75 129 PHE B O 1
ATOM 2762 N N . ASN B 1 130 ? 4.492 -29.297 -4.562 1 98.75 130 ASN B N 1
ATOM 2763 C CA . ASN B 1 130 ? 5.883 -29.516 -4.945 1 98.75 130 ASN B CA 1
ATOM 2764 C C . ASN B 1 130 ? 6.02 -29.75 -6.449 1 98.75 130 ASN B C 1
ATOM 2766 O O . ASN B 1 130 ? 5.695 -30.828 -6.949 1 98.75 130 ASN B O 1
ATOM 2770 N N . LEU B 1 131 ? 6.48 -28.781 -7.199 1 98.44 131 LEU B N 1
ATOM 2771 C CA . LEU B 1 131 ? 6.617 -28.828 -8.648 1 98.44 131 LEU B CA 1
ATOM 2772 C C . LEU B 1 131 ? 5.258 -29 -9.32 1 98.44 131 LEU B C 1
ATOM 2774 O O . LEU B 1 131 ? 4.988 -30.031 -9.938 1 98.44 131 LEU B O 1
ATOM 2778 N N . VAL B 1 132 ? 4.438 -27.953 -9.25 1 98.81 132 VAL B N 1
ATOM 2779 C CA . VAL B 1 132 ? 3.1 -27.922 -9.828 1 98.81 132 VAL B CA 1
ATOM 2780 C C . VAL B 1 132 ? 3.014 -26.797 -10.852 1 98.81 132 VAL B C 1
ATOM 2782 O O . VAL B 1 132 ? 3.566 -25.703 -10.648 1 98.81 132 VAL B O 1
ATOM 2785 N N . HIS B 1 133 ? 2.393 -27.109 -11.961 1 98.88 133 HIS B N 1
ATOM 2786 C CA . HIS B 1 133 ? 2.311 -26.172 -13.078 1 98.88 133 HIS B CA 1
ATOM 2787 C C . HIS B 1 133 ? 0.873 -26.016 -13.57 1 98.88 133 HIS B C 1
ATOM 2789 O O . HIS B 1 133 ? 0.231 -27.016 -13.938 1 98.88 133 HIS B O 1
ATOM 2795 N N . PHE B 1 134 ? 0.319 -24.828 -13.445 1 98.88 134 PHE B N 1
ATOM 2796 C CA . PHE B 1 134 ? -0.92 -24.453 -14.117 1 98.88 134 PHE B CA 1
ATOM 2797 C C . PHE B 1 134 ? -0.63 -23.719 -15.422 1 98.88 134 PHE B C 1
ATOM 2799 O O . PHE B 1 134 ? 0.084 -22.703 -15.422 1 98.88 134 PHE B O 1
ATOM 2806 N N . ASN B 1 135 ? -1.114 -24.25 -16.484 1 98.81 135 ASN B N 1
ATOM 2807 C CA . ASN B 1 135 ? -0.88 -23.688 -17.812 1 98.81 135 ASN B CA 1
ATOM 2808 C C . ASN B 1 135 ? -2.184 -23.516 -18.578 1 98.81 135 ASN B C 1
ATOM 2810 O O . ASN B 1 135 ? -2.98 -24.453 -18.672 1 98.81 135 ASN B O 1
ATOM 2814 N N . GLN B 1 136 ? -2.428 -22.281 -19.094 1 98.81 136 GLN B N 1
ATOM 2815 C CA . GLN B 1 136 ? -3.625 -22.016 -19.891 1 98.81 136 GLN B CA 1
ATOM 2816 C C . GLN B 1 136 ? -4.875 -22.516 -19.172 1 98.81 136 GLN B C 1
ATOM 2818 O O . GLN B 1 136 ? -5.707 -23.203 -19.766 1 98.81 136 GLN B O 1
ATOM 2823 N N . THR B 1 137 ? -4.93 -22.203 -17.906 1 98.88 137 THR B N 1
ATOM 2824 C CA . THR B 1 137 ? -6.012 -22.703 -17.062 1 98.88 137 THR B CA 1
ATOM 2825 C C . THR B 1 137 ? -6.762 -21.547 -16.422 1 98.88 137 THR B C 1
ATOM 2827 O O . THR B 1 137 ? -6.152 -20.578 -15.969 1 98.88 137 THR B O 1
ATOM 2830 N N . ARG B 1 138 ? -8.094 -21.656 -16.422 1 98.94 138 ARG B N 1
ATOM 2831 C CA . ARG B 1 138 ? -8.945 -20.672 -15.766 1 98.94 138 ARG B CA 1
ATOM 2832 C C . ARG B 1 138 ? -9.133 -21 -14.289 1 98.94 138 ARG B C 1
ATOM 2834 O O . ARG B 1 138 ? -9.602 -22.094 -13.945 1 98.94 138 ARG B O 1
ATOM 2841 N N . LEU B 1 139 ? -8.766 -20.078 -13.438 1 98.88 139 LEU B N 1
ATOM 2842 C CA . LEU B 1 139 ? -8.797 -20.281 -11.992 1 98.88 139 LEU B CA 1
ATOM 2843 C C . LEU B 1 139 ? -9.586 -19.172 -11.305 1 98.88 139 LEU B C 1
ATOM 2845 O O . LEU B 1 139 ? -9.242 -18.75 -10.203 1 98.88 139 LEU B O 1
ATOM 2849 N N . VAL B 1 140 ? -10.617 -18.719 -11.906 1 98.88 140 VAL B N 1
ATOM 2850 C CA . VAL B 1 140 ? -11.453 -17.641 -11.391 1 98.88 140 VAL B CA 1
ATOM 2851 C C . VAL B 1 140 ? -12.086 -18.078 -10.062 1 98.88 140 VAL B C 1
ATOM 2853 O O . VAL B 1 140 ? -12.586 -19.188 -9.938 1 98.88 140 VAL B O 1
ATOM 2856 N N . GLU B 1 141 ? -11.961 -17.188 -9.023 1 98.81 141 GLU B N 1
ATOM 2857 C CA . GLU B 1 141 ? -12.531 -17.391 -7.691 1 98.81 141 GLU B CA 1
ATOM 2858 C C . GLU B 1 141 ? -11.992 -18.672 -7.055 1 98.81 141 GLU B C 1
ATOM 2860 O O . GLU B 1 141 ? -12.664 -19.297 -6.223 1 98.81 141 GLU B O 1
ATOM 2865 N N . SER B 1 142 ? -10.844 -19.094 -7.449 1 98.88 142 SER B N 1
ATOM 2866 C CA . SER B 1 142 ? -10.188 -20.25 -6.824 1 98.88 142 SER B CA 1
ATOM 2867 C C . SER B 1 142 ? -9.586 -19.859 -5.477 1 98.88 142 SER B C 1
ATOM 2869 O O . SER B 1 142 ? -9.422 -18.688 -5.176 1 98.88 142 SER B O 1
ATOM 2871 N N . GLU B 1 143 ? -9.289 -20.875 -4.629 1 98.81 143 GLU B N 1
ATOM 2872 C CA . GLU B 1 143 ? -8.828 -20.641 -3.264 1 98.81 143 GLU B CA 1
ATOM 2873 C C . GLU B 1 143 ? -7.473 -21.297 -3.018 1 98.81 143 GLU B C 1
ATOM 2875 O O . GLU B 1 143 ? -7.398 -22.516 -2.814 1 98.81 143 GLU B O 1
ATOM 2880 N N . PHE B 1 144 ? -6.461 -20.5 -3.072 1 98.81 144 PHE B N 1
ATOM 2881 C CA . PHE B 1 144 ? -5.133 -20.906 -2.633 1 98.81 144 PHE B CA 1
ATOM 2882 C C . PHE B 1 144 ? -4.852 -20.406 -1.219 1 98.81 144 PHE B C 1
ATOM 2884 O O . PHE B 1 144 ? -3.932 -19.609 -1.004 1 98.81 144 PHE B O 1
ATOM 2891 N N . PHE B 1 145 ? -5.629 -20.875 -0.273 1 98.75 145 PHE B N 1
ATOM 2892 C CA . PHE B 1 145 ? -5.574 -20.438 1.113 1 98.75 145 PHE B CA 1
ATOM 2893 C C . PHE B 1 145 ? -4.605 -21.281 1.92 1 98.75 145 PHE B C 1
ATOM 2895 O O . PHE B 1 145 ? -4.75 -22.5 1.985 1 98.75 145 PHE B O 1
ATOM 2902 N N . GLU B 1 146 ? -3.559 -20.688 2.604 1 98.69 146 GLU B N 1
ATOM 2903 C CA . GLU B 1 146 ? -2.572 -21.375 3.424 1 98.69 146 GLU B CA 1
ATOM 2904 C C . GLU B 1 146 ? -1.953 -22.547 2.668 1 98.69 146 GLU B C 1
ATOM 2906 O O . GLU B 1 146 ? -1.876 -23.672 3.193 1 98.69 146 GLU B O 1
ATOM 2911 N N . VAL B 1 147 ? -1.526 -22.297 1.43 1 98.75 147 VAL B N 1
ATOM 2912 C CA . VAL B 1 147 ? -0.854 -23.266 0.58 1 98.75 147 VAL B CA 1
ATOM 2913 C C . VAL B 1 147 ? 0.656 -23.188 0.788 1 98.75 147 VAL B C 1
ATOM 2915 O O . VAL B 1 147 ? 1.216 -22.094 0.869 1 98.75 147 VAL B O 1
ATOM 2918 N N . THR B 1 148 ? 1.327 -24.25 1.021 1 98.75 148 THR B N 1
ATOM 2919 C CA . THR B 1 148 ? 2.779 -24.359 0.941 1 98.75 148 THR B CA 1
ATOM 2920 C C . THR B 1 148 ? 3.215 -24.812 -0.446 1 98.75 148 THR B C 1
ATOM 2922 O O . THR B 1 148 ? 2.586 -25.703 -1.038 1 98.75 148 THR B O 1
ATOM 2925 N N . TRP B 1 149 ? 4.234 -24.156 -0.978 1 98.44 149 TRP B N 1
ATOM 2926 C CA . TRP B 1 149 ? 4.617 -24.547 -2.33 1 98.44 149 TRP B CA 1
ATOM 2927 C C . TRP B 1 149 ? 6.121 -24.422 -2.531 1 98.44 149 TRP B C 1
ATOM 2929 O O . TRP B 1 149 ? 6.766 -23.578 -1.905 1 98.44 149 TRP B O 1
ATOM 2939 N N . LYS B 1 150 ? 6.598 -25.375 -3.23 1 97.56 150 LYS B N 1
ATOM 2940 C CA . LYS B 1 150 ? 7.945 -25.391 -3.795 1 97.56 150 LYS B CA 1
ATOM 2941 C C . LYS B 1 150 ? 7.906 -25.578 -5.309 1 97.56 150 LYS B C 1
ATOM 2943 O O . LYS B 1 150 ? 7.41 -26.594 -5.801 1 97.56 150 LYS B O 1
ATOM 2948 N N . LYS B 1 151 ? 8.359 -24.578 -6.09 1 96.81 151 LYS B N 1
ATOM 2949 C CA . LYS B 1 151 ? 8.344 -24.625 -7.547 1 96.81 151 LYS B CA 1
ATOM 2950 C C . LYS B 1 151 ? 6.918 -24.672 -8.086 1 96.81 151 LYS B C 1
ATOM 2952 O O . LYS B 1 151 ? 6.5 -25.672 -8.664 1 96.81 151 LYS B O 1
ATOM 2957 N N . LEU B 1 152 ? 6.148 -23.625 -7.941 1 98.25 152 LEU B N 1
ATOM 2958 C CA . LEU B 1 152 ? 4.805 -23.422 -8.461 1 98.25 152 LEU B CA 1
ATOM 2959 C C . LEU B 1 152 ? 4.824 -22.484 -9.664 1 98.25 152 LEU B C 1
ATOM 2961 O O . LEU B 1 152 ? 5.383 -21.375 -9.586 1 98.25 152 LEU B O 1
ATOM 2965 N N . LEU B 1 153 ? 4.332 -22.969 -10.773 1 98.38 153 LEU B N 1
ATOM 2966 C CA . LEU B 1 153 ? 4.312 -22.203 -12.016 1 98.38 153 LEU B CA 1
ATOM 2967 C C . LEU B 1 153 ? 2.881 -21.891 -12.438 1 98.38 153 LEU B C 1
ATOM 2969 O O . LEU B 1 153 ? 2.021 -22.781 -12.43 1 98.38 153 LEU B O 1
ATOM 2973 N N . LEU B 1 154 ? 2.621 -20.656 -12.719 1 98.44 154 LEU B N 1
ATOM 2974 C CA . LEU B 1 154 ? 1.37 -20.188 -13.312 1 98.44 154 LEU B CA 1
ATOM 2975 C C . LEU B 1 154 ? 1.628 -19.438 -14.617 1 98.44 154 LEU B C 1
ATOM 2977 O O . LEU B 1 154 ? 2.303 -18.406 -14.625 1 98.44 154 LEU B O 1
ATOM 2981 N N . GLU B 1 155 ? 1.179 -20.016 -15.664 1 98.12 155 GLU B N 1
ATOM 2982 C CA . GLU B 1 155 ? 1.382 -19.422 -16.984 1 98.12 155 GLU B CA 1
ATOM 2983 C C . GLU B 1 155 ? 0.073 -19.344 -17.766 1 98.12 155 GLU B C 1
ATOM 2985 O O . GLU B 1 155 ? -0.635 -20.344 -17.891 1 98.12 155 GLU B O 1
ATOM 2990 N N . ALA B 1 156 ? -0.27 -18.109 -18.219 1 98.5 156 ALA B N 1
ATOM 2991 C CA . ALA B 1 156 ? -1.449 -17.906 -19.047 1 98.5 156 ALA B CA 1
ATOM 2992 C C . ALA B 1 156 ? -2.717 -18.359 -18.344 1 98.5 156 ALA B C 1
ATOM 2994 O O . ALA B 1 156 ? -3.527 -19.109 -18.906 1 98.5 156 ALA B O 1
ATOM 2995 N N . CYS B 1 157 ? -2.832 -17.984 -17.094 1 98.81 157 CYS B N 1
ATOM 2996 C CA . CYS B 1 157 ? -4 -18.312 -16.297 1 98.81 157 CYS B CA 1
ATOM 2997 C C . CYS B 1 157 ? -4.844 -17.078 -16.016 1 98.81 157 CYS B C 1
ATOM 2999 O O . CYS B 1 157 ? -4.34 -15.945 -16.078 1 98.81 157 CYS B O 1
ATOM 3001 N N . ASP B 1 158 ? -6.117 -17.281 -15.82 1 98.88 158 ASP B N 1
ATOM 3002 C CA . ASP B 1 158 ? -7.016 -16.281 -15.266 1 98.88 158 ASP B CA 1
ATOM 3003 C C . ASP B 1 158 ? -7.18 -16.453 -13.758 1 98.88 158 ASP B C 1
ATOM 3005 O O . ASP B 1 158 ? -7.828 -17.406 -13.305 1 98.88 158 ASP B O 1
ATOM 3009 N N . LEU B 1 159 ? -6.656 -15.547 -13.062 1 98.75 159 LEU B N 1
ATOM 3010 C CA . LEU B 1 159 ? -6.617 -15.656 -11.609 1 98.75 159 LEU B CA 1
ATOM 3011 C C . LEU B 1 159 ? -7.617 -14.703 -10.969 1 98.75 159 LEU B C 1
ATOM 3013 O O . LEU B 1 159 ? -7.539 -14.43 -9.766 1 98.75 159 LEU B O 1
ATOM 3017 N N . THR B 1 160 ? -8.625 -14.203 -11.781 1 98.75 160 THR B N 1
ATOM 3018 C CA . THR B 1 160 ? -9.57 -13.203 -11.305 1 98.75 160 THR B CA 1
ATOM 3019 C C . THR B 1 160 ? -10.297 -13.688 -10.047 1 98.75 160 THR B C 1
ATOM 3021 O O . THR B 1 160 ? -10.836 -14.789 -10.023 1 98.75 160 THR B O 1
ATOM 3024 N N . GLU B 1 161 ? -10.211 -12.898 -8.93 1 98.5 161 GLU B N 1
ATOM 3025 C CA . GLU B 1 161 ? -10.875 -13.109 -7.648 1 98.5 161 GLU B CA 1
ATOM 3026 C C . GLU B 1 161 ? -10.359 -14.375 -6.961 1 98.5 161 GLU B C 1
ATOM 3028 O O . GLU B 1 161 ? -11.078 -14.992 -6.168 1 98.5 161 GLU B O 1
ATOM 3033 N N . SER B 1 162 ? -9.172 -14.797 -7.328 1 98.69 162 SER B N 1
ATOM 3034 C CA . SER B 1 162 ? -8.555 -15.891 -6.59 1 98.69 162 SER B CA 1
ATOM 3035 C C . SER B 1 162 ? -8.055 -15.43 -5.223 1 98.69 162 SER B C 1
ATOM 3037 O O . SER B 1 162 ? -7.82 -14.242 -5.016 1 98.69 162 SER B O 1
ATOM 3039 N N . ASN B 1 163 ? -8.008 -16.344 -4.301 1 98.69 163 ASN B N 1
ATOM 3040 C CA . ASN B 1 163 ? -7.637 -16.109 -2.91 1 98.69 163 ASN B CA 1
ATOM 3041 C C . ASN B 1 163 ? -6.285 -16.734 -2.578 1 98.69 163 ASN B C 1
ATOM 3043 O O . ASN B 1 163 ? -6.109 -17.953 -2.695 1 98.69 163 ASN B O 1
ATOM 3047 N N . TRP B 1 164 ? -5.332 -15.891 -2.148 1 98.69 164 TRP B N 1
ATOM 3048 C CA . TRP B 1 164 ? -3.977 -16.328 -1.836 1 98.69 164 TRP B CA 1
ATOM 3049 C C . TRP B 1 164 ? -3.609 -15.984 -0.397 1 98.69 164 TRP B C 1
ATOM 3051 O O . TRP B 1 164 ? -2.443 -15.711 -0.096 1 98.69 164 TRP B O 1
ATOM 3061 N N . LEU B 1 165 ? -4.621 -15.977 0.5 1 98.56 165 LEU B N 1
ATOM 3062 C CA . LEU B 1 165 ? -4.367 -15.609 1.89 1 98.56 165 LEU B CA 1
ATOM 3063 C C . LEU B 1 165 ? -3.428 -16.609 2.555 1 98.56 165 LEU B C 1
ATOM 3065 O O . LEU B 1 165 ? -3.553 -17.828 2.344 1 98.56 165 LEU B O 1
ATOM 3069 N N . ASN B 1 166 ? -2.441 -16.016 3.385 1 98.44 166 ASN B N 1
ATOM 3070 C CA . ASN B 1 166 ? -1.468 -16.781 4.156 1 98.44 166 ASN B CA 1
ATOM 3071 C C . ASN B 1 166 ? -0.635 -17.688 3.262 1 98.44 166 ASN B C 1
ATOM 3073 O O . ASN B 1 166 ? -0.223 -18.781 3.684 1 98.44 166 ASN B O 1
ATOM 3077 N N . THR B 1 167 ? -0.515 -17.375 2.025 1 98.62 167 THR B N 1
ATOM 3078 C CA . THR B 1 167 ? 0.309 -18.047 1.03 1 98.62 167 THR B CA 1
ATOM 3079 C C . THR B 1 167 ? 1.399 -17.125 0.507 1 98.62 167 THR B C 1
ATOM 3081 O O . THR B 1 167 ? 1.111 -16.016 0.05 1 98.62 167 THR B O 1
ATOM 3084 N N . SER B 1 168 ? 2.725 -17.547 0.654 1 98.19 168 SER B N 1
ATOM 3085 C CA . SER B 1 168 ? 3.836 -16.75 0.154 1 98.19 168 SER B CA 1
ATOM 3086 C C . SER B 1 168 ? 3.764 -16.594 -1.36 1 98.19 168 SER B C 1
ATOM 3088 O O . SER B 1 168 ? 3.553 -17.562 -2.086 1 98.19 168 SER B O 1
ATOM 3090 N N . LEU B 1 169 ? 3.951 -15.391 -1.813 1 98.12 169 LEU B N 1
ATOM 3091 C CA . LEU B 1 169 ? 3.928 -15.133 -3.25 1 98.12 169 LEU B CA 1
ATOM 3092 C C . LEU B 1 169 ? 5.332 -14.859 -3.775 1 98.12 169 LEU B C 1
ATOM 3094 O O . LEU B 1 169 ? 5.512 -14.578 -4.965 1 98.12 169 LEU B O 1
ATOM 3098 N N . LYS B 1 170 ? 6.32 -14.938 -2.826 1 97.75 170 LYS B N 1
ATOM 3099 C CA . LYS B 1 170 ? 7.707 -14.68 -3.199 1 97.75 170 LYS B CA 1
ATOM 3100 C C . LYS B 1 170 ? 8.172 -15.625 -4.305 1 97.75 170 LYS B C 1
ATOM 3102 O O . LYS B 1 170 ? 8.109 -16.844 -4.148 1 97.75 170 LYS B O 1
ATOM 3107 N N . GLY B 1 171 ? 8.539 -15.031 -5.414 1 96.62 171 GLY B N 1
ATOM 3108 C CA . GLY B 1 171 ? 9.078 -15.82 -6.512 1 96.62 171 GLY B CA 1
ATOM 3109 C C . GLY B 1 171 ? 8.039 -16.188 -7.551 1 96.62 171 GLY B C 1
ATOM 3110 O O . GLY B 1 171 ? 8.375 -16.688 -8.625 1 96.62 171 GLY B O 1
ATOM 3111 N N . LEU B 1 172 ? 6.777 -16.016 -7.316 1 97.69 172 LEU B N 1
ATOM 3112 C CA . LEU B 1 172 ? 5.746 -16.281 -8.32 1 97.69 172 LEU B CA 1
ATOM 3113 C C . LEU B 1 172 ? 5.707 -15.164 -9.359 1 97.69 172 LEU B C 1
ATOM 3115 O O . LEU B 1 172 ? 6.035 -14.016 -9.055 1 97.69 172 LEU B O 1
ATOM 3119 N N . ASP B 1 173 ? 5.398 -15.531 -10.523 1 97.94 173 ASP B N 1
ATOM 3120 C CA . ASP B 1 173 ? 5.266 -14.602 -11.641 1 97.94 173 ASP B CA 1
ATOM 3121 C C . ASP B 1 173 ? 3.809 -14.484 -12.086 1 97.94 173 ASP B C 1
ATOM 3123 O O . ASP B 1 173 ? 3.297 -15.359 -12.789 1 97.94 173 ASP B O 1
ATOM 3127 N N . PHE B 1 174 ? 3.172 -13.43 -11.641 1 98.31 174 PHE B N 1
ATOM 3128 C CA . PHE B 1 174 ? 1.781 -13.219 -12.023 1 98.31 174 PHE B CA 1
ATOM 3129 C C . PHE B 1 174 ? 1.694 -12.367 -13.289 1 98.31 174 PHE B C 1
ATOM 3131 O O . PHE B 1 174 ? 0.618 -12.219 -13.875 1 98.31 174 PHE B O 1
ATOM 3138 N N . SER B 1 175 ? 2.859 -11.883 -13.758 1 97.75 175 SER B N 1
ATOM 3139 C CA . SER B 1 175 ? 2.885 -10.961 -14.883 1 97.75 175 SER B CA 1
ATOM 3140 C C . SER B 1 175 ? 2.391 -11.633 -16.156 1 97.75 175 SER B C 1
ATOM 3142 O O . SER B 1 175 ? 1.991 -10.953 -17.109 1 97.75 175 SER B O 1
ATOM 3144 N N . GLN B 1 176 ? 2.395 -13.023 -16.203 1 96.44 176 GLN B N 1
ATOM 3145 C CA . GLN B 1 176 ? 1.943 -13.773 -17.375 1 96.44 176 GLN B CA 1
ATOM 3146 C C . GLN B 1 176 ? 0.487 -14.203 -17.219 1 96.44 176 GLN B C 1
ATOM 3148 O O . GLN B 1 176 ? -0.018 -15 -18.016 1 96.44 176 GLN B O 1
ATOM 3153 N N . ASN B 1 177 ? -0.109 -13.773 -16.203 1 98.38 177 ASN B N 1
ATOM 3154 C CA . ASN B 1 177 ? -1.487 -14.109 -15.859 1 98.38 177 ASN B CA 1
ATOM 3155 C C . ASN B 1 177 ? -2.373 -12.867 -15.805 1 98.38 177 ASN B C 1
ATOM 3157 O O . ASN B 1 177 ? -1.881 -11.742 -15.922 1 98.38 177 ASN B O 1
ATOM 3161 N N . THR B 1 178 ? -3.596 -13.102 -15.734 1 98.12 178 THR B N 1
ATOM 3162 C CA . THR B 1 178 ? -4.531 -11.984 -15.617 1 98.12 178 THR B CA 1
ATOM 3163 C C . THR B 1 178 ? -5.344 -12.094 -14.328 1 98.12 178 THR B C 1
ATOM 3165 O O . THR B 1 178 ? -5.57 -13.188 -13.82 1 98.12 178 THR B O 1
ATOM 3168 N N . PHE B 1 179 ? -5.676 -10.977 -13.828 1 97.44 179 PHE B N 1
ATOM 3169 C CA . PHE B 1 179 ? -6.625 -10.906 -12.727 1 97.44 179 PHE B CA 1
ATOM 3170 C C . PHE B 1 179 ? -7.188 -9.492 -12.594 1 97.44 179 PHE B C 1
ATOM 3172 O O . PHE B 1 179 ? -6.48 -8.516 -12.836 1 97.44 179 PHE B O 1
ATOM 3179 N N . GLU B 1 180 ? -8.516 -9.422 -12.203 1 96.06 180 GLU B N 1
ATOM 3180 C CA . GLU B 1 180 ? -9.141 -8.148 -11.875 1 96.06 180 GLU B CA 1
ATOM 3181 C C . GLU B 1 180 ? -8.977 -7.812 -10.398 1 96.06 180 GLU B C 1
ATOM 3183 O O . GLU B 1 180 ? -8.695 -6.664 -10.039 1 96.06 180 GLU B O 1
ATOM 3188 N N . ARG B 1 181 ? -9.219 -8.812 -9.602 1 96.38 181 ARG B N 1
ATOM 3189 C CA . ARG B 1 181 ? -9.094 -8.719 -8.148 1 96.38 181 ARG B CA 1
ATOM 3190 C C . ARG B 1 181 ? -8.367 -9.938 -7.582 1 96.38 181 ARG B C 1
ATOM 3192 O O . ARG B 1 181 ? -8.414 -11.023 -8.164 1 96.38 181 ARG B O 1
ATOM 3199 N N . LEU B 1 182 ? -7.695 -9.648 -6.578 1 97.25 182 LEU B N 1
ATOM 3200 C CA . LEU B 1 182 ? -6.953 -10.688 -5.871 1 97.25 182 LEU B CA 1
ATOM 3201 C C . LEU B 1 182 ? -7.094 -10.531 -4.363 1 97.25 182 LEU B C 1
ATOM 3203 O O . LEU B 1 182 ? -7.094 -9.406 -3.85 1 97.25 182 LEU B O 1
ATOM 3207 N N . THR B 1 183 ? -7.262 -11.57 -3.693 1 97.88 183 THR B N 1
ATOM 3208 C CA . THR B 1 183 ? -7.156 -11.57 -2.238 1 97.88 183 THR B CA 1
ATOM 3209 C C . THR B 1 183 ? -5.801 -12.109 -1.792 1 97.88 183 THR B C 1
ATOM 3211 O O . THR B 1 183 ? -5.379 -13.18 -2.234 1 97.88 183 THR B O 1
ATOM 3214 N N . PHE B 1 184 ? -5.059 -11.305 -1.036 1 97.56 184 PHE B N 1
ATOM 3215 C CA . PHE B 1 184 ? -3.705 -11.68 -0.647 1 97.56 184 PHE B CA 1
ATOM 3216 C C . PHE B 1 184 ? -3.367 -11.125 0.733 1 97.56 184 PHE B C 1
ATOM 3218 O O . PHE B 1 184 ? -4.074 -10.258 1.251 1 97.56 184 PHE B O 1
ATOM 3225 N N . SER B 1 185 ? -2.318 -11.688 1.343 1 96.56 185 SER B N 1
ATOM 3226 C CA . SER B 1 185 ? -1.727 -11.156 2.568 1 96.56 185 SER B CA 1
ATOM 3227 C C . SER B 1 185 ? -0.612 -10.164 2.262 1 96.56 185 SER B C 1
ATOM 3229 O O . SER B 1 185 ? 0.399 -10.523 1.655 1 96.56 185 SER B O 1
ATOM 3231 N N . PRO B 1 186 ? -0.778 -8.922 2.76 1 93.5 186 PRO B N 1
ATOM 3232 C CA . PRO B 1 186 ? 0.208 -7.891 2.422 1 93.5 186 PRO B CA 1
ATOM 3233 C C . PRO B 1 186 ? 1.635 -8.297 2.781 1 93.5 186 PRO B C 1
ATOM 3235 O O . PRO B 1 186 ? 2.57 -8.016 2.031 1 93.5 186 PRO B O 1
ATOM 3238 N N . ASN B 1 187 ? 1.782 -9.008 3.873 1 93.5 187 ASN B N 1
ATOM 3239 C CA . ASN B 1 187 ? 3.111 -9.398 4.336 1 93.5 187 ASN B CA 1
ATOM 3240 C C . ASN B 1 187 ? 3.721 -10.477 3.443 1 93.5 187 ASN B C 1
ATOM 3242 O O . ASN B 1 187 ? 4.918 -10.758 3.529 1 93.5 187 ASN B O 1
ATOM 3246 N N . TYR B 1 188 ? 2.963 -11.078 2.535 1 95.69 188 TYR B N 1
ATOM 3247 C CA . TYR B 1 188 ? 3.436 -12.156 1.675 1 95.69 188 TYR B CA 1
ATOM 3248 C C . TYR B 1 188 ? 3.559 -11.688 0.23 1 95.69 188 TYR B C 1
ATOM 3250 O O . TYR B 1 188 ? 3.789 -12.492 -0.673 1 95.69 188 TYR B O 1
ATOM 3258 N N . LEU B 1 189 ? 3.48 -10.398 0.056 1 95.44 189 LEU B N 1
ATOM 3259 C CA . LEU B 1 189 ? 3.406 -9.859 -1.298 1 95.44 189 LEU B CA 1
ATOM 3260 C C . LEU B 1 189 ? 4.801 -9.672 -1.886 1 95.44 189 LEU B C 1
ATOM 3262 O O . LEU B 1 189 ? 4.973 -9.695 -3.107 1 95.44 189 LEU B O 1
ATOM 3266 N N . SER B 1 190 ? 5.812 -9.539 -0.998 1 96.31 190 SER B N 1
ATOM 3267 C CA . SER B 1 190 ? 7.168 -9.25 -1.449 1 96.31 190 SER B CA 1
ATOM 3268 C C . SER B 1 190 ? 7.715 -10.367 -2.326 1 96.31 190 SER B C 1
ATOM 3270 O O . SER B 1 190 ? 7.551 -11.547 -2.008 1 96.31 190 SER B O 1
ATOM 3272 N N . GLY B 1 191 ? 8.312 -9.969 -3.447 1 97.94 191 GLY B N 1
ATOM 3273 C CA . GLY B 1 191 ? 8.93 -10.914 -4.359 1 97.94 191 GLY B CA 1
ATOM 3274 C C . GLY B 1 191 ? 8.023 -11.312 -5.516 1 97.94 191 GLY B C 1
ATOM 3275 O O . GLY B 1 191 ? 8.469 -11.961 -6.461 1 97.94 191 GLY B O 1
ATOM 3276 N N . LEU B 1 192 ? 6.746 -11 -5.469 1 98.38 192 LEU B N 1
ATOM 3277 C CA . LEU B 1 192 ? 5.812 -11.305 -6.547 1 98.38 192 LEU B CA 1
ATOM 3278 C C . LEU B 1 192 ? 6.129 -10.477 -7.789 1 98.38 192 LEU B C 1
ATOM 3280 O O . LEU B 1 192 ? 6.316 -9.258 -7.699 1 98.38 192 LEU B O 1
ATOM 3284 N N . LYS B 1 193 ? 6.281 -11.094 -8.867 1 98.56 193 LYS B N 1
ATOM 3285 C CA . LYS B 1 193 ? 6.496 -10.422 -10.148 1 98.56 193 LYS B CA 1
ATOM 3286 C C . LYS B 1 193 ? 5.168 -10.031 -10.789 1 98.56 193 LYS B C 1
ATOM 3288 O O . LYS B 1 193 ? 4.258 -10.859 -10.906 1 98.56 193 LYS B O 1
ATOM 3293 N N . VAL B 1 194 ? 5 -8.734 -11.164 1 98.56 194 VAL B N 1
ATOM 3294 C CA . VAL B 1 194 ? 3.748 -8.227 -11.711 1 98.56 194 VAL B CA 1
ATOM 3295 C C . VAL B 1 194 ? 4.043 -7.195 -12.797 1 98.56 194 VAL B C 1
ATOM 3297 O O . VAL B 1 194 ? 5.172 -6.715 -12.922 1 98.56 194 VAL B O 1
ATOM 3300 N N . THR B 1 195 ? 3.006 -6.91 -13.641 1 98.19 195 THR B N 1
ATOM 3301 C CA . THR B 1 195 ? 3.061 -5.805 -14.586 1 98.19 195 THR B CA 1
ATOM 3302 C C . THR B 1 195 ? 2.848 -4.473 -13.875 1 98.19 195 THR B C 1
ATOM 3304 O O . THR B 1 195 ? 2.424 -4.441 -12.719 1 98.19 195 THR B O 1
ATOM 3307 N N . PRO B 1 196 ? 3.215 -3.373 -14.57 1 98 196 PRO B N 1
ATOM 3308 C CA . PRO B 1 196 ? 2.932 -2.061 -13.984 1 98 196 PRO B CA 1
ATOM 3309 C C . PRO B 1 196 ? 1.454 -1.869 -13.648 1 98 196 PRO B C 1
ATOM 3311 O O . PRO B 1 196 ? 1.121 -1.331 -12.586 1 98 196 PRO B O 1
ATOM 3314 N N . GLU B 1 197 ? 0.592 -2.311 -14.516 1 97.31 197 GLU B N 1
ATOM 3315 C CA . GLU B 1 197 ? -0.842 -2.193 -14.266 1 97.31 197 GLU B CA 1
ATOM 3316 C C . GLU B 1 197 ? -1.256 -2.99 -13.031 1 97.31 197 GLU B C 1
ATOM 3318 O O . GLU B 1 197 ? -2.049 -2.516 -12.219 1 97.31 197 GLU B O 1
ATOM 3323 N N . GLN B 1 198 ? -0.74 -4.148 -12.969 1 97.81 198 GLN B N 1
ATOM 3324 C CA . GLN B 1 198 ? -1.024 -4.98 -11.805 1 97.81 198 GLN B CA 1
ATOM 3325 C C . GLN B 1 198 ? -0.465 -4.355 -10.531 1 97.81 198 GLN B C 1
ATOM 3327 O O . GLN B 1 198 ? -1.095 -4.422 -9.469 1 97.81 198 GLN B O 1
ATOM 3332 N N . ALA B 1 199 ? 0.64 -3.812 -10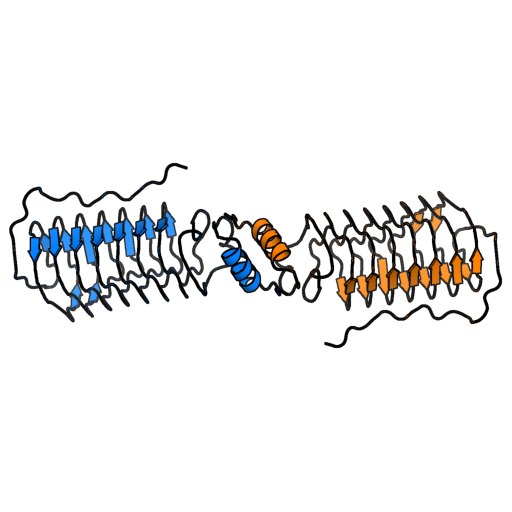.672 1 98 199 ALA B N 1
ATOM 3333 C CA . ALA B 1 199 ? 1.258 -3.139 -9.531 1 98 199 ALA B CA 1
ATOM 3334 C C . ALA B 1 199 ? 0.375 -2.002 -9.023 1 98 199 ALA B C 1
ATOM 3336 O O . ALA B 1 199 ? 0.225 -1.819 -7.809 1 98 199 ALA B O 1
ATOM 3337 N N . ILE B 1 200 ? -0.135 -1.181 -9.945 1 97.88 200 ILE B N 1
ATOM 3338 C CA . ILE B 1 200 ? -1.027 -0.083 -9.586 1 97.88 200 ILE B CA 1
ATOM 3339 C C . ILE B 1 200 ? -2.242 -0.629 -8.836 1 97.88 200 ILE B C 1
ATOM 3341 O O . ILE B 1 200 ? -2.645 -0.082 -7.809 1 97.88 200 ILE B O 1
ATOM 3345 N N . TYR B 1 201 ? -2.812 -1.673 -9.305 1 96.88 201 TYR B N 1
ATOM 3346 C CA . TYR B 1 201 ? -3.938 -2.303 -8.625 1 96.88 201 TYR B CA 1
ATOM 3347 C C . TYR B 1 201 ? -3.547 -2.736 -7.215 1 96.88 201 TYR B C 1
ATOM 3349 O O . TYR B 1 201 ? -4.262 -2.451 -6.25 1 96.88 201 TYR B O 1
ATOM 3357 N N . LEU B 1 202 ? -2.418 -3.467 -7.16 1 97.5 202 LEU B N 1
ATOM 3358 C CA . LEU B 1 202 ? -1.995 -3.977 -5.859 1 97.5 202 LEU B CA 1
ATOM 3359 C C . LEU B 1 202 ? -1.687 -2.834 -4.898 1 97.5 202 LEU B C 1
ATOM 3361 O O . LEU B 1 202 ? -1.977 -2.924 -3.705 1 97.5 202 LEU B O 1
ATOM 3365 N N . ALA B 1 203 ? -1.12 -1.804 -5.383 1 96.94 203 ALA B N 1
ATOM 3366 C CA . ALA B 1 203 ? -0.87 -0.618 -4.566 1 96.94 203 ALA B CA 1
ATOM 3367 C C . ALA B 1 203 ? -2.17 -0.054 -4.004 1 96.94 203 ALA B C 1
ATOM 3369 O O . ALA B 1 203 ? -2.24 0.305 -2.826 1 96.94 203 ALA B O 1
ATOM 3370 N N . SER B 1 204 ? -3.141 0.078 -4.84 1 97.38 204 SER B N 1
ATOM 3371 C CA . SER B 1 204 ? -4.449 0.541 -4.391 1 97.38 204 SER B CA 1
ATOM 3372 C C . SER B 1 204 ? -5.043 -0.401 -3.348 1 97.38 204 SER B C 1
ATOM 3374 O O . SER B 1 204 ? -5.613 0.047 -2.352 1 97.38 204 SER B O 1
ATOM 3376 N N . ALA B 1 205 ? -4.84 -1.659 -3.619 1 96 205 ALA B N 1
ATOM 3377 C CA . ALA B 1 205 ? -5.348 -2.658 -2.682 1 96 205 ALA B CA 1
ATOM 3378 C C . ALA B 1 205 ? -4.641 -2.557 -1.334 1 96 205 ALA B C 1
ATOM 3380 O O . ALA B 1 205 ? -5.215 -2.896 -0.297 1 96 205 ALA B O 1
ATOM 3381 N N . LEU B 1 206 ? -3.471 -2.062 -1.286 1 95.62 206 LEU B N 1
ATOM 3382 C CA . LEU B 1 206 ? -2.693 -1.883 -0.065 1 95.62 206 LEU B CA 1
ATOM 3383 C C . LEU B 1 206 ? -3.072 -0.582 0.634 1 95.62 206 LEU B C 1
ATOM 3385 O O . LEU B 1 206 ? -2.58 -0.292 1.727 1 95.62 206 LEU B O 1
ATOM 3389 N N . GLY B 1 207 ? -3.945 0.177 0.021 1 96.62 207 GLY B N 1
ATOM 3390 C CA . GLY B 1 207 ? -4.492 1.326 0.724 1 96.62 207 GLY B CA 1
ATOM 3391 C C . GLY B 1 207 ? -4.078 2.652 0.113 1 96.62 207 GLY B C 1
ATOM 3392 O O . GLY B 1 207 ? -4.516 3.713 0.566 1 96.62 207 GLY B O 1
ATOM 3393 N N . LEU B 1 208 ? -3.17 2.699 -0.848 1 98 208 LEU B N 1
ATOM 3394 C CA . LEU B 1 208 ? -2.816 3.936 -1.538 1 98 208 LEU B CA 1
ATOM 3395 C C . LEU B 1 208 ? -4.012 4.488 -2.309 1 98 208 LEU B C 1
ATOM 3397 O O . LEU B 1 208 ? -4.844 3.725 -2.805 1 98 208 LEU B O 1
ATOM 3401 N N . VAL B 1 209 ? -4.129 5.695 -2.312 1 98.31 209 VAL B N 1
ATOM 3402 C CA . VAL B 1 209 ? -5.141 6.383 -3.107 1 98.31 209 VAL B CA 1
ATOM 3403 C C . VAL B 1 209 ? -4.523 6.879 -4.414 1 98.31 209 VAL B C 1
ATOM 3405 O O . VAL B 1 209 ? -3.682 7.781 -4.406 1 98.31 209 VAL B O 1
ATOM 3408 N N . ILE B 1 210 ? -4.961 6.301 -5.492 1 98 210 ILE B N 1
ATOM 3409 C CA . ILE B 1 210 ? -4.367 6.625 -6.785 1 98 210 ILE B CA 1
ATOM 3410 C C . ILE B 1 210 ? -5.191 7.711 -7.473 1 98 210 ILE B C 1
ATOM 3412 O O . ILE B 1 210 ? -6.402 7.566 -7.641 1 98 210 ILE B O 1
ATOM 3416 N N . THR B 1 211 ? -4.527 8.773 -7.734 1 94.06 211 THR B N 1
ATOM 3417 C CA . THR B 1 211 ? -5.207 9.906 -8.359 1 94.06 211 THR B CA 1
ATOM 3418 C C . THR B 1 211 ? -4.523 10.289 -9.672 1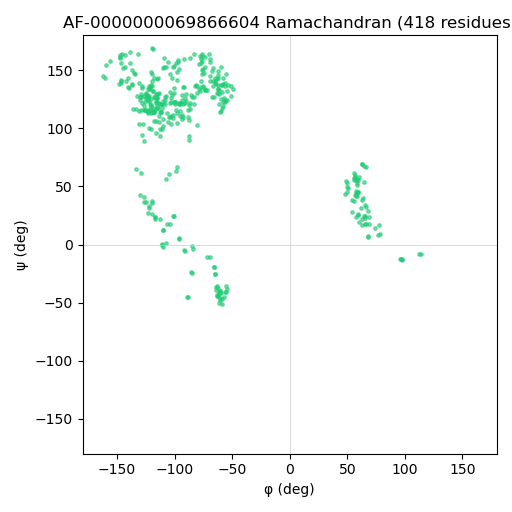 94.06 211 THR B C 1
ATOM 3420 O O . THR B 1 211 ? -3.326 10.047 -9.844 1 94.06 211 THR B O 1
#

Secondary structure (DSSP, 8-state):
--PPPPPPP---S---EE------TT-EEESSEEEEEE-TT-EEES-EEEEEEEEEEE-TT-EEET-EEEEEEEES-B-TT-B-TT-EEEEEEEES-B-TT-B-TT-EEEEEEEES-B-TT-B-TT-EEEEEEEES-B-TT-B-TT-EEEEEEEES-B-TTEEETT---TT-B-TTSB-S-EEE-GGG-TT-EE-HHHHHHHHHHTT-EE-/--PPPPPPP---S---EE------TT-EEESSEEEEEE-TT-EEES-EEEEEEEEEEE-TT-EEET-EEEEEEEES-B-TT-B-TT-EEEEEEEES-B-TT-B-TT-EEEEEEEES-B-TT-B-TT-EEEEEEEES-B-TT-B-TT-EEEEEEEES-B-TTEEETT---TT-B-TTSB-S-EEE-GGG-TT-EE-HHHHHHHHHHTT-EE-

pLDDT: mean 97.35, std 3.57, range [60.03, 98.94]

Foldseek 3Di:
DDADAFDAQPADPDAAEDQDDDAEALDEDARHEHEQAEQEPAEYENYEYERYEYYAYEHDLYEYHAYEYGSYEYAQYEHALYEHEQYEAYNYEYYNYEQDNYEQENYEHARYEYECYENENYEHHCYEEERYEYYCYEHALYECHLYHYDNYAYANYECENYEQENHAQAQYECQRYDYDDYHYDPVRCPNYHHDPVVVVVVCVVVPDDDD/DDADAFDAFDADPDAAEDADDDAEELDEDARHEHEQAEAEPAEYENYEYERYEYYAYEHDLYEYHAYEYGRYEYAAYEHALYEHEQYEAYNYEYHAYEQDNYEQENYEHGRYEYECYENEQYEHHCYEEERYEYYLYEHALYECHLYHYDNYAYANYECENYEQENHAQAQYECQRYDYDDYHYDPVRCPNYHHDPVVVVVVVVVVPDDDD

Nearest PDB structures (foldseek):
  2w7z-assembly1_A  TM=9.725E-01  e=2.555E-31  Enterococcus faecalis
  6fls-assembly1_A  TM=6.051E-01  e=2.107E-12  Clostridium botulinum
  2xt4-assembly1_A  TM=7.947E-01  e=1.156E-08  Xanthomonas albilineans
  4yei-assembly3_C  TM=6.680E-01  e=8.512E-09  synthetic construct
  6zt4-assembly1_A  TM=6.391E-01  e=8.512E-09  Mycolicibacterium smegmatis MC2 155

Sequence (422 aa):
MKITYPLPPNLPEQLPLLTNCQLEDEAILENHLYQQIDLPNQEVRNLVFRDAVFDHLSLANGQFASFDCSNVRFEACDFSNVEWLSGSFHRVTFLRCNLTGTNFADSYLKDCLFEDCKADYASFRFANFNLVHFNQTRLVESEFFEVTWKKLLLEACDLTESNWLNTSLKGLDFSQNTFERLTFSPNYLSGLKVTPEQAIYLASALGLVITMKITYPLPPNLPEQLPLLTNCQLEDEAILENHLYQQIDLPNQEVRNLVFRDAVFDHLSLANGQFASFDCSNVRFEACDFSNVEWLSGSFHRVTFLRCNLTGTNFADSYLKDCLFEDCKADYASFRFANFNLVHFNQTRLVESEFFEVTWKKLLLEACDLTESNWLNTSLKGLDFSQNTFERLTFSPNYLSGLKVTPEQAIYLASALGLVIT

Solvent-accessible surface area (backbone atoms only — not comparable to full-atom values): 18678 Å² total; per-residue (Å²): 129,88,86,77,74,48,54,70,46,75,60,69,94,76,52,56,81,37,62,72,83,83,88,46,70,63,34,72,52,57,62,27,30,38,35,64,34,82,50,58,64,40,78,31,43,43,33,34,42,34,40,27,36,34,38,38,33,30,36,30,51,17,39,29,46,50,27,38,37,33,20,27,40,38,34,50,24,34,34,33,41,20,35,32,40,50,18,40,37,36,18,29,34,38,34,47,25,36,30,34,43,18,29,36,30,53,14,40,38,33,20,25,37,39,34,51,25,41,27,35,46,19,30,32,35,53,14,39,37,37,28,30,33,43,31,50,23,38,29,34,46,14,32,38,31,44,32,47,74,45,61,66,44,58,38,53,27,37,40,30,50,19,31,30,36,74,23,76,31,56,74,34,51,50,56,54,36,45,63,86,43,72,44,66,38,77,90,28,42,39,42,23,26,26,28,60,70,53,30,37,52,51,30,41,73,64,35,34,37,75,95,128,89,86,74,77,46,52,70,45,72,56,68,95,73,54,54,78,37,60,72,84,82,88,44,67,63,33,71,52,57,61,26,29,36,38,64,36,82,48,56,62,40,77,33,42,43,32,34,41,33,37,27,36,34,36,36,34,30,36,30,52,15,38,28,44,51,26,37,36,33,19,26,38,38,33,49,22,33,34,33,40,19,34,35,40,50,17,38,36,35,18,29,34,38,35,44,25,36,29,33,42,17,29,37,31,53,15,40,37,30,19,25,36,38,32,51,26,39,25,33,45,18,29,32,34,52,15,38,36,37,25,30,32,40,31,47,23,37,28,35,47,15,31,38,30,44,31,47,72,44,62,65,44,58,37,54,26,36,38,29,50,18,29,30,37,73,20,77,31,56,73,34,51,50,55,55,37,44,62,87,41,73,42,67,35,78,91,28,43,40,41,23,26,27,27,60,69,53,29,35,51,52,30,40,73,63,36,33,37,76,94

Organism: Enterococcus faecalis (strain ATCC 700802 / V583) (NCBI:txid226185)